Protein AF-A0A6G9YCR8-F1 (afdb_monomer)

Foldseek 3Di:
DDDDDDDDDDDDDDDDDDDDDDDDDDDDDDPPPDPDDDDDDDDDDDDDDDDDDDDDDDDDDDDDDDDDDDDDDDDDDDDDDDDDDDDDDDDDDDDDDDPPPPPPPPPPDDPDPPPPPPCPVLNCQLVVLLVQLLVLLVCLLVDAALVNLVSLLSNLVSLLSSLLSLQCSFFRNVRSVLLLCLQLVLQLVQVLCCCVPVPQFGHKAFDPQSNHDDDNRHHSSRSSSRSSQLRLQLVLLVVLDPDLLSSLQSSLLLQLLLCLLVVLQCVLNRRMFHPGPAFDDPLSGRGHPSRSVRSSVSSSSSSVVSSVSVVVIDHTDDDSVSSLSSLCCSQPVSLCCCVPRSVNNSSSVSSNVSSCVSVVSSVVVVVVVVVVPPDCPDDDDPPDDDDPDDDD

InterPro domains:
  IPR007354 Bisanhydrobacterioruberin hydratase CruF-like [PF04240] (155-352)
  IPR007354 Bisanhydrobacterioruberin hydratase CruF-like [PTHR39419] (135-319)

pLDDT: mean 74.93, std 28.35, range [27.36, 98.88]

Structure (mmCIF, N/CA/C/O backbone):
data_AF-A0A6G9YCR8-F1
#
_entry.id   AF-A0A6G9YCR8-F1
#
loop_
_atom_site.group_PDB
_atom_site.id
_atom_site.type_symbol
_atom_site.label_atom_id
_atom_site.label_alt_id
_atom_site.label_comp_id
_atom_site.label_asym_id
_atom_site.label_entity_id
_atom_site.label_seq_id
_atom_site.pdbx_PDB_ins_code
_atom_site.Cartn_x
_atom_site.Cartn_y
_atom_site.Cartn_z
_atom_site.occupancy
_atom_site.B_iso_or_equiv
_atom_site.auth_seq_id
_atom_site.auth_comp_id
_atom_site.auth_asym_id
_atom_site.auth_atom_id
_atom_site.pdbx_PDB_model_num
ATOM 1 N N . MET A 1 1 ? 88.908 -0.653 -34.581 1.00 39.66 1 MET A N 1
ATOM 2 C CA . MET A 1 1 ? 88.211 -0.825 -33.288 1.00 39.66 1 MET A CA 1
ATOM 3 C C . MET A 1 1 ? 86.957 -1.642 -33.563 1.00 39.66 1 MET A C 1
ATOM 5 O O . MET A 1 1 ? 86.333 -1.332 -34.567 1.00 39.66 1 MET A O 1
ATOM 9 N N . SER A 1 2 ? 86.687 -2.678 -32.753 1.00 36.72 2 SER A N 1
ATOM 10 C CA . SER A 1 2 ? 85.400 -3.394 -32.548 1.00 36.72 2 SER A CA 1
ATOM 11 C C . SER A 1 2 ? 84.358 -3.353 -33.695 1.00 36.72 2 SER A C 1
ATOM 13 O O . SER A 1 2 ? 83.767 -2.302 -33.920 1.00 36.72 2 SER A O 1
ATOM 15 N N . GLU A 1 3 ? 84.141 -4.382 -34.527 1.00 37.06 3 GLU A N 1
ATOM 16 C CA . GLU A 1 3 ? 83.703 -5.789 -34.292 1.00 37.06 3 GLU A CA 1
ATOM 17 C C . GLU A 1 3 ? 82.177 -6.024 -34.346 1.00 37.06 3 GLU A C 1
ATOM 19 O O . GLU A 1 3 ? 81.419 -5.315 -33.699 1.00 37.06 3 GLU A O 1
ATOM 24 N N . THR A 1 4 ? 81.788 -7.103 -35.054 1.00 39.91 4 THR A N 1
ATOM 25 C CA . THR A 1 4 ? 80.491 -7.842 -35.063 1.00 39.91 4 THR A CA 1
ATOM 26 C C . THR A 1 4 ? 79.189 -7.063 -35.374 1.00 39.91 4 THR A C 1
ATOM 28 O O . THR A 1 4 ? 78.920 -6.061 -34.734 1.00 39.91 4 THR A O 1
ATOM 31 N N . SER A 1 5 ? 78.294 -7.392 -36.326 1.00 41.03 5 SER A N 1
ATOM 32 C CA . SER A 1 5 ? 77.943 -8.569 -37.174 1.00 41.03 5 SER A CA 1
ATOM 33 C C . SER A 1 5 ? 76.668 -9.325 -36.736 1.00 41.03 5 SER A C 1
ATOM 35 O O . SER A 1 5 ? 76.505 -9.623 -35.559 1.00 41.03 5 SER A O 1
ATOM 37 N N . GLY A 1 6 ? 75.811 -9.668 -37.713 1.00 34.81 6 GLY A N 1
ATOM 38 C CA . GLY A 1 6 ? 74.503 -10.342 -37.567 1.00 34.81 6 GLY A CA 1
ATOM 39 C C . GLY A 1 6 ? 73.334 -9.352 -37.376 1.00 34.81 6 GLY A C 1
ATOM 40 O O . GLY A 1 6 ? 73.371 -8.584 -36.427 1.00 34.81 6 GLY A O 1
ATOM 41 N N . SER A 1 7 ? 72.314 -9.167 -38.231 1.00 39.94 7 SER A N 1
ATOM 42 C CA . SER A 1 7 ? 71.568 -9.972 -39.229 1.00 39.94 7 SER A CA 1
ATOM 43 C C . SER A 1 7 ? 70.358 -10.755 -38.687 1.00 39.94 7 SER A C 1
ATOM 45 O O . SER A 1 7 ? 70.538 -11.829 -38.122 1.00 39.94 7 SER A O 1
ATOM 47 N N . ASP A 1 8 ? 69.140 -10.298 -39.004 1.00 37.66 8 ASP A N 1
ATOM 48 C CA . ASP A 1 8 ? 68.015 -11.189 -39.337 1.00 37.66 8 ASP A CA 1
ATOM 49 C C . ASP A 1 8 ? 67.017 -10.493 -40.297 1.00 37.66 8 ASP A C 1
ATOM 51 O O . ASP A 1 8 ? 67.196 -9.324 -40.652 1.00 37.66 8 ASP A O 1
ATOM 55 N N . ARG A 1 9 ? 66.033 -11.248 -40.791 1.00 38.75 9 ARG A N 1
ATOM 56 C CA . ARG A 1 9 ? 65.184 -10.968 -41.963 1.00 38.75 9 ARG A CA 1
ATOM 57 C C . ARG A 1 9 ? 63.941 -10.120 -41.664 1.00 38.75 9 ARG A C 1
ATOM 59 O O . ARG A 1 9 ? 63.494 -10.006 -40.526 1.00 38.75 9 ARG A O 1
ATOM 66 N N . SER A 1 10 ? 63.317 -9.592 -42.720 1.00 37.09 10 SER A N 1
ATOM 67 C CA . SER A 1 10 ? 61.953 -9.038 -42.691 1.00 37.09 10 SER A CA 1
ATOM 68 C C . SER A 1 10 ? 61.333 -9.028 -44.095 1.00 37.09 10 SER A C 1
ATOM 70 O O . SER A 1 10 ? 61.668 -8.162 -44.896 1.00 37.09 10 SER A O 1
ATOM 72 N N . ASP A 1 11 ? 60.405 -9.953 -44.364 1.00 35.97 11 ASP A N 1
ATOM 73 C CA . ASP A 1 11 ? 59.607 -10.020 -45.601 1.00 35.97 11 ASP A CA 1
ATOM 74 C C . ASP A 1 11 ? 58.098 -9.914 -45.279 1.00 35.97 11 ASP A C 1
ATOM 76 O O . ASP A 1 11 ? 57.582 -10.719 -44.499 1.00 35.97 11 ASP A O 1
ATOM 80 N N . PRO A 1 12 ? 57.367 -8.952 -45.873 1.00 48.97 12 PRO A N 1
ATOM 81 C CA . PRO A 1 12 ? 55.901 -8.889 -45.857 1.00 48.97 12 PRO A CA 1
ATOM 82 C C . PRO A 1 12 ? 55.305 -8.932 -47.288 1.00 48.97 12 PRO A C 1
ATOM 84 O O . PRO A 1 12 ? 56.033 -8.807 -48.270 1.00 48.97 12 PRO A O 1
ATOM 87 N N . PRO A 1 13 ? 53.971 -8.898 -47.455 1.00 50.75 13 PRO A N 1
ATOM 88 C CA . PRO A 1 13 ? 52.938 -9.678 -46.774 1.00 50.75 13 PRO A CA 1
ATOM 89 C C . PRO A 1 13 ? 52.063 -10.449 -47.796 1.00 50.75 13 PRO A C 1
ATOM 91 O O . PRO A 1 13 ? 52.113 -10.195 -48.998 1.00 50.75 13 PRO A O 1
ATOM 94 N N . SER A 1 14 ? 51.166 -11.329 -47.339 1.00 34.09 14 SER A N 1
ATOM 95 C CA . SER A 1 14 ? 50.024 -11.766 -48.166 1.00 34.09 14 SER A CA 1
ATOM 96 C C . SER A 1 14 ? 48.807 -12.135 -47.314 1.00 34.09 14 SER A C 1
ATOM 98 O O . SER A 1 14 ? 48.947 -12.653 -46.208 1.00 34.09 14 SER A O 1
ATOM 100 N N . SER A 1 15 ? 47.608 -11.836 -47.820 1.00 33.59 15 SER A N 1
ATOM 101 C CA . SER A 1 15 ? 46.329 -12.185 -47.193 1.00 33.59 15 SER A CA 1
ATOM 102 C C . SER A 1 15 ? 45.267 -12.466 -48.263 1.00 33.59 15 SER A C 1
ATOM 104 O O . SER A 1 15 ? 44.920 -11.600 -49.066 1.00 33.59 15 SER A O 1
ATOM 106 N N . THR A 1 16 ? 44.762 -13.700 -48.294 1.00 37.47 16 THR A N 1
ATOM 107 C CA . THR A 1 16 ? 43.816 -14.206 -49.303 1.00 37.47 16 THR A CA 1
ATOM 108 C C . THR A 1 16 ? 42.923 -15.298 -48.704 1.00 37.47 16 THR A C 1
ATOM 110 O O . THR A 1 16 ? 43.425 -16.214 -48.064 1.00 37.47 16 THR A O 1
ATOM 113 N N . GLY A 1 17 ? 41.607 -15.226 -48.952 1.00 30.83 17 GLY A N 1
ATOM 114 C CA . GLY A 1 17 ? 40.614 -16.215 -48.492 1.00 30.83 17 GLY A CA 1
ATOM 115 C C . GLY A 1 17 ? 40.309 -16.156 -46.979 1.00 30.83 17 GLY A C 1
ATOM 116 O O . GLY A 1 17 ? 41.200 -15.973 -46.162 1.00 30.83 17 GLY A O 1
ATOM 117 N N . GLY A 1 18 ? 39.069 -16.265 -46.496 1.00 32.06 18 GLY A N 1
ATOM 118 C CA . GLY A 1 18 ? 37.784 -16.335 -47.195 1.00 32.06 18 GLY A CA 1
ATOM 119 C C . GLY A 1 18 ? 37.282 -17.756 -47.442 1.00 32.06 18 GLY A C 1
ATOM 120 O O . GLY A 1 18 ? 37.580 -18.322 -48.486 1.00 32.06 18 GLY A O 1
ATOM 121 N N . ASP A 1 19 ? 36.447 -18.267 -46.532 1.00 32.19 19 ASP A N 1
ATOM 122 C CA . ASP A 1 19 ? 35.538 -19.390 -46.796 1.00 32.19 19 ASP A CA 1
ATOM 123 C C . ASP A 1 19 ? 34.255 -19.290 -45.936 1.00 32.19 19 ASP A C 1
ATOM 125 O O . ASP A 1 19 ? 34.173 -18.445 -45.037 1.00 32.19 19 ASP A O 1
ATOM 129 N N . ARG A 1 20 ? 33.224 -20.095 -46.235 1.00 36.69 20 ARG A N 1
ATOM 130 C CA . ARG A 1 20 ? 31.871 -20.006 -45.650 1.00 36.69 20 ARG A CA 1
ATOM 131 C C . ARG A 1 20 ? 31.383 -21.330 -45.050 1.00 36.69 20 ARG A C 1
ATOM 133 O O . ARG A 1 20 ? 31.360 -22.347 -45.731 1.00 36.69 20 ARG A O 1
ATOM 140 N N . SER A 1 21 ? 30.804 -21.274 -43.850 1.00 33.19 21 SER A N 1
ATOM 141 C CA . SER A 1 21 ? 29.698 -22.143 -43.393 1.00 33.19 21 SER A CA 1
ATOM 142 C C . SER A 1 21 ? 29.031 -21.471 -42.181 1.00 33.19 21 SER A C 1
ATOM 144 O O . SER A 1 21 ? 29.739 -21.048 -41.277 1.00 33.19 21 SER A O 1
ATOM 146 N N . ALA A 1 22 ? 27.734 -21.145 -42.152 1.00 33.44 22 ALA A N 1
ATOM 147 C CA . ALA A 1 22 ? 26.524 -21.943 -42.411 1.00 33.44 22 ALA A CA 1
ATOM 148 C C . ALA A 1 22 ? 26.081 -22.783 -41.192 1.00 33.44 22 ALA A C 1
ATOM 150 O O . ALA A 1 22 ? 26.302 -23.987 -41.126 1.00 33.44 22 ALA A O 1
ATOM 151 N N . ALA A 1 23 ? 25.397 -22.119 -40.257 1.00 32.94 23 ALA A N 1
ATOM 152 C CA . ALA A 1 23 ? 24.518 -22.711 -39.248 1.00 32.94 23 ALA A CA 1
ATOM 153 C C . ALA A 1 23 ? 23.265 -21.817 -39.139 1.00 32.94 23 ALA A C 1
ATOM 155 O O . ALA A 1 23 ? 23.371 -20.607 -39.340 1.00 32.94 23 ALA A O 1
ATOM 156 N N . ALA A 1 24 ? 22.087 -22.397 -38.900 1.00 34.44 24 ALA A N 1
ATOM 157 C CA . ALA A 1 24 ? 20.810 -21.682 -38.987 1.00 34.44 24 ALA A CA 1
ATOM 158 C C . ALA A 1 24 ? 20.322 -21.159 -37.625 1.00 34.44 24 ALA A C 1
ATOM 160 O O . ALA A 1 24 ? 20.377 -21.880 -36.630 1.00 34.44 24 ALA A O 1
ATOM 161 N N . GLU A 1 25 ? 19.773 -19.942 -37.606 1.00 35.84 25 GLU A N 1
ATOM 162 C CA . GLU A 1 25 ? 18.970 -19.433 -36.487 1.00 35.84 25 GLU A CA 1
ATOM 163 C C . GLU A 1 25 ? 17.481 -19.786 -36.675 1.00 35.84 25 GLU A C 1
ATOM 165 O O . GLU A 1 25 ? 16.993 -19.781 -37.809 1.00 35.84 25 GLU A O 1
ATOM 170 N N . PRO A 1 26 ? 16.734 -20.083 -35.594 1.00 36.53 26 PRO A N 1
ATOM 171 C CA . PRO A 1 26 ? 15.296 -20.315 -35.663 1.00 36.53 26 PRO A CA 1
ATOM 172 C C . PRO A 1 26 ? 14.506 -18.999 -35.739 1.00 36.53 26 PRO A C 1
ATOM 174 O O . PRO A 1 26 ? 14.725 -18.065 -34.968 1.00 36.53 26 PRO A O 1
ATOM 177 N N . GLU A 1 27 ? 13.532 -18.958 -36.644 1.00 35.66 27 GLU A N 1
ATOM 178 C CA . GLU A 1 27 ? 12.618 -17.832 -36.849 1.00 35.66 27 GLU A CA 1
ATOM 179 C C . GLU A 1 27 ? 11.752 -17.573 -35.598 1.00 35.66 27 GLU A C 1
ATOM 181 O O . GLU A 1 27 ? 10.979 -18.430 -35.165 1.00 35.66 27 GLU A O 1
ATOM 186 N N . SER A 1 28 ? 11.884 -16.389 -34.990 1.00 33.09 28 SER A N 1
ATOM 187 C CA . SER A 1 28 ? 11.160 -16.039 -33.764 1.00 33.09 28 SER A CA 1
ATOM 188 C C . SER A 1 28 ? 9.752 -15.510 -34.059 1.00 33.09 28 SER A C 1
ATOM 190 O O . SER A 1 28 ? 9.558 -14.456 -34.668 1.00 33.09 28 SER A O 1
ATOM 192 N N . LEU A 1 29 ? 8.743 -16.253 -33.591 1.00 35.56 29 LEU A N 1
ATOM 193 C CA . LEU A 1 29 ? 7.327 -15.914 -33.742 1.00 35.56 29 LEU A CA 1
ATOM 194 C C . LEU A 1 29 ? 7.001 -14.548 -33.118 1.00 35.56 29 LEU A C 1
ATOM 196 O O . LEU A 1 29 ? 7.063 -14.375 -31.902 1.00 35.56 29 LEU A O 1
ATOM 200 N N . ARG A 1 30 ? 6.573 -13.595 -33.954 1.00 39.94 30 ARG A N 1
ATOM 201 C CA . ARG A 1 30 ? 5.996 -12.316 -33.517 1.00 39.94 30 ARG A CA 1
ATOM 202 C C . ARG A 1 30 ? 4.477 -12.437 -33.331 1.00 39.94 30 ARG A C 1
ATOM 204 O O . ARG A 1 30 ? 3.776 -12.586 -34.332 1.00 39.94 30 ARG A O 1
ATOM 211 N N . PRO A 1 31 ? 3.927 -12.247 -32.122 1.00 35.56 31 PRO A N 1
ATOM 212 C CA . PRO A 1 31 ? 2.517 -11.922 -31.953 1.00 35.56 31 PRO A CA 1
ATOM 213 C C . PRO A 1 31 ? 2.315 -10.407 -32.129 1.00 35.56 31 PRO A C 1
ATOM 215 O O . PRO A 1 31 ? 2.295 -9.648 -31.162 1.00 35.56 31 PRO A O 1
ATOM 218 N N . THR A 1 32 ? 2.165 -9.929 -33.368 1.00 37.34 32 THR A N 1
ATOM 219 C CA . THR A 1 32 ? 1.762 -8.531 -33.619 1.00 37.34 32 THR A CA 1
ATOM 220 C C . THR A 1 32 ? 0.278 -8.338 -33.299 1.00 37.34 32 THR A C 1
ATOM 222 O O . THR A 1 32 ? -0.571 -8.413 -34.189 1.00 37.34 32 THR A O 1
ATOM 225 N N . ALA A 1 33 ? -0.035 -8.079 -32.029 1.00 35.22 33 ALA A N 1
ATOM 226 C CA . ALA A 1 33 ? -1.368 -7.696 -31.567 1.00 35.22 33 ALA A CA 1
ATOM 227 C C . ALA A 1 33 ? -1.711 -6.261 -32.020 1.00 35.22 33 ALA A C 1
ATOM 229 O O . ALA A 1 33 ? -1.596 -5.293 -31.271 1.00 35.22 33 ALA A O 1
ATOM 230 N N . ALA A 1 34 ? -2.093 -6.111 -33.290 1.00 32.84 34 ALA A N 1
ATOM 231 C CA . ALA A 1 34 ? -2.473 -4.828 -33.868 1.00 32.84 34 ALA A CA 1
ATOM 232 C C . ALA A 1 34 ? -3.889 -4.415 -33.424 1.00 32.84 34 ALA A C 1
ATOM 234 O O . ALA A 1 34 ? -4.887 -4.823 -34.023 1.00 32.84 34 ALA A O 1
ATOM 235 N N . CYS A 1 35 ? -3.979 -3.575 -32.391 1.00 37.03 35 CYS A N 1
ATOM 236 C CA . CYS A 1 35 ? -5.231 -2.955 -31.953 1.00 37.03 35 CYS A CA 1
ATOM 237 C C . CYS A 1 35 ? -5.713 -1.887 -32.952 1.00 37.03 35 CYS A C 1
ATOM 239 O O . CYS A 1 35 ? -5.559 -0.686 -32.730 1.00 37.03 35 CYS A O 1
ATOM 241 N N . ASN A 1 36 ? -6.323 -2.329 -34.054 1.00 34.44 36 ASN A N 1
ATOM 242 C CA . ASN A 1 36 ? -7.039 -1.457 -34.985 1.00 34.44 36 ASN A CA 1
ATOM 243 C C . ASN A 1 36 ? -8.279 -0.855 -34.305 1.00 34.44 36 ASN A C 1
ATOM 245 O O . ASN A 1 36 ? -9.332 -1.492 -34.237 1.00 34.44 36 ASN A O 1
ATOM 249 N N . ALA A 1 37 ? -8.174 0.394 -33.850 1.00 37.88 37 ALA A N 1
ATOM 250 C CA . ALA A 1 37 ? -9.346 1.206 -33.546 1.00 37.88 37 ALA A CA 1
ATOM 251 C C . ALA A 1 37 ? -10.137 1.473 -34.841 1.00 37.88 37 ALA A C 1
ATOM 253 O O . ALA A 1 37 ? -9.562 1.791 -35.883 1.00 37.88 37 ALA A O 1
ATOM 254 N N . THR A 1 38 ? -11.458 1.316 -34.791 1.00 35.28 38 THR A N 1
ATOM 255 C CA . THR A 1 38 ? -12.341 1.477 -35.953 1.00 35.28 38 THR A CA 1
ATOM 256 C C . THR A 1 38 ? -12.467 2.938 -36.373 1.00 35.28 38 THR A C 1
ATOM 258 O O . THR A 1 38 ? -13.034 3.734 -35.627 1.00 35.28 38 THR A O 1
ATOM 261 N N . ASP A 1 39 ? -12.037 3.260 -37.592 1.00 34.97 39 ASP A N 1
ATOM 262 C CA . ASP A 1 39 ? -12.208 4.584 -38.199 1.00 34.97 39 ASP A CA 1
ATOM 263 C C . ASP A 1 39 ? -13.104 4.503 -39.450 1.00 34.97 39 ASP A C 1
ATOM 265 O O . ASP A 1 39 ? -12.640 4.229 -40.561 1.00 34.97 39 ASP A O 1
ATOM 269 N N . ARG A 1 40 ? -14.426 4.645 -39.249 1.00 32.41 40 ARG A N 1
ATOM 270 C CA . ARG A 1 40 ? -15.426 4.921 -40.301 1.00 32.41 40 ARG A CA 1
ATOM 271 C C . ARG A 1 40 ? -16.816 5.220 -39.728 1.00 32.41 40 ARG A C 1
ATOM 273 O O . ARG A 1 40 ? -17.210 4.645 -38.722 1.00 32.41 40 ARG A O 1
ATOM 280 N N . ALA A 1 41 ? -17.570 6.022 -40.488 1.00 30.72 41 ALA A N 1
ATOM 281 C CA . ALA A 1 41 ? -18.916 6.547 -40.216 1.00 30.72 41 ALA A CA 1
ATOM 282 C C . ALA A 1 41 ? -18.989 7.599 -39.075 1.00 30.72 41 ALA A C 1
ATOM 284 O O . ALA A 1 41 ? -18.702 7.306 -37.925 1.00 30.72 41 ALA A O 1
ATOM 285 N N . GLY A 1 42 ? -19.407 8.842 -39.343 1.00 28.44 42 GLY A N 1
ATOM 286 C CA . GLY A 1 42 ? -19.768 9.402 -40.650 1.00 28.44 42 GLY A CA 1
ATOM 287 C C . GLY A 1 42 ? -19.958 10.919 -40.637 1.00 28.44 42 GLY A C 1
ATOM 288 O O . GLY A 1 42 ? -20.184 11.522 -39.591 1.00 28.44 42 GLY A O 1
ATOM 289 N N . GLN A 1 43 ? -19.855 11.529 -41.818 1.00 28.20 43 GLN A N 1
ATOM 290 C CA . GLN A 1 43 ? -20.101 12.956 -42.024 1.00 28.20 43 GLN A CA 1
ATOM 291 C C . GLN A 1 43 ? -21.592 13.285 -41.892 1.00 28.20 43 GLN A C 1
ATOM 293 O O . GLN A 1 43 ? -22.432 12.558 -42.416 1.00 28.20 43 GLN A O 1
ATOM 298 N N . TYR A 1 44 ? -21.888 14.439 -41.296 1.00 31.62 44 TYR A N 1
ATOM 299 C CA . TYR A 1 44 ? -23.067 15.233 -41.629 1.00 31.62 44 TYR A CA 1
ATOM 300 C C . TYR A 1 44 ? -22.674 16.709 -41.644 1.00 31.62 44 TYR A C 1
ATOM 302 O O . TYR A 1 44 ? -22.184 17.238 -40.647 1.00 31.62 44 TYR A O 1
ATOM 310 N N . ASP A 1 45 ? -22.876 17.362 -42.785 1.00 32.38 45 ASP A N 1
ATOM 311 C CA . ASP A 1 45 ? -22.670 18.798 -42.928 1.00 32.38 45 ASP A CA 1
ATOM 312 C C . ASP A 1 45 ? -23.771 19.589 -42.217 1.00 32.38 45 ASP A C 1
ATOM 314 O O . ASP A 1 45 ? -24.953 19.245 -42.282 1.00 32.38 45 ASP A O 1
ATOM 318 N N . SER A 1 46 ? -23.406 20.725 -41.626 1.00 31.81 46 SER A N 1
ATOM 319 C CA . SER A 1 46 ? -24.031 22.012 -41.975 1.00 31.81 46 SER A CA 1
ATOM 320 C C . SER A 1 46 ? -23.377 23.172 -41.223 1.00 31.81 46 SER A C 1
ATOM 322 O O . SER A 1 46 ? -23.190 23.142 -40.010 1.00 31.81 46 SER A O 1
ATOM 324 N N . ALA A 1 47 ? -23.068 24.237 -41.960 1.00 30.00 47 ALA A N 1
ATOM 325 C CA . ALA A 1 47 ? -22.706 25.540 -41.416 1.00 30.00 47 ALA A CA 1
ATOM 326 C C . ALA A 1 47 ? -23.743 26.569 -41.888 1.00 30.00 47 ALA A C 1
ATOM 328 O O . ALA A 1 47 ? -24.138 26.539 -43.053 1.00 30.00 47 ALA A O 1
ATOM 329 N N . GLY A 1 48 ? -24.171 27.496 -41.023 1.00 27.36 48 GLY A N 1
ATOM 330 C CA . GLY A 1 48 ? -25.086 28.561 -41.448 1.00 27.36 48 GLY A CA 1
ATOM 331 C C . GLY A 1 48 ? -25.625 29.466 -40.338 1.00 27.36 48 GLY A C 1
ATOM 332 O O . GLY A 1 48 ? -26.493 29.044 -39.589 1.00 27.36 48 GLY A O 1
ATOM 333 N N . SER A 1 49 ? -25.171 30.731 -40.339 1.00 30.33 49 SER A N 1
ATOM 334 C CA . SER A 1 49 ? -25.788 31.958 -39.759 1.00 30.33 49 SER A CA 1
ATOM 335 C C . SER A 1 49 ? -26.217 31.970 -38.268 1.00 30.33 49 SER A C 1
ATOM 337 O O . SER A 1 49 ? -26.967 31.109 -37.840 1.00 30.33 49 SER A O 1
ATOM 339 N N . ALA A 1 50 ? -25.831 32.889 -37.365 1.00 28.48 50 ALA A N 1
ATOM 340 C CA . ALA A 1 50 ? -25.392 34.307 -37.372 1.00 28.48 50 ALA A CA 1
ATOM 341 C C . ALA A 1 50 ? -26.496 35.361 -37.079 1.00 28.48 50 ALA A C 1
ATOM 343 O O . ALA A 1 50 ? -27.595 35.272 -37.612 1.00 28.48 50 ALA A O 1
ATOM 344 N N . ALA A 1 51 ? -26.116 36.399 -36.300 1.00 31.31 51 ALA A N 1
ATOM 345 C CA . ALA A 1 51 ? -26.907 37.555 -35.807 1.00 31.31 51 ALA A CA 1
ATOM 346 C C . ALA A 1 51 ? -28.041 37.230 -34.793 1.00 31.31 51 ALA A C 1
ATOM 348 O O . ALA A 1 51 ? -28.640 36.169 -34.873 1.00 31.31 51 ALA A O 1
ATOM 349 N N . ALA A 1 52 ? -28.453 38.081 -33.831 1.00 30.95 52 ALA A N 1
ATOM 350 C CA . ALA A 1 52 ? -27.888 39.249 -33.099 1.00 30.95 52 ALA A CA 1
ATOM 351 C C . ALA A 1 52 ? -28.812 39.501 -31.845 1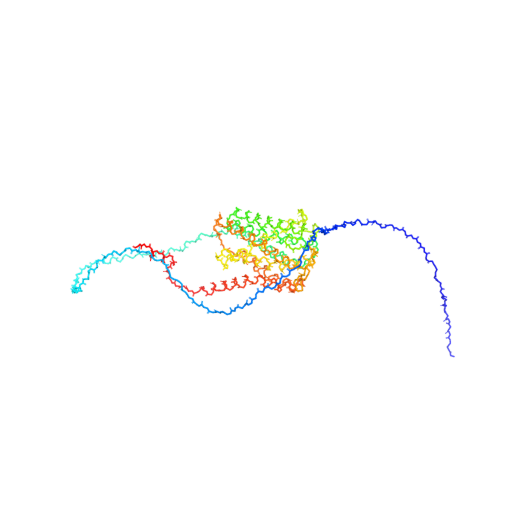.00 30.95 52 ALA A C 1
ATOM 353 O O . ALA A 1 52 ? -29.642 38.640 -31.577 1.00 30.95 52 ALA A O 1
ATOM 354 N N . ARG A 1 53 ? -28.817 40.571 -31.016 1.00 29.98 53 ARG A N 1
ATOM 355 C CA . ARG A 1 53 ? -28.155 41.901 -30.927 1.00 29.98 53 ARG A CA 1
ATOM 356 C C . ARG A 1 53 ? -28.336 42.462 -29.482 1.00 29.98 53 ARG A C 1
ATOM 358 O O . ARG A 1 53 ? -29.368 42.165 -28.896 1.00 29.98 53 ARG A O 1
ATOM 365 N N . ALA A 1 54 ? -27.445 43.353 -29.005 1.00 30.84 54 ALA A N 1
ATOM 366 C CA . ALA A 1 54 ? -27.501 44.087 -27.705 1.00 30.84 54 ALA A CA 1
ATOM 367 C C . ALA A 1 54 ? -27.397 43.192 -26.434 1.00 30.84 54 ALA A C 1
ATOM 369 O O . ALA A 1 54 ? -27.722 42.013 -26.493 1.00 30.84 54 ALA A O 1
ATOM 370 N N . SER A 1 55 ? -26.774 43.561 -25.301 1.00 29.52 55 SER A N 1
ATOM 371 C CA . SER A 1 55 ? -26.760 44.790 -24.463 1.00 29.52 55 SER A CA 1
ATOM 372 C C . SER A 1 55 ? -28.058 44.975 -23.633 1.00 29.52 55 SER A C 1
ATOM 374 O O . SER A 1 55 ? -29.136 44.668 -24.125 1.00 29.52 55 SER A O 1
ATOM 376 N N . GLU A 1 56 ? -28.045 45.365 -22.344 1.00 30.50 56 GLU A N 1
ATOM 377 C CA . GLU A 1 56 ? -26.952 45.912 -21.514 1.00 30.50 56 GLU A CA 1
ATOM 378 C C . GLU A 1 56 ? -27.154 45.706 -19.980 1.00 30.50 56 GLU A C 1
ATOM 380 O O . GLU A 1 56 ? -27.953 44.885 -19.545 1.00 30.50 56 GLU A O 1
ATOM 385 N N . SER A 1 57 ? -26.375 46.446 -19.174 1.00 29.62 57 SER A N 1
ATOM 386 C CA . SER A 1 57 ? -26.488 46.787 -17.730 1.00 29.62 57 SER A CA 1
ATOM 387 C C . SER A 1 57 ? -27.873 46.636 -17.027 1.00 29.62 57 SER A C 1
ATOM 389 O O . SER A 1 57 ? -28.897 46.887 -17.646 1.00 29.62 57 SER A O 1
ATOM 391 N N . SER A 1 58 ? -28.004 46.449 -15.696 1.00 30.69 58 SER A N 1
ATOM 392 C CA . SER A 1 58 ? -27.037 46.223 -14.592 1.00 30.69 58 SER A CA 1
ATOM 393 C C . SER A 1 58 ? -27.742 45.967 -13.226 1.00 30.69 58 SER A C 1
ATOM 395 O O . SER A 1 58 ? -28.961 46.014 -13.117 1.00 30.69 58 SER A O 1
ATOM 397 N N . ARG A 1 59 ? -26.942 45.692 -12.175 1.00 32.41 59 ARG A N 1
ATOM 398 C CA . ARG A 1 59 ? -27.183 45.862 -10.711 1.00 32.41 59 ARG A CA 1
ATOM 399 C C . ARG A 1 59 ? -28.626 46.181 -10.235 1.00 32.41 59 ARG A C 1
ATOM 401 O O . ARG A 1 59 ? -29.048 47.330 -10.297 1.00 32.41 59 ARG A O 1
ATOM 408 N N . GLY A 1 60 ? -29.285 45.252 -9.526 1.00 27.66 60 GLY A N 1
ATOM 409 C CA . GLY A 1 60 ? -30.589 45.535 -8.895 1.00 27.66 60 GLY A CA 1
ATOM 410 C C . GLY A 1 60 ? -31.006 44.574 -7.777 1.00 27.66 60 GLY A C 1
ATOM 411 O O . GLY A 1 60 ? -31.501 43.486 -8.019 1.00 27.66 60 GLY A O 1
ATOM 412 N N . ARG A 1 61 ? -30.806 45.008 -6.533 1.00 31.92 61 ARG A N 1
ATOM 413 C CA . ARG A 1 61 ? -31.156 44.354 -5.263 1.00 31.92 61 ARG A CA 1
ATOM 414 C C . ARG A 1 61 ? -32.671 44.191 -5.003 1.00 31.92 61 ARG A C 1
ATOM 416 O O . ARG A 1 61 ? -33.422 45.143 -5.152 1.00 31.92 61 ARG A O 1
ATOM 423 N N . SER A 1 62 ? -32.982 43.106 -4.283 1.00 28.89 62 SER A N 1
ATOM 424 C CA . SER A 1 62 ? -33.939 42.999 -3.153 1.00 28.89 62 SER A CA 1
ATOM 425 C C . SER A 1 62 ? -35.422 42.631 -3.363 1.00 28.89 62 SER A C 1
ATOM 427 O O . SER A 1 62 ? -36.113 43.158 -4.218 1.00 28.89 62 SER A O 1
ATOM 429 N N . ARG A 1 63 ? -35.873 41.771 -2.427 1.00 31.69 63 ARG A N 1
ATOM 430 C CA . ARG A 1 63 ? -37.212 41.633 -1.814 1.00 31.69 63 ARG A CA 1
ATOM 431 C C . ARG A 1 63 ? -38.454 41.575 -2.717 1.00 31.69 63 ARG A C 1
ATOM 433 O O . ARG A 1 63 ? -38.985 42.598 -3.124 1.00 31.69 63 ARG A O 1
ATOM 440 N N . TRP A 1 64 ? -39.056 40.386 -2.738 1.00 30.86 64 TRP A N 1
ATOM 441 C CA . TRP A 1 64 ? -40.514 40.227 -2.741 1.00 30.86 64 TRP A CA 1
ATOM 442 C C . TRP A 1 64 ? -40.992 39.620 -1.413 1.00 30.86 64 TRP A C 1
ATOM 444 O O . TRP A 1 64 ? -40.240 38.912 -0.741 1.00 30.86 64 TRP A O 1
ATOM 454 N N . LEU A 1 65 ? -42.227 39.946 -1.026 1.00 29.67 65 LEU A N 1
ATOM 455 C CA . LEU A 1 65 ? -42.921 39.499 0.187 1.00 29.67 65 LEU A CA 1
ATOM 456 C C . LEU A 1 65 ? -44.258 38.862 -0.210 1.00 29.67 65 LEU A C 1
ATOM 458 O O . LEU A 1 65 ? -44.970 39.467 -1.005 1.00 29.67 65 LEU A O 1
ATOM 462 N N . ALA A 1 66 ? -44.624 37.728 0.396 1.00 30.88 66 ALA A N 1
ATOM 463 C CA . ALA A 1 66 ? -46.006 37.302 0.675 1.00 30.88 66 ALA A CA 1
ATOM 464 C C . ALA A 1 66 ? -46.004 35.956 1.431 1.00 30.88 66 ALA A C 1
ATOM 466 O O . ALA A 1 66 ? -45.067 35.177 1.284 1.00 30.88 66 ALA A O 1
ATOM 467 N N . GLY A 1 67 ? -47.072 35.661 2.186 1.00 29.27 67 GLY A N 1
ATOM 468 C CA . GLY A 1 67 ? -47.350 34.309 2.701 1.00 29.27 67 GLY A CA 1
ATOM 469 C C . GLY A 1 67 ? -47.047 34.068 4.185 1.00 29.27 67 GLY A C 1
ATOM 470 O O . GLY A 1 67 ? -46.187 33.259 4.516 1.00 29.27 67 GLY A O 1
ATOM 471 N N . VAL A 1 68 ? -47.798 34.714 5.084 1.00 30.58 68 VAL A N 1
ATOM 472 C CA . VAL A 1 68 ? -47.885 34.331 6.507 1.00 30.58 68 VAL A CA 1
ATOM 473 C C . VAL A 1 68 ? -49.325 33.921 6.816 1.00 30.58 68 VAL A C 1
ATOM 475 O O . VAL A 1 68 ? -50.253 34.647 6.470 1.00 30.58 68 VAL A O 1
ATOM 478 N N . ALA A 1 69 ? -49.498 32.781 7.487 1.00 30.05 69 ALA A N 1
ATOM 479 C CA . ALA A 1 69 ? -50.761 32.349 8.086 1.00 30.05 69 ALA A CA 1
ATOM 480 C C . ALA A 1 69 ? -50.662 32.439 9.627 1.00 30.05 69 ALA A C 1
ATOM 482 O O . ALA A 1 69 ? -49.565 32.269 10.166 1.00 30.05 69 ALA A O 1
ATOM 483 N N . PRO A 1 70 ? -51.758 32.743 10.347 1.00 34.66 70 PRO A N 1
ATOM 484 C CA . PRO A 1 70 ? -51.708 33.048 11.776 1.00 34.66 70 PRO A CA 1
ATOM 485 C C . PRO A 1 70 ? -51.647 31.801 12.674 1.00 34.66 70 PRO A C 1
ATOM 487 O O . PRO A 1 70 ? -52.190 30.749 12.349 1.00 34.66 70 PRO A O 1
ATOM 490 N N . ILE A 1 71 ? -51.051 31.971 13.857 1.00 33.84 71 ILE A N 1
ATOM 491 C CA . ILE A 1 71 ? -51.066 31.020 14.980 1.00 33.84 71 ILE A CA 1
ATOM 492 C C . ILE A 1 71 ? -51.749 31.733 16.168 1.00 33.84 71 ILE A C 1
ATOM 494 O O . ILE A 1 71 ? -51.473 32.917 16.380 1.00 33.84 71 ILE A O 1
ATOM 498 N N . PRO A 1 72 ? -52.664 31.082 16.914 1.00 34.44 72 PRO A N 1
ATOM 499 C CA . PRO A 1 72 ? -53.463 31.749 17.944 1.00 34.44 72 PRO A CA 1
ATOM 500 C C . PRO A 1 72 ? -52.654 32.135 19.191 1.00 34.44 72 PRO A C 1
ATOM 502 O O . PRO A 1 72 ? -51.756 31.415 19.623 1.00 34.44 72 PRO A O 1
ATOM 505 N N . VAL A 1 73 ? -53.037 33.254 19.812 1.00 30.72 73 VAL A N 1
ATOM 506 C CA . VAL A 1 73 ? -52.502 33.714 21.103 1.00 30.72 73 VAL A CA 1
ATOM 507 C C . VAL A 1 73 ? -53.373 33.175 22.238 1.00 30.72 73 VAL A C 1
ATOM 509 O O . VAL A 1 73 ? -54.566 33.467 22.292 1.00 30.72 73 VAL A O 1
ATOM 512 N N . ALA A 1 74 ? -52.770 32.432 23.167 1.00 33.28 74 ALA A N 1
ATOM 513 C CA . ALA A 1 74 ? -53.390 32.048 24.433 1.00 33.28 74 ALA A CA 1
ATOM 514 C C . ALA A 1 74 ? -52.893 32.971 25.559 1.00 33.28 74 ALA A C 1
ATOM 516 O O . ALA A 1 74 ? -51.694 33.051 25.828 1.00 33.28 74 ALA A O 1
ATOM 517 N N . THR A 1 75 ? -53.811 33.686 26.210 1.00 31.64 75 THR A N 1
ATOM 518 C CA . THR A 1 75 ? -53.483 34.678 27.245 1.00 31.64 75 THR A CA 1
ATOM 519 C C . THR A 1 75 ? -53.326 34.021 28.616 1.00 31.64 75 THR A C 1
ATOM 521 O O . THR A 1 75 ? -54.318 33.744 29.287 1.00 31.64 75 THR A O 1
ATOM 524 N N . THR A 1 76 ? -52.088 33.830 29.076 1.00 35.06 76 THR A N 1
ATOM 525 C CA . THR A 1 76 ? -51.805 33.341 30.437 1.00 35.06 76 THR A CA 1
ATOM 526 C C . THR A 1 76 ? -51.475 34.507 31.368 1.00 35.06 76 THR A C 1
ATOM 528 O O . THR A 1 76 ? -50.420 35.129 31.249 1.00 35.06 76 THR A O 1
ATOM 531 N N . GLN A 1 77 ? -52.360 34.806 32.322 1.00 31.36 77 GLN A N 1
ATOM 532 C CA . GLN A 1 77 ? -52.074 35.776 33.384 1.00 31.36 77 GLN A CA 1
ATOM 533 C C . GLN A 1 77 ? -51.085 35.182 34.397 1.00 31.36 77 GLN A C 1
ATOM 535 O O . GLN A 1 77 ? -51.327 34.108 34.943 1.00 31.36 77 GLN A O 1
ATOM 540 N N . ILE A 1 78 ? -50.011 35.912 34.711 1.00 34.66 78 ILE A N 1
ATOM 541 C CA . ILE A 1 78 ? -49.126 35.614 35.845 1.00 34.66 78 ILE A CA 1
ATOM 542 C C . ILE A 1 78 ? -49.223 36.780 36.829 1.00 34.66 78 ILE A C 1
ATOM 544 O O . ILE A 1 78 ? -48.814 37.900 36.527 1.00 34.66 78 ILE A O 1
ATOM 548 N N . ALA A 1 79 ? -49.796 36.523 38.005 1.00 33.72 79 ALA A N 1
ATOM 549 C CA . ALA A 1 79 ? -49.938 37.519 39.061 1.00 33.72 79 ALA A CA 1
ATOM 550 C C . ALA A 1 79 ? -48.627 37.677 39.850 1.00 33.72 79 ALA A C 1
ATOM 552 O O . ALA A 1 79 ? -48.052 36.694 40.319 1.00 33.72 79 ALA A O 1
ATOM 553 N N . ALA A 1 80 ? -48.171 38.916 40.034 1.00 31.89 80 ALA A N 1
ATOM 554 C CA . ALA A 1 80 ? -46.997 39.218 40.849 1.00 31.89 80 ALA A CA 1
ATOM 555 C C . ALA A 1 80 ? -47.326 39.161 42.353 1.00 31.89 80 ALA A C 1
ATOM 557 O O . ALA A 1 80 ? -48.349 39.689 42.790 1.00 31.89 80 ALA A O 1
ATOM 558 N N . GLN A 1 81 ? -46.433 38.573 43.157 1.00 42.00 81 GLN A N 1
ATOM 559 C CA . GLN A 1 81 ? -46.498 38.626 44.624 1.00 42.00 81 GLN A CA 1
ATOM 560 C C . GLN A 1 81 ? -45.461 39.619 45.188 1.00 42.00 81 GLN A C 1
ATOM 562 O O . GLN A 1 81 ? -44.327 39.643 44.706 1.00 42.00 81 GLN A O 1
ATOM 567 N N . PRO A 1 82 ? -45.808 40.424 46.212 1.00 44.97 82 PRO A N 1
ATOM 568 C CA . PRO A 1 82 ? -44.884 41.365 46.845 1.00 44.97 82 PRO A CA 1
ATOM 569 C C . PRO A 1 82 ? -43.918 40.678 47.838 1.00 44.97 82 PRO A C 1
ATOM 571 O O . PRO A 1 82 ? -44.230 39.612 48.377 1.00 44.97 82 PRO A O 1
ATOM 574 N N . PRO A 1 83 ? -42.751 41.284 48.136 1.00 40.50 83 PRO A N 1
ATOM 575 C CA . PRO A 1 83 ? -41.722 40.674 48.979 1.00 40.50 83 PRO A CA 1
ATOM 576 C C . PRO A 1 83 ? -42.099 40.664 50.472 1.00 40.50 83 PRO A C 1
ATOM 578 O O . PRO A 1 83 ? -42.085 41.691 51.150 1.00 40.50 83 PRO A O 1
ATOM 581 N N . GLY A 1 84 ? -42.388 39.478 51.013 1.00 35.34 84 GLY A N 1
ATOM 582 C CA . GLY A 1 84 ? -42.674 39.279 52.437 1.00 35.34 84 GLY A CA 1
ATOM 583 C C . GLY A 1 84 ? -41.410 39.086 53.283 1.00 35.34 84 GLY A C 1
ATOM 584 O O . GLY A 1 84 ? -40.730 38.066 53.168 1.00 35.34 84 GLY A O 1
ATOM 585 N N . SER A 1 85 ? -41.120 40.019 54.191 1.00 38.22 85 SER A N 1
ATOM 586 C CA . SER A 1 85 ? -40.008 39.889 55.140 1.00 38.22 85 SER A CA 1
ATOM 587 C C . SER A 1 85 ? -40.270 38.785 56.179 1.00 38.22 85 SER A C 1
ATOM 589 O O . SER A 1 85 ? -41.347 38.701 56.775 1.00 38.22 85 SER A O 1
ATOM 591 N N . ARG A 1 86 ? -39.277 37.922 56.439 1.00 40.47 86 ARG A N 1
ATOM 592 C CA . ARG A 1 86 ? -39.335 36.929 57.528 1.00 40.47 86 ARG A CA 1
ATOM 593 C C . ARG A 1 86 ? -38.067 36.954 58.373 1.00 40.47 86 ARG A C 1
ATOM 595 O O . ARG A 1 86 ? -36.952 36.986 57.868 1.00 40.47 86 ARG A O 1
ATOM 602 N N . ARG A 1 87 ? -38.275 36.992 59.692 1.00 36.94 87 ARG A N 1
ATOM 603 C CA . ARG A 1 87 ? -37.235 37.224 60.700 1.00 36.94 87 ARG A CA 1
ATOM 604 C C . ARG A 1 87 ? -36.302 36.024 60.831 1.00 36.94 87 ARG A C 1
ATOM 606 O O . ARG A 1 87 ? -36.771 34.899 60.996 1.00 36.94 87 ARG A O 1
ATOM 613 N N . ILE A 1 88 ? -35.003 36.294 60.930 1.00 44.22 88 ILE A N 1
ATOM 614 C CA . ILE A 1 88 ? -34.052 35.359 61.536 1.00 44.22 88 ILE A CA 1
ATOM 615 C C . IL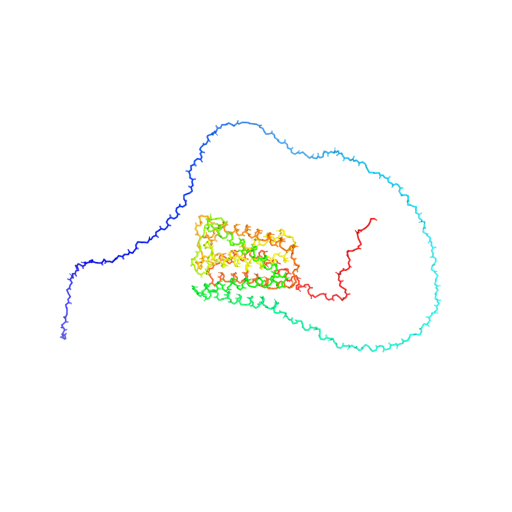E A 1 88 ? -34.497 35.132 62.989 1.00 44.22 88 ILE A C 1
ATOM 617 O O . ILE A 1 88 ? -34.583 36.078 63.772 1.00 44.22 88 ILE A O 1
ATOM 621 N N . ARG A 1 89 ? -34.788 33.881 63.363 1.00 36.62 89 ARG A N 1
ATOM 622 C CA . ARG A 1 89 ? -34.899 33.463 64.768 1.00 36.62 89 ARG A CA 1
ATOM 623 C C . ARG A 1 89 ? -33.855 32.390 65.025 1.00 36.62 89 ARG A C 1
ATOM 625 O O . ARG A 1 89 ? -34.019 31.249 64.603 1.00 36.62 89 ARG A O 1
ATOM 632 N N . SER A 1 90 ? -32.790 32.766 65.720 1.00 42.16 90 SER A N 1
ATOM 633 C CA . SER A 1 90 ? -31.825 31.819 66.261 1.00 42.16 90 SER A CA 1
ATOM 634 C C . SER A 1 90 ? -32.526 30.863 67.232 1.00 42.16 90 SER A C 1
ATOM 636 O O . SER A 1 90 ? -33.275 31.278 68.117 1.00 42.16 90 SER A O 1
ATOM 638 N N . ARG A 1 91 ? -32.280 29.561 67.068 1.00 38.12 91 ARG A N 1
ATOM 639 C CA . ARG A 1 91 ? -32.664 28.536 68.043 1.00 38.12 91 ARG A CA 1
ATOM 640 C C . ARG A 1 91 ? -31.509 27.564 68.253 1.00 38.12 91 ARG A C 1
ATOM 642 O O . ARG A 1 91 ? -31.530 26.421 67.814 1.00 38.12 91 ARG A O 1
ATOM 649 N N . TRP A 1 92 ? -30.493 28.062 68.954 1.00 36.88 92 TRP A N 1
ATOM 650 C CA . TRP A 1 92 ? -29.545 27.208 69.658 1.00 36.88 92 TRP A CA 1
ATOM 651 C C . TRP A 1 92 ? -30.313 26.390 70.701 1.00 36.88 92 TRP A C 1
ATOM 653 O O . TRP A 1 92 ? -30.818 26.948 71.672 1.00 36.88 92 TRP A O 1
ATOM 663 N N . LEU A 1 93 ? -30.398 25.077 70.504 1.00 42.12 93 LEU A N 1
ATOM 664 C CA . LEU A 1 93 ? -30.687 24.113 71.563 1.00 42.12 93 LEU A CA 1
ATOM 665 C C . LEU A 1 93 ? -29.746 22.927 71.377 1.00 42.12 93 LEU A C 1
ATOM 667 O O . LEU A 1 93 ? -29.677 22.339 70.299 1.00 42.12 93 LEU A O 1
ATOM 671 N N . ALA A 1 94 ? -28.982 22.618 72.421 1.00 42.94 94 ALA A N 1
ATOM 672 C CA . ALA A 1 94 ? -27.937 21.614 72.352 1.00 42.94 94 ALA A CA 1
ATOM 673 C C . ALA A 1 94 ? -28.519 20.194 72.295 1.00 42.94 94 ALA A C 1
ATOM 675 O O . ALA A 1 94 ? -29.374 19.818 73.097 1.00 42.94 94 ALA A O 1
ATOM 676 N N . ARG A 1 95 ? -27.973 19.375 71.395 1.00 37.69 95 ARG A N 1
ATOM 677 C CA . ARG A 1 95 ? -27.992 17.913 71.496 1.00 37.69 95 ARG A CA 1
ATOM 678 C C . ARG A 1 95 ? -26.556 17.417 71.396 1.00 37.69 95 ARG A C 1
ATOM 680 O O . ARG A 1 95 ? -26.057 17.150 70.309 1.00 37.69 95 ARG A O 1
ATOM 687 N N . ALA A 1 96 ? -25.892 17.335 72.546 1.00 37.31 96 ALA A N 1
ATOM 688 C CA . ALA A 1 96 ? -24.604 16.668 72.656 1.00 37.31 96 ALA A CA 1
ATOM 689 C C . ALA A 1 96 ? -24.824 15.153 72.519 1.00 37.31 96 ALA A C 1
ATOM 691 O O . ALA A 1 96 ? -25.264 14.495 73.459 1.00 37.31 96 ALA A O 1
ATOM 692 N N . ALA A 1 97 ? -24.561 14.611 71.331 1.00 38.28 97 ALA A N 1
ATOM 693 C CA . ALA A 1 97 ? -24.403 13.174 71.150 1.00 38.28 97 ALA A CA 1
ATOM 694 C C . ALA A 1 97 ? -22.971 12.778 71.562 1.00 38.28 97 ALA A C 1
ATOM 696 O O . ALA A 1 97 ? -22.034 13.510 71.226 1.00 38.28 97 ALA A O 1
ATOM 697 N N . PRO A 1 98 ? -22.763 11.652 72.267 1.00 39.31 98 PRO A N 1
ATOM 698 C CA . PRO A 1 98 ? -21.421 11.193 72.597 1.00 39.31 98 PRO A CA 1
ATOM 699 C C . PRO A 1 98 ? -20.682 10.796 71.314 1.00 39.31 98 PRO A C 1
ATOM 701 O O . PRO A 1 98 ? -21.115 9.902 70.587 1.00 39.31 98 PRO A O 1
ATOM 704 N N . ILE A 1 99 ? -19.552 11.451 71.039 1.00 41.34 99 ILE A N 1
ATOM 705 C CA . ILE A 1 99 ? -18.664 11.066 69.939 1.00 41.34 99 ILE A CA 1
ATOM 706 C C . ILE A 1 99 ? -17.932 9.792 70.363 1.00 41.34 99 ILE A C 1
ATOM 708 O O . ILE A 1 99 ? -16.888 9.839 71.014 1.00 41.34 99 ILE A O 1
ATOM 712 N N . ALA A 1 100 ? -18.493 8.642 69.997 1.00 40.09 100 ALA A N 1
ATOM 713 C CA . ALA A 1 100 ? -17.792 7.373 70.088 1.00 40.09 100 ALA A CA 1
ATOM 714 C C . ALA A 1 100 ? -16.607 7.397 69.110 1.00 40.09 100 ALA A C 1
ATOM 716 O O . ALA A 1 100 ? -16.781 7.258 67.899 1.00 40.09 100 ALA A O 1
ATOM 717 N N . LEU A 1 101 ? -15.397 7.582 69.644 1.00 42.19 101 LEU A N 1
ATOM 718 C CA . LEU A 1 101 ? -14.133 7.451 68.917 1.00 42.19 101 LEU A CA 1
ATOM 719 C C . LEU A 1 101 ? -13.883 5.975 68.576 1.00 42.19 101 LEU A C 1
ATOM 721 O O . LEU A 1 101 ? -13.044 5.300 69.170 1.00 42.19 101 LEU A O 1
ATOM 725 N N . ALA A 1 102 ? -14.638 5.475 67.599 1.00 41.06 102 ALA A N 1
ATOM 726 C CA . ALA A 1 102 ? -14.372 4.208 66.947 1.00 41.06 102 ALA A CA 1
ATOM 727 C C . ALA A 1 102 ? -13.039 4.326 66.198 1.00 41.06 102 ALA A C 1
ATOM 729 O O . ALA A 1 102 ? -12.975 4.843 65.083 1.00 41.06 102 ALA A O 1
ATOM 730 N N . THR A 1 103 ? -11.962 3.856 66.825 1.00 43.22 103 THR A N 1
ATOM 731 C CA . THR A 1 103 ? -10.633 3.738 66.223 1.00 43.22 103 THR A CA 1
ATOM 732 C C . THR A 1 103 ? -10.616 2.589 65.218 1.00 43.22 103 THR A C 1
ATOM 734 O O . THR A 1 103 ? -9.989 1.547 65.421 1.00 43.22 103 THR A O 1
ATOM 737 N N . THR A 1 104 ? -11.309 2.782 64.094 1.00 44.38 104 THR A N 1
ATOM 738 C CA . THR A 1 104 ? -11.185 1.935 62.910 1.00 44.38 104 THR A CA 1
ATOM 739 C C . THR A 1 104 ? -9.730 1.939 62.459 1.00 44.38 104 THR A C 1
ATOM 741 O O . THR A 1 104 ? -9.265 2.845 61.769 1.00 44.38 104 THR A O 1
ATOM 744 N N . ARG A 1 105 ? -8.993 0.886 62.838 1.00 44.44 105 ARG A N 1
ATOM 745 C CA . ARG A 1 105 ? -7.735 0.530 62.185 1.00 44.44 105 ARG A CA 1
ATOM 746 C C . ARG A 1 105 ? -8.043 0.316 60.708 1.00 44.44 105 ARG A C 1
ATOM 748 O O . ARG A 1 105 ? -8.510 -0.752 60.320 1.00 44.44 105 ARG A O 1
ATOM 755 N N . ILE A 1 106 ? -7.755 1.327 59.893 1.00 51.56 106 ILE A N 1
ATOM 756 C CA . ILE A 1 106 ? -7.617 1.162 58.451 1.00 51.56 106 ILE A CA 1
ATOM 757 C C . ILE A 1 106 ? -6.361 0.314 58.257 1.00 51.56 106 ILE A C 1
ATOM 759 O O . ILE A 1 106 ? -5.250 0.824 58.118 1.00 51.56 106 ILE A O 1
ATOM 763 N N . VAL A 1 107 ? -6.539 -1.005 58.316 1.00 53.25 107 VAL A N 1
ATOM 764 C CA . VAL A 1 107 ? -5.555 -1.955 57.811 1.00 53.25 107 VAL A CA 1
ATOM 765 C C . VAL A 1 107 ? -5.533 -1.730 56.309 1.00 53.25 107 VAL A C 1
ATOM 767 O O . VAL A 1 107 ? -6.405 -2.213 55.589 1.00 53.25 107 VAL A O 1
ATOM 770 N N . ALA A 1 108 ? -4.577 -0.925 55.852 1.00 49.62 108 ALA A N 1
ATOM 771 C CA . ALA A 1 108 ? -4.311 -0.760 54.437 1.00 49.62 108 ALA A CA 1
ATOM 772 C C . ALA A 1 108 ? -3.915 -2.135 53.891 1.00 49.62 108 ALA A C 1
ATOM 774 O O . ALA A 1 108 ? -2.793 -2.595 54.108 1.00 49.62 108 ALA A O 1
ATOM 775 N N . GLN A 1 109 ? -4.858 -2.816 53.236 1.00 45.84 109 GLN A N 1
ATOM 776 C CA . GLN A 1 109 ? -4.535 -4.032 52.507 1.00 45.84 109 GLN A CA 1
ATOM 777 C C . GLN A 1 109 ? -3.462 -3.670 51.471 1.00 45.84 109 GLN A C 1
ATOM 779 O O . GLN A 1 109 ? -3.598 -2.633 50.807 1.00 45.84 109 GLN A O 1
ATOM 784 N N . PRO A 1 110 ? -2.388 -4.471 51.332 1.00 53.03 110 PRO A N 1
ATOM 785 C CA . PRO A 1 110 ? -1.468 -4.286 50.221 1.00 53.03 110 PRO A CA 1
ATOM 786 C C . PRO A 1 110 ? -2.281 -4.359 48.921 1.00 53.03 110 PRO A C 1
ATOM 788 O O . PRO A 1 110 ? -3.239 -5.134 48.860 1.00 53.03 110 PRO A O 1
ATOM 791 N N . PRO A 1 111 ? -1.958 -3.549 47.898 1.00 56.06 111 PRO A N 1
ATOM 792 C CA . PRO A 1 111 ? -2.726 -3.551 46.664 1.00 56.06 111 PRO A CA 1
ATOM 793 C C . PRO A 1 111 ? -2.704 -4.956 46.061 1.00 56.06 111 PRO A C 1
ATOM 795 O O . PRO A 1 111 ? -1.639 -5.446 45.680 1.00 56.06 111 PRO A O 1
ATOM 798 N N . GLU A 1 112 ? -3.883 -5.583 45.993 1.00 50.56 112 GLU A N 1
ATOM 799 C CA . GLU A 1 112 ? -4.103 -6.856 45.303 1.00 50.56 112 GLU A CA 1
ATOM 800 C C . GLU A 1 112 ? -3.367 -6.826 43.956 1.00 50.56 112 GLU A C 1
ATOM 802 O O . GLU A 1 112 ? -3.558 -5.862 43.199 1.00 50.56 112 GLU A O 1
ATOM 807 N N . PRO A 1 113 ? -2.504 -7.814 43.645 1.00 52.22 113 PRO A N 1
ATOM 808 C CA . PRO A 1 113 ? -1.712 -7.812 42.422 1.00 52.22 113 PRO A CA 1
ATOM 809 C C . PRO A 1 113 ? -2.645 -7.946 41.215 1.00 52.22 113 PRO A C 1
ATOM 811 O O . PRO A 1 113 ? -2.997 -9.046 40.785 1.00 52.22 113 PRO A O 1
ATOM 814 N N . GLY A 1 114 ? -3.064 -6.787 40.695 1.00 50.28 114 GLY A N 1
ATOM 815 C CA . GLY A 1 114 ? -4.109 -6.660 39.686 1.00 50.28 114 GLY A CA 1
ATOM 816 C C . GLY A 1 114 ? -3.858 -7.601 38.509 1.00 50.28 114 GLY A C 1
ATOM 817 O O . GLY A 1 114 ? -2.712 -7.715 38.062 1.00 50.28 114 GLY A O 1
ATOM 818 N N . PRO A 1 115 ? -4.903 -8.294 38.016 1.00 46.94 115 PRO A N 1
ATOM 819 C CA . PRO A 1 115 ? -4.763 -9.518 37.237 1.00 46.94 115 PRO A CA 1
ATOM 820 C C . PRO A 1 115 ? -3.789 -9.322 36.081 1.00 46.94 115 PRO A C 1
ATOM 822 O O . PRO A 1 115 ? -4.068 -8.560 35.149 1.00 46.94 115 PRO A O 1
ATOM 825 N N . VAL A 1 116 ? -2.638 -10.005 36.165 1.00 49.62 116 VAL A N 1
ATOM 826 C CA . VAL A 1 116 ? -1.526 -9.868 35.217 1.00 49.62 116 VAL A CA 1
ATOM 827 C C . VAL A 1 116 ? -2.070 -10.098 33.817 1.00 49.62 116 VAL A C 1
ATOM 829 O O . VAL A 1 116 ? -2.388 -11.226 33.432 1.00 49.62 116 VAL A O 1
ATOM 832 N N . ARG A 1 117 ? -2.219 -9.000 33.066 1.00 51.50 117 ARG A N 1
ATOM 833 C CA . ARG A 1 117 ? -2.958 -8.962 31.802 1.00 51.50 117 ARG A CA 1
ATOM 834 C C . ARG A 1 117 ? -2.143 -9.638 30.706 1.00 51.50 117 ARG A C 1
ATOM 836 O O . ARG A 1 117 ? -1.550 -8.963 29.860 1.00 51.50 117 ARG A O 1
ATOM 843 N N . ARG A 1 118 ? -2.105 -10.977 30.748 1.00 48.53 118 ARG A N 1
ATOM 844 C CA . ARG A 1 118 ? -1.485 -11.855 29.751 1.00 48.53 118 ARG A CA 1
ATOM 845 C C . ARG A 1 118 ? -1.895 -11.349 28.374 1.00 48.53 118 ARG A C 1
ATOM 847 O O . ARG A 1 118 ? -3.071 -11.394 28.017 1.00 48.53 118 ARG A O 1
ATOM 854 N N . ARG A 1 119 ? -0.926 -10.817 27.623 1.00 56.97 119 ARG A N 1
ATOM 855 C CA . ARG A 1 119 ? -1.149 -10.386 26.242 1.00 56.97 119 ARG A CA 1
ATOM 856 C C . ARG A 1 119 ? -1.573 -11.633 25.474 1.00 56.97 119 ARG A C 1
ATOM 858 O O . ARG A 1 119 ? -0.790 -12.573 25.367 1.00 56.97 119 ARG A O 1
ATOM 865 N N . SER A 1 120 ? -2.821 -11.673 25.013 1.00 65.75 120 SER A N 1
ATOM 866 C CA . SER A 1 120 ? -3.306 -12.792 24.210 1.00 65.75 120 SER A CA 1
ATOM 867 C C . SER A 1 120 ? -2.461 -12.902 22.941 1.00 65.75 120 SER A C 1
ATOM 869 O O . SER A 1 120 ? -2.003 -11.889 22.408 1.00 65.75 120 SER A O 1
ATOM 871 N N . LEU A 1 121 ? -2.264 -14.122 22.437 1.00 63.19 121 LEU A N 1
ATOM 872 C CA . LEU A 1 121 ? -1.449 -14.359 21.238 1.00 63.19 121 LEU A CA 1
ATOM 873 C C . LEU A 1 121 ? -1.952 -13.532 20.038 1.00 63.19 121 LEU A C 1
ATOM 875 O O . LEU A 1 121 ? -1.151 -12.967 19.300 1.00 63.19 121 LEU A O 1
ATOM 879 N N . ALA A 1 122 ? -3.272 -13.338 19.932 1.00 68.88 122 ALA A N 1
ATOM 880 C CA . ALA A 1 122 ? -3.918 -12.460 18.951 1.00 68.88 122 ALA A CA 1
ATOM 881 C C . ALA A 1 122 ? -3.475 -10.980 19.019 1.00 68.88 122 ALA A C 1
ATOM 883 O O . ALA A 1 122 ? -3.502 -10.290 18.005 1.00 68.88 122 ALA A O 1
ATOM 884 N N . GLY A 1 123 ? -3.049 -10.485 20.186 1.00 77.69 123 GLY A N 1
ATOM 885 C CA . GLY A 1 123 ? -2.485 -9.139 20.350 1.00 77.69 123 GLY A CA 1
ATOM 886 C C . GLY A 1 123 ? -0.976 -9.047 20.091 1.00 77.69 123 GLY A C 1
ATOM 887 O O . GLY A 1 123 ? -0.453 -7.941 19.983 1.00 77.69 123 GLY A O 1
ATOM 888 N N . VAL A 1 124 ? -0.272 -10.182 20.003 1.00 88.19 124 VAL A N 1
ATOM 889 C CA . VAL A 1 124 ? 1.184 -10.253 19.770 1.00 88.19 124 VAL A CA 1
ATOM 890 C C . VAL A 1 124 ? 1.501 -10.590 18.310 1.00 88.19 124 VAL A C 1
ATOM 892 O O . VAL A 1 124 ? 2.410 -9.995 17.737 1.00 88.19 124 VAL A O 1
ATOM 895 N N . ALA A 1 125 ? 0.719 -11.470 17.679 1.00 93.06 125 ALA A N 1
ATOM 896 C CA . ALA A 1 125 ? 0.880 -11.876 16.281 1.00 93.06 125 ALA A CA 1
ATOM 897 C C . ALA A 1 125 ? 1.058 -10.705 15.284 1.00 93.06 125 ALA A C 1
ATOM 899 O O . ALA A 1 125 ? 2.067 -10.707 14.580 1.00 93.06 125 ALA A O 1
ATOM 900 N N . PRO A 1 126 ? 0.192 -9.665 15.239 1.00 94.94 126 PRO A N 1
ATOM 901 C CA . PRO A 1 126 ? 0.380 -8.549 14.307 1.00 94.94 126 PRO A CA 1
ATOM 902 C C . PRO A 1 126 ? 1.656 -7.733 14.580 1.00 94.94 126 PRO A C 1
ATOM 904 O O . PRO A 1 126 ? 2.197 -7.134 13.657 1.00 94.94 126 PRO A O 1
ATOM 907 N N . ILE A 1 127 ? 2.179 -7.724 15.814 1.00 95.94 127 ILE A N 1
ATOM 908 C CA . ILE A 1 127 ? 3.444 -7.046 16.152 1.00 95.94 127 ILE A CA 1
ATOM 909 C C . ILE A 1 127 ? 4.633 -7.833 15.585 1.00 95.94 127 ILE A C 1
ATOM 911 O O . ILE A 1 127 ? 5.515 -7.244 14.965 1.00 95.94 127 ILE A O 1
ATOM 915 N N . LEU A 1 128 ? 4.637 -9.161 15.745 1.00 97.25 128 LEU A N 1
ATOM 916 C CA . LEU A 1 128 ? 5.689 -10.029 15.200 1.00 97.25 128 LEU A CA 1
ATOM 917 C C . LEU A 1 128 ? 5.693 -10.025 13.665 1.00 97.25 128 LEU A C 1
ATOM 919 O O . LEU A 1 128 ? 6.758 -9.933 13.059 1.00 97.25 128 LEU A O 1
ATOM 923 N N . LEU A 1 129 ? 4.510 -10.045 13.042 1.00 98.25 129 LEU A N 1
ATOM 924 C CA . LEU A 1 129 ? 4.368 -9.921 11.588 1.00 98.25 129 LEU A CA 1
ATOM 925 C C . LEU A 1 129 ? 4.854 -8.551 11.085 1.00 98.25 129 LEU A C 1
ATOM 927 O O . LEU A 1 129 ? 5.558 -8.502 10.080 1.00 98.25 129 LEU A O 1
ATOM 931 N N . THR A 1 130 ? 4.586 -7.463 11.822 1.00 98.44 130 THR A N 1
ATOM 932 C CA . THR A 1 130 ? 5.140 -6.129 11.512 1.00 98.44 130 THR A CA 1
ATOM 933 C C . THR A 1 130 ? 6.666 -6.122 11.596 1.00 98.44 130 THR A C 1
ATOM 935 O O . THR A 1 130 ? 7.319 -5.575 10.714 1.00 98.44 130 THR A O 1
ATOM 938 N N . ALA A 1 131 ? 7.255 -6.736 12.627 1.00 98.38 131 ALA A N 1
ATOM 939 C CA . ALA A 1 131 ? 8.709 -6.787 12.790 1.00 98.38 131 ALA A CA 1
ATOM 940 C C . ALA A 1 131 ? 9.392 -7.597 11.671 1.00 98.38 131 ALA A C 1
ATOM 942 O O . ALA A 1 131 ? 10.394 -7.152 11.113 1.00 98.38 131 ALA A O 1
ATOM 943 N N . ALA A 1 132 ? 8.817 -8.743 11.291 1.00 98.56 132 ALA A N 1
ATOM 944 C CA . ALA A 1 132 ? 9.285 -9.533 10.152 1.00 98.56 132 ALA A CA 1
ATOM 945 C C . ALA A 1 132 ? 9.123 -8.779 8.818 1.00 98.56 132 ALA A C 1
ATOM 947 O O . ALA A 1 132 ? 10.015 -8.821 7.973 1.00 98.56 132 ALA A O 1
ATOM 948 N N . TRP A 1 133 ? 8.015 -8.051 8.640 1.00 98.69 133 TRP A N 1
ATOM 949 C CA . TRP A 1 133 ? 7.775 -7.209 7.466 1.00 98.69 133 TRP A CA 1
ATOM 950 C C . TRP A 1 133 ? 8.794 -6.067 7.347 1.00 98.69 133 TRP A C 1
ATOM 952 O O . TRP A 1 133 ? 9.358 -5.857 6.275 1.00 98.69 133 TRP A O 1
ATOM 962 N N . VAL A 1 134 ? 9.087 -5.375 8.453 1.00 98.69 134 VAL A N 1
ATOM 963 C CA . VAL A 1 134 ? 10.135 -4.343 8.529 1.00 98.69 134 VAL A CA 1
ATOM 964 C C . VAL A 1 134 ? 11.503 -4.926 8.169 1.00 98.69 134 VAL A C 1
ATOM 966 O O . VAL A 1 134 ? 12.221 -4.333 7.367 1.00 98.69 134 VAL A O 1
ATOM 969 N N . ALA A 1 135 ? 11.850 -6.111 8.683 1.00 98.44 135 ALA A N 1
ATOM 970 C CA . ALA A 1 135 ? 13.097 -6.783 8.318 1.00 98.44 135 ALA A CA 1
ATOM 971 C C . ALA A 1 135 ? 13.156 -7.119 6.814 1.00 98.44 135 ALA A C 1
ATOM 973 O O . ALA A 1 135 ? 14.173 -6.866 6.172 1.00 98.44 135 ALA A O 1
ATOM 974 N N . ALA A 1 136 ? 12.063 -7.612 6.223 1.00 98.38 136 ALA A N 1
ATOM 975 C CA . ALA A 1 136 ? 11.986 -7.876 4.785 1.00 98.38 136 ALA A CA 1
ATOM 976 C C . ALA A 1 136 ? 12.143 -6.591 3.942 1.00 98.38 136 ALA A C 1
ATOM 978 O O . ALA A 1 136 ? 12.898 -6.589 2.971 1.00 98.38 136 ALA A O 1
ATOM 979 N N . GLN A 1 137 ? 11.521 -5.480 4.357 1.00 98.12 137 GLN A N 1
ATOM 980 C CA . GLN A 1 137 ? 11.691 -4.162 3.723 1.00 98.12 137 GLN A CA 1
ATOM 981 C C . GLN A 1 137 ? 13.144 -3.653 3.791 1.00 98.12 137 GLN A C 1
ATOM 983 O O . GLN A 1 137 ? 13.614 -3.038 2.839 1.00 98.12 137 GLN A O 1
ATOM 988 N N . ILE A 1 138 ? 13.875 -3.931 4.879 1.00 98.00 138 ILE A N 1
ATOM 989 C CA . ILE A 1 138 ? 15.307 -3.592 5.009 1.00 98.00 138 ILE A CA 1
ATOM 990 C C . ILE A 1 138 ? 16.176 -4.467 4.089 1.00 98.00 138 ILE A C 1
ATOM 992 O O . ILE A 1 138 ? 17.156 -3.981 3.528 1.00 98.00 138 ILE A O 1
ATOM 996 N N . MET A 1 139 ? 15.811 -5.737 3.888 1.00 97.75 139 MET A N 1
ATOM 997 C CA . MET A 1 139 ? 16.544 -6.648 2.999 1.00 97.75 139 MET A CA 1
ATOM 998 C C . MET A 1 139 ? 16.299 -6.387 1.503 1.00 97.75 139 MET A C 1
ATOM 1000 O O . MET A 1 139 ? 17.166 -6.710 0.695 1.00 97.75 139 MET A O 1
ATOM 1004 N N . TYR A 1 140 ? 15.159 -5.799 1.115 1.00 97.44 140 TYR A N 1
ATOM 1005 C CA . TYR A 1 140 ? 14.809 -5.522 -0.289 1.00 97.44 140 TYR A CA 1
ATOM 1006 C C . TYR A 1 140 ? 15.883 -4.737 -1.080 1.00 97.44 140 TYR A C 1
ATOM 1008 O O . TYR A 1 140 ? 16.307 -5.231 -2.132 1.00 97.44 140 TYR A O 1
ATOM 1016 N N . PRO A 1 141 ? 16.368 -3.558 -0.624 1.00 95.75 141 PRO A N 1
ATOM 1017 C CA . PRO A 1 141 ? 17.399 -2.814 -1.352 1.00 95.75 141 PRO A CA 1
ATOM 1018 C C . PRO A 1 141 ? 18.740 -3.558 -1.418 1.00 95.75 141 PRO A C 1
ATOM 1020 O O . PRO A 1 141 ? 19.480 -3.378 -2.380 1.00 95.75 141 PRO A O 1
ATOM 1023 N N . LEU A 1 142 ? 19.028 -4.419 -0.434 1.00 95.44 142 LEU A N 1
ATOM 1024 C CA . LEU A 1 142 ? 20.270 -5.196 -0.317 1.00 95.44 142 LEU A CA 1
ATOM 1025 C C . LEU A 1 142 ? 20.283 -6.474 -1.178 1.00 95.44 142 LEU A C 1
ATOM 1027 O O . LEU A 1 142 ? 21.277 -7.197 -1.191 1.00 95.44 142 LEU A O 1
ATOM 1031 N N . ALA A 1 143 ? 19.179 -6.785 -1.861 1.00 96.62 143 ALA A N 1
ATOM 1032 C CA . ALA A 1 143 ? 19.015 -7.973 -2.689 1.00 96.62 143 ALA A CA 1
ATOM 1033 C C . ALA A 1 143 ? 18.781 -7.611 -4.162 1.00 96.62 143 ALA A C 1
ATOM 1035 O O . ALA A 1 143 ? 18.335 -6.508 -4.474 1.00 96.62 143 ALA A O 1
ATOM 1036 N N . HIS A 1 144 ? 19.016 -8.571 -5.061 1.00 94.94 144 HIS A N 1
ATOM 1037 C CA . HIS A 1 144 ? 18.821 -8.432 -6.510 1.00 94.94 144 HIS A CA 1
ATOM 1038 C C . HIS A 1 144 ? 18.184 -9.697 -7.117 1.00 94.94 144 HIS A C 1
ATOM 1040 O O . HIS A 1 144 ? 18.277 -10.785 -6.536 1.00 94.94 144 HIS A O 1
ATOM 1046 N N . GLY A 1 145 ? 17.536 -9.559 -8.282 1.00 94.25 145 GLY A N 1
ATOM 1047 C CA . GLY A 1 145 ? 16.931 -10.662 -9.047 1.00 94.25 145 GLY A CA 1
ATOM 1048 C C . GLY A 1 145 ? 16.028 -11.576 -8.209 1.00 94.25 145 GLY A C 1
ATOM 1049 O O . GLY A 1 145 ? 15.329 -11.119 -7.306 1.00 94.25 145 GLY A O 1
ATOM 1050 N N . ALA A 1 146 ? 16.127 -12.891 -8.421 1.00 94.62 146 ALA A N 1
ATOM 1051 C CA . ALA A 1 146 ? 15.315 -13.896 -7.725 1.00 94.62 146 ALA A CA 1
ATOM 1052 C C . ALA A 1 146 ? 15.475 -13.925 -6.184 1.00 94.62 146 ALA A C 1
ATOM 1054 O O . ALA A 1 146 ? 14.710 -14.605 -5.495 1.00 94.62 146 ALA A O 1
ATOM 1055 N N . ALA A 1 147 ? 16.460 -13.234 -5.594 1.00 97.00 147 ALA A N 1
ATOM 1056 C CA . ALA A 1 147 ? 16.492 -12.996 -4.146 1.00 97.00 147 ALA A CA 1
ATOM 1057 C C . ALA A 1 147 ? 15.543 -11.853 -3.742 1.00 97.00 147 ALA A C 1
ATOM 1059 O O . ALA A 1 147 ? 14.778 -12.003 -2.788 1.00 97.00 147 ALA A O 1
ATOM 1060 N N . ARG A 1 148 ? 15.537 -10.754 -4.506 1.00 96.94 148 ARG A N 1
ATOM 1061 C CA . ARG A 1 148 ? 14.617 -9.624 -4.325 1.00 96.94 148 ARG A CA 1
ATOM 1062 C C . ARG A 1 148 ? 13.169 -10.000 -4.647 1.00 96.94 148 ARG A C 1
ATOM 1064 O O . ARG A 1 148 ? 12.286 -9.628 -3.881 1.00 96.94 148 ARG A O 1
ATOM 1071 N N . ASP A 1 149 ? 12.918 -10.806 -5.680 1.00 97.06 149 ASP A N 1
ATOM 1072 C CA . ASP A 1 149 ? 11.568 -11.301 -6.013 1.00 97.06 149 ASP A CA 1
ATOM 1073 C C . ASP A 1 149 ? 10.929 -12.035 -4.818 1.00 97.06 149 ASP A C 1
ATOM 1075 O O . ASP A 1 149 ? 9.820 -11.718 -4.383 1.00 97.06 149 ASP A O 1
ATOM 1079 N N . ARG A 1 150 ? 11.681 -12.953 -4.189 1.00 97.38 150 ARG A N 1
ATOM 1080 C CA . ARG A 1 150 ? 11.245 -13.671 -2.976 1.00 97.38 150 ARG A CA 1
ATOM 1081 C C . ARG A 1 150 ? 11.048 -12.750 -1.769 1.00 97.38 150 ARG A C 1
ATOM 1083 O O . ARG A 1 150 ? 10.148 -12.996 -0.966 1.00 97.38 150 ARG A O 1
ATOM 1090 N N . ILE A 1 151 ? 11.845 -11.688 -1.639 1.00 98.19 151 ILE A N 1
ATOM 1091 C CA . ILE A 1 151 ? 11.637 -10.666 -0.604 1.00 98.19 151 ILE A CA 1
ATOM 1092 C C . ILE A 1 151 ? 10.363 -9.862 -0.888 1.00 98.19 151 ILE A C 1
ATOM 1094 O O . ILE A 1 151 ? 9.596 -9.644 0.041 1.00 98.19 151 ILE A O 1
ATOM 1098 N N . THR A 1 152 ? 10.071 -9.506 -2.141 1.00 97.88 152 THR A N 1
ATOM 1099 C CA . THR A 1 152 ? 8.827 -8.821 -2.552 1.00 97.88 152 THR A CA 1
ATOM 1100 C C . THR A 1 152 ? 7.593 -9.652 -2.194 1.00 97.88 152 THR A C 1
ATOM 1102 O O . THR A 1 152 ? 6.669 -9.148 -1.549 1.00 97.88 152 THR A O 1
ATOM 1105 N N . VAL A 1 153 ? 7.619 -10.956 -2.497 1.00 98.25 153 VAL A N 1
ATOM 1106 C CA . VAL A 1 153 ? 6.591 -11.917 -2.055 1.00 98.25 153 VAL A CA 1
ATOM 1107 C C . VAL A 1 153 ? 6.453 -11.906 -0.525 1.00 98.25 153 VAL A C 1
ATOM 1109 O O . VAL A 1 153 ? 5.344 -11.765 -0.006 1.00 98.25 153 VAL A O 1
ATOM 1112 N N . GLY A 1 154 ? 7.564 -11.975 0.215 1.00 98.50 154 GLY A N 1
ATOM 1113 C CA . GLY A 1 154 ? 7.566 -11.888 1.680 1.00 98.50 154 GLY A CA 1
ATOM 1114 C C . GLY A 1 154 ? 6.982 -10.577 2.226 1.00 98.50 154 GLY A C 1
ATOM 1115 O O . GLY A 1 154 ? 6.153 -10.605 3.134 1.00 98.50 154 GLY A O 1
ATOM 1116 N N . VAL A 1 155 ? 7.356 -9.432 1.652 1.00 98.62 155 VAL A N 1
ATOM 1117 C CA . VAL A 1 155 ? 6.872 -8.088 2.011 1.00 98.62 155 VAL A CA 1
ATOM 1118 C C . VAL A 1 155 ? 5.354 -7.984 1.833 1.00 98.62 155 VAL A C 1
ATOM 1120 O O . VAL A 1 155 ? 4.655 -7.483 2.722 1.00 98.62 155 VAL A O 1
ATOM 1123 N N . VAL A 1 156 ? 4.807 -8.496 0.731 1.00 98.56 156 VAL A N 1
ATOM 1124 C CA . VAL A 1 156 ? 3.357 -8.449 0.494 1.00 98.56 156 VAL A CA 1
ATOM 1125 C C . VAL A 1 156 ? 2.604 -9.430 1.397 1.00 98.56 156 VAL A C 1
ATOM 1127 O O . VAL A 1 156 ? 1.604 -9.052 2.013 1.00 98.56 156 VAL A O 1
ATOM 1130 N N . LEU A 1 157 ? 3.089 -10.664 1.554 1.00 98.69 157 LEU A N 1
ATOM 1131 C CA . LEU A 1 157 ? 2.431 -11.650 2.418 1.00 98.69 157 LEU A CA 1
ATOM 1132 C C . LEU A 1 157 ? 2.458 -11.231 3.898 1.00 98.69 157 LEU A C 1
ATOM 1134 O O . LEU A 1 157 ? 1.442 -11.358 4.583 1.00 98.69 157 LEU A O 1
ATOM 1138 N N . LEU A 1 158 ? 3.568 -10.671 4.392 1.00 98.81 158 LEU A N 1
ATOM 1139 C CA . LEU A 1 158 ? 3.691 -10.221 5.784 1.00 98.81 158 LEU A CA 1
ATOM 1140 C C . LEU A 1 158 ? 2.891 -8.940 6.073 1.00 98.81 158 LEU A C 1
ATOM 1142 O O . LEU A 1 158 ? 2.285 -8.847 7.144 1.00 98.81 158 LEU A O 1
ATOM 1146 N N . SER A 1 159 ? 2.812 -7.980 5.141 1.00 98.69 159 SER A N 1
ATOM 1147 C CA . SER A 1 159 ? 1.931 -6.806 5.305 1.00 98.69 159 SER A CA 1
ATOM 1148 C C . SER A 1 159 ? 0.454 -7.202 5.267 1.00 98.69 159 SER A C 1
ATOM 1150 O O . SER A 1 159 ? -0.316 -6.779 6.132 1.00 98.69 159 SER A O 1
ATOM 1152 N N . THR A 1 160 ? 0.066 -8.096 4.354 1.00 98.75 160 THR A N 1
ATOM 1153 C CA . THR A 1 160 ? -1.301 -8.634 4.275 1.00 98.75 160 THR A CA 1
ATOM 1154 C C . THR A 1 160 ? -1.669 -9.415 5.537 1.00 98.75 160 THR A C 1
ATOM 1156 O O . THR A 1 160 ? -2.712 -9.16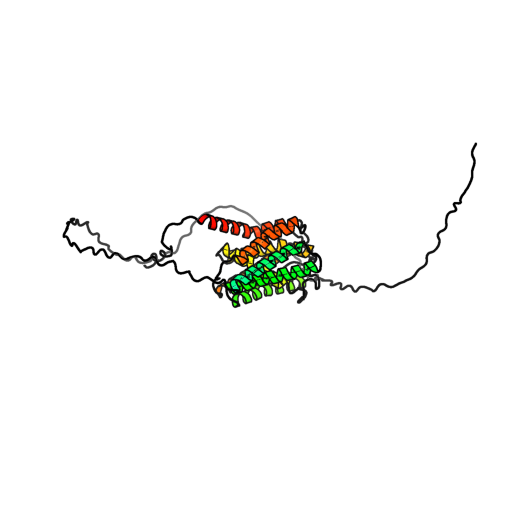1 6.140 1.00 98.75 160 THR A O 1
ATOM 1159 N N . ALA A 1 161 ? -0.791 -10.299 6.019 1.00 98.62 161 ALA A N 1
ATOM 1160 C CA . ALA A 1 161 ? -0.997 -11.019 7.276 1.00 98.62 161 ALA A CA 1
ATOM 1161 C C . ALA A 1 161 ? -1.087 -10.064 8.482 1.00 98.62 161 ALA A C 1
ATOM 1163 O O . ALA A 1 161 ? -1.938 -10.252 9.353 1.00 98.62 161 ALA A O 1
ATOM 1164 N N . THR A 1 162 ? -0.271 -9.005 8.523 1.00 98.50 162 THR A N 1
ATOM 1165 C CA . THR A 1 162 ? -0.342 -7.954 9.556 1.00 98.50 162 THR A CA 1
ATOM 1166 C C . THR A 1 162 ? -1.694 -7.236 9.527 1.00 98.50 162 THR A C 1
ATOM 1168 O O . THR A 1 162 ? -2.346 -7.100 10.567 1.00 98.50 162 THR A O 1
ATOM 1171 N N . ALA A 1 163 ? -2.152 -6.827 8.341 1.00 98.38 163 ALA A N 1
ATOM 1172 C CA . ALA A 1 163 ? -3.437 -6.164 8.146 1.00 98.38 163 ALA A CA 1
ATOM 1173 C C . ALA A 1 163 ? -4.612 -7.054 8.581 1.00 98.38 163 ALA A C 1
ATOM 1175 O O . ALA A 1 163 ? -5.439 -6.632 9.393 1.00 98.38 163 ALA A O 1
ATOM 1176 N N . LEU A 1 164 ? -4.657 -8.305 8.111 1.00 98.31 164 LEU A N 1
ATOM 1177 C CA . LEU A 1 164 ? -5.743 -9.244 8.404 1.00 98.31 164 LEU A CA 1
ATOM 1178 C C . LEU A 1 164 ? -5.758 -9.702 9.868 1.00 98.31 164 LEU A C 1
ATOM 1180 O O . LEU A 1 164 ? -6.832 -9.745 10.470 1.00 98.31 164 LEU A O 1
ATOM 1184 N N . THR A 1 165 ? -4.604 -9.988 10.481 1.00 97.25 165 THR A N 1
ATOM 1185 C CA . THR A 1 165 ? -4.550 -10.368 11.909 1.00 97.25 165 THR A CA 1
ATOM 1186 C C . THR A 1 165 ? -4.937 -9.206 12.821 1.00 97.25 165 THR A C 1
ATOM 1188 O O . THR A 1 165 ? -5.705 -9.409 13.763 1.00 97.25 165 THR A O 1
ATOM 1191 N N . HIS A 1 166 ? -4.513 -7.974 12.518 1.00 96.94 166 HIS A N 1
ATOM 1192 C CA . HIS A 1 166 ? -4.966 -6.792 13.253 1.00 96.94 166 HIS A CA 1
ATOM 1193 C C . HIS A 1 166 ? -6.463 -6.499 13.019 1.00 96.94 166 HIS A C 1
ATOM 1195 O O . HIS A 1 166 ? -7.190 -6.166 13.961 1.00 96.94 166 HIS A O 1
ATOM 1201 N N . ALA A 1 167 ? -6.966 -6.659 11.792 1.00 96.62 167 ALA A N 1
ATOM 1202 C CA . ALA A 1 167 ? -8.386 -6.504 11.474 1.00 96.62 167 ALA A CA 1
ATOM 1203 C C . ALA A 1 167 ? -9.255 -7.530 12.224 1.00 96.62 167 ALA A C 1
ATOM 1205 O O . ALA A 1 167 ? -10.243 -7.149 12.856 1.00 96.62 167 ALA A O 1
ATOM 1206 N N . ALA A 1 168 ? -8.851 -8.803 12.228 1.00 95.94 168 ALA A N 1
ATOM 1207 C CA . ALA A 1 168 ? -9.545 -9.877 12.933 1.00 95.94 168 ALA A CA 1
ATOM 1208 C C . ALA A 1 168 ? -9.465 -9.704 14.458 1.00 95.94 168 ALA A C 1
ATOM 1210 O O . ALA A 1 168 ? -10.478 -9.852 15.140 1.00 95.94 168 ALA A O 1
ATOM 1211 N N . GLY A 1 169 ? -8.300 -9.322 14.988 1.00 93.88 169 GLY A N 1
ATOM 1212 C CA . GLY A 1 169 ? -8.101 -9.076 16.418 1.00 93.88 169 GLY A CA 1
ATOM 1213 C C . GLY A 1 169 ? -8.865 -7.861 16.959 1.00 93.88 169 GLY A C 1
ATOM 1214 O O . GLY A 1 169 ? -9.228 -7.861 18.131 1.00 93.88 169 GLY A O 1
ATOM 1215 N N . THR A 1 170 ? -9.143 -6.848 16.124 1.00 93.25 170 THR A N 1
ATOM 1216 C CA . THR A 1 170 ? -9.838 -5.616 16.557 1.00 93.25 170 THR A CA 1
ATOM 1217 C C . THR A 1 170 ? -11.326 -5.551 16.213 1.00 93.25 170 THR A C 1
ATOM 1219 O O . THR A 1 170 ? -12.064 -4.885 16.937 1.00 93.25 170 THR A O 1
ATOM 1222 N N . ARG A 1 171 ? -11.796 -6.198 15.134 1.00 93.88 171 ARG A N 1
ATOM 1223 C CA . ARG A 1 171 ? -13.212 -6.170 14.690 1.00 93.88 171 ARG A CA 1
ATOM 1224 C C . ARG A 1 171 ? -13.816 -7.558 14.401 1.00 93.88 171 ARG A C 1
ATOM 1226 O O . ARG A 1 171 ? -14.974 -7.646 13.999 1.00 93.88 171 ARG A O 1
ATOM 1233 N N . GLY A 1 172 ? -13.070 -8.639 14.627 1.00 94.44 172 GLY A N 1
ATOM 1234 C CA . GLY A 1 172 ? -13.508 -10.016 14.383 1.00 94.44 172 GLY A CA 1
ATOM 1235 C C . GLY A 1 172 ? -13.274 -10.499 12.946 1.00 94.44 172 GLY A C 1
ATOM 1236 O O . GLY A 1 172 ? -13.158 -9.714 12.004 1.00 94.44 172 GLY A O 1
ATOM 1237 N N . ILE A 1 173 ? -13.226 -11.825 12.769 1.00 96.00 173 ILE A N 1
ATOM 1238 C CA . ILE A 1 173 ? -12.868 -12.474 11.494 1.00 96.00 173 ILE A CA 1
ATOM 1239 C C . ILE A 1 173 ? -13.771 -12.066 10.317 1.00 96.00 173 ILE A C 1
ATOM 1241 O O . ILE A 1 173 ? -13.282 -11.917 9.203 1.00 96.00 173 ILE A O 1
ATOM 1245 N N . ARG A 1 174 ? -15.062 -11.791 10.561 1.00 97.31 174 ARG A N 1
ATOM 1246 C CA . ARG A 1 174 ? -16.007 -11.327 9.526 1.00 97.31 174 ARG A CA 1
ATOM 1247 C C . ARG A 1 174 ? -15.596 -9.983 8.914 1.00 97.31 174 ARG A C 1
ATOM 1249 O O . ARG A 1 174 ? -15.707 -9.818 7.705 1.00 97.31 174 ARG A O 1
ATOM 1256 N N . TYR A 1 175 ? -15.071 -9.054 9.720 1.00 97.31 175 TYR A N 1
ATOM 1257 C CA . TYR A 1 175 ? -14.550 -7.785 9.207 1.00 97.31 175 TYR A CA 1
ATOM 1258 C C . TYR A 1 175 ? -13.250 -7.989 8.417 1.00 97.31 175 TYR A C 1
ATOM 1260 O O . TYR A 1 175 ? -13.069 -7.359 7.382 1.00 97.31 175 TYR A O 1
ATOM 1268 N N . ALA A 1 176 ? -12.356 -8.878 8.866 1.00 97.88 176 ALA A N 1
ATOM 1269 C CA . ALA A 1 176 ? -11.117 -9.179 8.142 1.00 97.88 176 ALA A CA 1
ATOM 1270 C C . ALA A 1 176 ? -11.379 -9.858 6.785 1.00 97.88 176 ALA A C 1
ATOM 1272 O O . ALA A 1 176 ? -10.756 -9.490 5.794 1.00 97.88 176 ALA A O 1
ATOM 1273 N N . ALA A 1 177 ? -12.341 -10.784 6.724 1.00 98.44 177 ALA A N 1
ATOM 1274 C CA . ALA A 1 177 ? -12.796 -11.383 5.473 1.00 98.44 177 ALA A CA 1
ATOM 1275 C C . ALA A 1 177 ? -13.430 -10.331 4.547 1.00 98.44 177 ALA A C 1
ATOM 1277 O O . ALA A 1 177 ? -13.026 -10.219 3.396 1.00 98.44 177 ALA A O 1
ATOM 1278 N N . GLY A 1 178 ? -14.343 -9.494 5.057 1.00 98.62 178 GLY A N 1
ATOM 1279 C CA . GLY A 1 178 ? -14.950 -8.411 4.273 1.00 98.62 178 GLY A CA 1
ATOM 1280 C C . GLY A 1 178 ? -13.933 -7.385 3.755 1.00 98.62 178 GLY A C 1
ATOM 1281 O O . GLY A 1 178 ? -14.035 -6.954 2.612 1.00 98.62 178 GLY A O 1
ATOM 1282 N N . LEU A 1 179 ? -12.921 -7.038 4.559 1.00 98.62 179 LEU A N 1
ATOM 1283 C CA . LEU A 1 179 ? -11.784 -6.206 4.152 1.00 98.62 179 LEU A CA 1
ATOM 1284 C C . LEU A 1 179 ? -11.031 -6.836 2.973 1.00 98.62 179 LEU A C 1
ATOM 1286 O O . LEU A 1 179 ? -10.824 -6.159 1.970 1.00 98.62 179 LEU A O 1
ATOM 1290 N N . LEU A 1 180 ? -10.665 -8.118 3.083 1.00 98.75 180 LEU A N 1
ATOM 1291 C CA . LEU A 1 180 ? -9.962 -8.852 2.030 1.00 98.75 180 LEU A CA 1
ATOM 1292 C C . LEU A 1 180 ? -10.794 -8.927 0.741 1.00 98.75 180 LEU A C 1
ATOM 1294 O O . LEU A 1 180 ? -10.294 -8.611 -0.333 1.00 98.75 180 LEU A O 1
ATOM 1298 N N . THR A 1 181 ? -12.074 -9.293 0.843 1.00 98.69 181 THR A N 1
ATOM 1299 C CA . THR A 1 181 ? -12.978 -9.396 -0.311 1.00 98.69 181 THR A CA 1
ATOM 1300 C C . THR A 1 181 ? -13.194 -8.045 -0.994 1.00 98.69 181 THR A C 1
ATOM 1302 O O . THR A 1 181 ? -13.190 -7.992 -2.219 1.00 98.69 181 THR A O 1
ATOM 1305 N N . ILE A 1 182 ? -13.343 -6.950 -0.241 1.00 98.75 182 ILE A N 1
ATOM 1306 C CA . ILE A 1 182 ? -13.496 -5.608 -0.823 1.00 98.75 182 ILE A CA 1
ATOM 1307 C C . ILE A 1 182 ? -12.195 -5.155 -1.491 1.00 98.75 182 ILE A C 1
ATOM 1309 O O . ILE A 1 182 ? -12.227 -4.724 -2.638 1.00 98.75 182 ILE A O 1
ATOM 1313 N N . VAL A 1 183 ? -11.061 -5.228 -0.791 1.00 98.75 183 VAL A N 1
ATOM 1314 C CA . VAL A 1 183 ? -9.822 -4.579 -1.244 1.00 98.75 183 VAL A CA 1
ATOM 1315 C C . VAL A 1 183 ? -9.043 -5.456 -2.223 1.00 98.75 183 VAL A C 1
ATOM 1317 O O . VAL A 1 183 ? -8.704 -4.992 -3.305 1.00 98.75 183 VAL A O 1
ATOM 1320 N N . SER A 1 184 ? -8.826 -6.738 -1.929 1.00 98.62 184 SER A N 1
ATOM 1321 C CA . SER A 1 184 ? -8.182 -7.638 -2.895 1.00 98.62 184 SER A CA 1
ATOM 1322 C C . SER A 1 184 ? -9.118 -8.024 -4.041 1.00 98.62 184 SER A C 1
ATOM 1324 O O . SER A 1 184 ? -8.651 -8.177 -5.164 1.00 98.62 184 SER A O 1
ATOM 1326 N N . GLY A 1 185 ? -10.431 -8.131 -3.804 1.00 98.50 185 GLY A N 1
ATOM 1327 C CA . GLY A 1 185 ? -11.400 -8.431 -4.866 1.00 98.50 185 GLY A CA 1
ATOM 1328 C C . GLY A 1 185 ? -11.562 -7.293 -5.876 1.00 98.50 185 GLY A C 1
ATOM 1329 O O . GLY A 1 185 ? -11.474 -7.538 -7.077 1.00 98.50 185 GLY A O 1
ATOM 1330 N N . LEU A 1 186 ? -11.737 -6.045 -5.415 1.00 98.50 186 LEU A N 1
ATOM 1331 C CA . LEU A 1 186 ? -11.763 -4.892 -6.327 1.00 98.50 186 LEU A CA 1
ATOM 1332 C C . LEU A 1 186 ? -10.389 -4.581 -6.921 1.00 98.50 186 LEU A C 1
ATOM 1334 O O . LEU A 1 186 ? -10.344 -4.126 -8.057 1.00 98.50 186 LEU A O 1
ATOM 1338 N N . GLY A 1 187 ? -9.297 -4.837 -6.191 1.00 98.19 187 GLY A N 1
ATOM 1339 C CA . GLY A 1 187 ? -7.938 -4.696 -6.714 1.00 98.19 187 GLY A CA 1
ATOM 1340 C C . GLY A 1 187 ? -7.747 -5.610 -7.917 1.00 98.19 187 GLY A C 1
ATOM 1341 O O . GLY A 1 187 ? -7.566 -5.124 -9.023 1.00 98.19 187 GLY A O 1
ATOM 1342 N N . LEU A 1 188 ? -7.937 -6.921 -7.735 1.00 98.50 188 LEU A N 1
ATOM 1343 C CA . LEU A 1 188 ? -7.868 -7.917 -8.810 1.00 98.50 188 LEU A CA 1
ATOM 1344 C C . LEU A 1 188 ? -8.752 -7.567 -10.019 1.00 98.50 188 LEU A C 1
ATOM 1346 O O . LEU A 1 188 ? -8.307 -7.706 -11.153 1.00 98.50 188 LEU A O 1
ATOM 1350 N N . LEU A 1 189 ? -9.981 -7.092 -9.793 1.00 98.31 189 LEU A N 1
ATOM 1351 C CA . LEU A 1 189 ? -10.861 -6.664 -10.884 1.00 98.31 189 LEU A CA 1
ATOM 1352 C C . LEU A 1 189 ? -10.326 -5.418 -11.612 1.00 98.31 189 LEU A C 1
ATOM 1354 O O . LEU A 1 189 ? -10.396 -5.363 -12.837 1.00 98.31 189 LEU A O 1
ATOM 1358 N N . ALA A 1 190 ? -9.793 -4.435 -10.883 1.00 98.38 190 ALA A N 1
ATOM 1359 C CA . ALA A 1 190 ? -9.204 -3.234 -11.468 1.00 98.38 190 ALA A CA 1
ATOM 1360 C C . ALA A 1 190 ? -7.917 -3.540 -12.248 1.00 98.38 190 ALA A C 1
ATOM 1362 O O . ALA A 1 190 ? -7.755 -2.998 -13.336 1.00 98.38 190 ALA A O 1
ATOM 1363 N N . GLU A 1 191 ? -7.052 -4.430 -11.748 1.00 98.00 191 GLU A N 1
ATOM 1364 C CA . GLU A 1 191 ? -5.849 -4.870 -12.469 1.00 98.00 191 GLU A CA 1
ATOM 1365 C C . GLU A 1 191 ? -6.208 -5.626 -13.758 1.00 98.00 191 GLU A C 1
ATOM 1367 O O . GLU A 1 191 ? -5.650 -5.337 -14.809 1.00 98.00 191 GLU A O 1
ATOM 1372 N N . ILE A 1 192 ? -7.172 -6.561 -13.708 1.00 98.00 192 ILE A N 1
ATOM 1373 C CA . ILE A 1 192 ? -7.590 -7.344 -14.890 1.00 98.00 192 ILE A CA 1
ATOM 1374 C C . ILE A 1 192 ? -8.211 -6.434 -15.958 1.00 98.00 192 ILE A C 1
ATOM 1376 O O . ILE A 1 192 ? -7.991 -6.641 -17.148 1.00 98.00 192 ILE A O 1
ATOM 1380 N N . LEU A 1 193 ? -8.982 -5.417 -15.557 1.00 97.62 193 LEU A N 1
ATOM 1381 C CA . LEU A 1 193 ? -9.479 -4.402 -16.490 1.00 97.62 193 LEU A CA 1
ATOM 1382 C C . LEU A 1 193 ? -8.338 -3.510 -17.005 1.00 97.62 193 LEU A C 1
ATOM 1384 O O . LEU A 1 193 ? -8.308 -3.198 -18.197 1.00 97.62 193 LEU A O 1
ATOM 1388 N N . GLY A 1 194 ? -7.387 -3.155 -16.136 1.00 96.88 194 GLY A N 1
ATOM 1389 C CA . GLY A 1 194 ? -6.210 -2.348 -16.447 1.00 96.88 194 GLY A CA 1
ATOM 1390 C C . GLY A 1 194 ? -5.363 -2.961 -17.554 1.00 96.88 194 GLY A C 1
ATOM 1391 O O . GLY A 1 194 ? -5.210 -2.341 -18.605 1.00 96.88 194 GLY A O 1
ATOM 1392 N N . THR A 1 195 ? -4.893 -4.194 -17.367 1.00 96.06 195 THR A N 1
ATOM 1393 C CA . THR A 1 195 ? -4.080 -4.905 -18.367 1.00 96.06 195 THR A CA 1
ATOM 1394 C C . THR A 1 195 ? -4.873 -5.239 -19.636 1.00 96.06 195 THR A C 1
ATOM 1396 O O . THR A 1 195 ? -4.345 -5.119 -20.738 1.00 96.06 195 THR A O 1
ATOM 1399 N N . ALA A 1 196 ? -6.161 -5.594 -19.529 1.00 95.94 196 ALA A N 1
ATOM 1400 C CA . ALA A 1 196 ? -6.966 -5.976 -20.695 1.00 95.94 196 ALA A CA 1
ATOM 1401 C C . ALA A 1 196 ? -7.482 -4.799 -21.548 1.00 95.94 196 ALA A C 1
ATOM 1403 O O . ALA A 1 196 ? -7.876 -5.016 -22.695 1.00 95.94 196 ALA A O 1
ATOM 1404 N N . THR A 1 197 ? -7.551 -3.574 -21.008 1.00 95.88 197 THR A N 1
ATOM 1405 C CA . THR A 1 197 ? -8.199 -2.428 -21.693 1.00 95.88 197 THR A CA 1
ATOM 1406 C C . THR A 1 197 ? -7.425 -1.111 -21.641 1.00 95.88 197 THR A C 1
ATOM 1408 O O . THR A 1 197 ? -7.797 -0.155 -22.321 1.00 95.88 197 THR A O 1
ATOM 1411 N N . GLY A 1 198 ? -6.384 -1.017 -20.814 1.00 94.75 198 GLY A N 1
ATOM 1412 C CA . GLY A 1 198 ? -5.721 0.244 -20.492 1.00 94.75 198 GLY A CA 1
ATOM 1413 C C . GLY A 1 198 ? -6.500 1.146 -19.520 1.00 94.75 198 GLY A C 1
ATOM 1414 O O . GLY A 1 198 ? -6.052 2.256 -19.239 1.00 94.75 198 GLY A O 1
ATOM 1415 N N . PHE A 1 199 ? -7.652 0.714 -18.993 1.00 95.38 199 PHE A N 1
ATOM 1416 C CA . PHE A 1 199 ? -8.458 1.461 -18.021 1.00 95.38 199 PHE A CA 1
ATOM 1417 C C . PHE A 1 199 ? -8.623 0.652 -16.719 1.00 95.38 199 PHE A C 1
ATOM 1419 O O . PHE A 1 199 ? -9.040 -0.502 -16.781 1.00 95.38 199 PHE A O 1
ATOM 1426 N N . PRO A 1 200 ? -8.356 1.227 -15.528 1.00 96.19 200 PRO A N 1
ATOM 1427 C CA . PRO A 1 200 ? -8.284 2.667 -15.257 1.00 96.19 200 PRO A CA 1
ATOM 1428 C C . PRO A 1 200 ? -6.881 3.291 -15.319 1.00 96.19 200 PRO A C 1
ATOM 1430 O O . PRO A 1 200 ? -6.781 4.515 -15.339 1.00 96.19 200 PRO A O 1
ATOM 1433 N N . PHE A 1 201 ? -5.812 2.492 -15.322 1.00 96.69 201 PHE A N 1
ATOM 1434 C CA . PHE A 1 201 ? -4.462 2.983 -15.013 1.00 96.69 201 PHE A CA 1
ATOM 1435 C C . PHE A 1 201 ? -3.656 3.500 -16.220 1.00 96.69 201 PHE A C 1
ATOM 1437 O O . PHE A 1 201 ? -2.735 4.299 -16.061 1.00 96.69 201 PHE A O 1
ATOM 1444 N N . GLY A 1 202 ? -4.000 3.100 -17.441 1.00 95.69 202 GLY A N 1
ATOM 1445 C CA . GLY A 1 202 ? -3.146 3.198 -18.631 1.00 95.69 202 GLY A CA 1
ATOM 1446 C C . GLY A 1 202 ? -2.745 1.804 -19.127 1.00 95.69 202 GLY A C 1
ATOM 1447 O O . GLY A 1 202 ? -3.102 0.805 -18.516 1.00 95.69 202 GLY A O 1
ATOM 1448 N N . CYS A 1 203 ? -2.015 1.732 -20.241 1.00 95.31 203 CYS A N 1
ATOM 1449 C CA . CYS A 1 203 ? -1.465 0.481 -20.781 1.00 95.31 203 CYS A CA 1
ATOM 1450 C C . CYS A 1 203 ? -0.208 0.064 -19.995 1.00 95.31 203 CYS A C 1
ATOM 1452 O O . CYS A 1 203 ? 0.739 0.853 -19.916 1.00 95.31 203 CYS A O 1
ATOM 1454 N N . TYR A 1 204 ? -0.189 -1.157 -19.452 1.00 96.06 204 TYR A N 1
ATOM 1455 C CA . TYR A 1 204 ? 0.956 -1.784 -18.781 1.00 96.06 204 TYR A CA 1
ATOM 1456 C C . TYR A 1 204 ? 0.856 -3.312 -18.828 1.00 96.06 204 TYR A C 1
ATOM 1458 O O . TYR A 1 204 ? -0.245 -3.862 -18.841 1.00 96.06 204 TYR A O 1
ATOM 1466 N N . ASP A 1 205 ? 2.013 -3.969 -18.777 1.00 95.25 205 ASP A N 1
ATOM 1467 C CA . ASP A 1 205 ? 2.162 -5.425 -18.718 1.00 95.25 205 ASP A CA 1
ATOM 1468 C C . ASP A 1 205 ? 2.998 -5.834 -17.497 1.00 95.25 205 ASP A C 1
ATOM 1470 O O . ASP A 1 205 ? 3.972 -5.160 -17.144 1.00 95.25 205 ASP A O 1
ATOM 1474 N N . TYR A 1 206 ? 2.645 -6.956 -16.863 1.00 96.50 206 TYR A N 1
ATOM 1475 C CA . TYR A 1 206 ? 3.421 -7.559 -15.773 1.00 96.50 206 TYR A CA 1
ATOM 1476 C C . TYR A 1 206 ? 4.551 -8.452 -16.293 1.00 96.50 206 TYR A C 1
ATOM 1478 O O . TYR A 1 206 ? 4.429 -9.098 -17.330 1.00 96.50 206 TYR A O 1
ATOM 1486 N N . ALA A 1 207 ? 5.635 -8.559 -15.523 1.00 93.69 207 ALA A N 1
ATOM 1487 C CA . ALA A 1 207 ? 6.706 -9.508 -15.801 1.00 93.69 207 ALA A CA 1
ATOM 1488 C C . ALA A 1 207 ? 6.291 -10.946 -15.435 1.00 93.69 207 ALA A C 1
ATOM 1490 O O . ALA A 1 207 ? 6.025 -11.254 -14.267 1.00 93.69 207 ALA A O 1
ATOM 1491 N N . ASP A 1 208 ? 6.285 -11.836 -16.429 1.00 88.62 208 ASP A N 1
ATOM 1492 C CA . ASP A 1 208 ? 5.847 -13.226 -16.282 1.00 88.62 208 ASP A CA 1
ATOM 1493 C C . ASP A 1 208 ? 6.573 -13.986 -15.159 1.00 88.62 208 ASP A C 1
ATOM 1495 O O . ASP A 1 208 ? 7.801 -14.010 -15.057 1.00 88.62 208 ASP A O 1
ATOM 1499 N N . GLY A 1 209 ? 5.789 -14.651 -14.307 1.00 85.94 209 GLY A N 1
ATOM 1500 C CA . GLY A 1 209 ? 6.247 -15.636 -13.320 1.00 85.94 209 GLY A CA 1
ATOM 1501 C C . GLY A 1 209 ? 7.080 -15.125 -12.132 1.00 85.94 209 GLY A C 1
ATOM 1502 O O . GLY A 1 209 ? 7.213 -15.863 -11.153 1.00 85.94 209 GLY A O 1
ATOM 1503 N N . ARG A 1 210 ? 7.612 -13.893 -12.156 1.00 90.00 210 ARG A N 1
ATOM 1504 C CA . ARG A 1 210 ? 8.577 -13.396 -11.145 1.00 90.00 210 ARG A CA 1
ATOM 1505 C C . ARG A 1 210 ? 8.046 -13.399 -9.711 1.00 90.00 210 ARG A C 1
ATOM 1507 O O . ARG A 1 210 ? 8.736 -13.843 -8.796 1.00 90.00 210 ARG A O 1
ATOM 1514 N N . ILE A 1 211 ? 6.817 -12.922 -9.515 1.00 90.62 211 ILE A N 1
ATOM 1515 C CA . ILE A 1 211 ? 6.201 -12.724 -8.189 1.00 90.62 211 ILE A CA 1
ATOM 1516 C C . ILE A 1 211 ? 5.067 -13.718 -7.879 1.00 90.62 211 ILE A C 1
ATOM 1518 O O . ILE A 1 211 ? 4.207 -13.456 -7.036 1.00 90.62 211 ILE A O 1
ATOM 1522 N N . GLY A 1 212 ? 5.097 -14.895 -8.515 1.00 90.81 212 GLY A N 1
ATOM 1523 C CA . GLY A 1 212 ? 4.182 -16.011 -8.250 1.00 90.81 212 GLY A CA 1
ATOM 1524 C C . GLY A 1 212 ? 3.102 -16.216 -9.323 1.00 90.81 212 GLY A C 1
ATOM 1525 O O . GLY A 1 212 ? 3.210 -15.673 -10.421 1.00 90.81 212 GLY A O 1
ATOM 1526 N N . PRO A 1 213 ? 2.072 -17.039 -9.042 1.00 94.19 213 PRO A N 1
ATOM 1527 C CA . PRO A 1 213 ? 1.043 -17.387 -10.020 1.00 94.19 213 PRO A CA 1
ATOM 1528 C C . PRO A 1 213 ? 0.158 -16.188 -10.379 1.00 94.19 213 PRO A C 1
ATOM 1530 O O . PRO A 1 213 ? -0.224 -15.400 -9.510 1.00 94.19 213 PRO A O 1
ATOM 1533 N N . ALA A 1 214 ? -0.216 -16.099 -11.655 1.00 95.25 214 ALA A N 1
ATOM 1534 C CA . ALA A 1 214 ? -1.106 -15.075 -12.188 1.00 95.25 214 ALA A CA 1
ATOM 1535 C C . ALA A 1 214 ? -2.505 -15.621 -12.517 1.00 95.25 214 ALA A C 1
ATOM 1537 O O . ALA A 1 214 ? -2.683 -16.811 -12.780 1.00 95.25 214 ALA A O 1
ATOM 1538 N N . LEU A 1 215 ? -3.492 -14.727 -12.533 1.00 95.38 215 LEU A N 1
ATOM 1539 C CA . LEU A 1 215 ? -4.851 -14.965 -13.010 1.00 95.38 215 LEU A CA 1
ATOM 1540 C C . LEU A 1 215 ? -5.190 -13.881 -14.038 1.00 95.38 215 LEU A C 1
ATOM 1542 O O . LEU A 1 215 ? -5.115 -12.700 -13.717 1.00 95.38 215 LEU A O 1
ATOM 1546 N N . ALA A 1 216 ? -5.544 -14.281 -15.264 1.00 94.12 216 ALA A N 1
ATOM 1547 C CA . ALA A 1 216 ? -5.808 -13.361 -16.380 1.00 94.12 216 ALA A CA 1
ATOM 1548 C C . ALA A 1 216 ? -4.699 -12.293 -16.566 1.00 94.12 216 ALA A C 1
ATOM 1550 O O . ALA A 1 216 ? -4.973 -11.103 -16.664 1.00 94.12 216 ALA A O 1
ATOM 1551 N N . GLY A 1 217 ? -3.432 -12.728 -16.548 1.00 91.88 217 GLY A N 1
ATOM 1552 C CA . GLY A 1 217 ? -2.248 -11.863 -16.674 1.00 91.88 217 GLY A CA 1
ATOM 1553 C C . GLY A 1 217 ? -1.816 -11.144 -15.388 1.00 91.88 217 GLY A C 1
ATOM 1554 O O . GLY A 1 217 ? -0.674 -10.709 -15.298 1.00 91.88 217 GLY A O 1
ATOM 1555 N N . VAL A 1 218 ? -2.668 -11.064 -14.361 1.00 96.75 218 VAL A N 1
ATOM 1556 C CA . VAL A 1 218 ? -2.372 -10.341 -13.112 1.00 96.75 218 VAL A CA 1
ATOM 1557 C C . VAL A 1 218 ? -1.776 -11.280 -12.055 1.00 96.75 218 VAL A C 1
ATOM 1559 O O . VAL A 1 218 ? -2.456 -12.228 -11.647 1.00 96.75 218 VAL A O 1
ATOM 1562 N N . PRO A 1 219 ? -0.557 -11.036 -11.535 1.00 97.19 219 PRO A N 1
ATOM 1563 C CA . PRO A 1 219 ? 0.001 -11.809 -10.428 1.00 97.19 219 PRO A CA 1
ATOM 1564 C C . PRO A 1 219 ? -0.879 -11.720 -9.176 1.00 97.19 219 PRO A C 1
ATOM 1566 O O . PRO A 1 219 ? -1.156 -10.629 -8.675 1.00 97.19 219 PRO A O 1
ATOM 1569 N N . LEU A 1 220 ? -1.264 -12.866 -8.603 1.00 96.88 220 LEU A N 1
ATOM 1570 C CA . LEU A 1 220 ? -2.156 -12.940 -7.431 1.00 96.88 220 LEU A CA 1
ATOM 1571 C C . LEU A 1 220 ? -1.575 -12.283 -6.164 1.00 96.88 220 LEU A C 1
ATOM 1573 O O . LEU A 1 220 ? -2.297 -12.064 -5.190 1.00 96.88 220 LEU A O 1
ATOM 1577 N N . LEU A 1 221 ? -0.289 -11.924 -6.183 1.00 97.62 221 LEU A N 1
ATOM 1578 C CA . LEU A 1 221 ? 0.358 -11.116 -5.158 1.00 97.62 221 LEU A CA 1
ATOM 1579 C C . LEU A 1 221 ? -0.143 -9.657 -5.147 1.00 97.62 221 LEU A C 1
ATOM 1581 O O . LEU A 1 221 ? -0.322 -9.094 -4.068 1.00 97.62 221 LEU A O 1
ATOM 1585 N N . VAL A 1 222 ? -0.415 -9.044 -6.306 1.00 97.75 222 VAL A N 1
ATOM 1586 C CA . VAL A 1 222 ? -0.813 -7.623 -6.395 1.00 97.75 222 VAL A CA 1
ATOM 1587 C C . VAL A 1 222 ? -2.145 -7.346 -5.675 1.00 97.75 222 VAL A C 1
ATOM 1589 O O . VAL A 1 222 ? -2.176 -6.455 -4.822 1.00 97.75 222 VAL A O 1
ATOM 1592 N N . PRO A 1 223 ? -3.216 -8.149 -5.855 1.00 98.12 223 PRO A N 1
ATOM 1593 C CA . PRO A 1 223 ? -4.425 -8.055 -5.035 1.00 98.12 223 PRO A CA 1
ATOM 1594 C C . PRO A 1 223 ? -4.163 -8.091 -3.525 1.00 98.12 223 PRO A C 1
ATOM 1596 O O . PRO A 1 223 ? -4.846 -7.407 -2.762 1.00 98.12 223 PRO A O 1
ATOM 1599 N N . LEU A 1 224 ? -3.190 -8.876 -3.057 1.00 98.56 224 LEU A N 1
ATOM 1600 C CA . LEU A 1 224 ? -2.837 -8.929 -1.636 1.00 98.56 224 LEU A CA 1
ATOM 1601 C C . LEU A 1 224 ? -2.108 -7.646 -1.206 1.00 98.56 224 LEU A C 1
ATOM 1603 O O . LEU A 1 224 ? -2.440 -7.089 -0.158 1.00 98.56 224 LEU A O 1
ATOM 1607 N N . ALA A 1 225 ? -1.214 -7.113 -2.046 1.00 98.38 225 ALA A N 1
ATOM 1608 C CA . ALA A 1 225 ? -0.531 -5.841 -1.807 1.00 98.38 225 ALA A CA 1
ATOM 1609 C C . ALA A 1 225 ? -1.525 -4.695 -1.563 1.00 98.38 225 ALA A C 1
ATOM 1611 O O . ALA A 1 225 ? -1.364 -3.968 -0.579 1.00 98.38 225 ALA A O 1
ATOM 1612 N N . TRP A 1 226 ? -2.603 -4.598 -2.355 1.00 98.62 226 TRP A N 1
ATOM 1613 C CA . TRP A 1 226 ? -3.698 -3.643 -2.118 1.00 98.62 226 TRP A CA 1
ATOM 1614 C C . TRP A 1 226 ? -4.239 -3.717 -0.679 1.00 98.62 226 TRP A C 1
ATOM 1616 O O . TRP A 1 226 ? -4.412 -2.689 -0.025 1.00 98.62 226 TRP A O 1
ATOM 1626 N N . THR A 1 227 ? -4.448 -4.921 -0.135 1.00 98.75 227 THR A N 1
ATOM 1627 C CA . THR A 1 227 ? -4.917 -5.115 1.251 1.00 98.75 227 THR A CA 1
ATOM 1628 C C . THR A 1 227 ? -3.840 -4.742 2.277 1.00 98.75 227 THR A C 1
ATOM 1630 O O . THR A 1 227 ? -4.150 -4.085 3.277 1.00 98.75 227 THR A O 1
ATOM 1633 N N . GLY A 1 228 ? -2.581 -5.123 2.039 1.00 98.00 228 GLY A N 1
ATOM 1634 C CA . GLY A 1 228 ? -1.441 -4.788 2.900 1.00 98.00 228 GLY A CA 1
ATOM 1635 C C . GLY A 1 228 ? -1.183 -3.280 3.020 1.00 98.00 228 GLY A C 1
ATOM 1636 O O . GLY A 1 228 ? -0.969 -2.786 4.130 1.00 98.00 228 GLY A O 1
ATOM 1637 N N . GLY A 1 229 ? -1.243 -2.546 1.904 1.00 97.69 229 GLY A N 1
ATOM 1638 C CA . GLY A 1 229 ? -0.972 -1.106 1.837 1.00 97.69 229 GLY A CA 1
ATOM 1639 C C . GLY A 1 229 ? -2.173 -0.209 2.155 1.00 97.69 229 GLY A C 1
ATOM 1640 O O . GLY A 1 229 ? -2.033 0.759 2.906 1.00 97.69 229 GLY A O 1
ATOM 1641 N N . LEU A 1 230 ? -3.381 -0.533 1.675 1.00 98.69 230 LEU A N 1
ATOM 1642 C CA . LEU A 1 230 ? -4.556 0.325 1.888 1.00 98.69 230 LEU A CA 1
ATOM 1643 C C . LEU A 1 230 ? -5.092 0.256 3.328 1.00 98.69 230 LEU A C 1
ATOM 1645 O O . LEU A 1 230 ? -5.633 1.238 3.840 1.00 98.69 230 LEU A O 1
ATOM 1649 N N . TYR A 1 231 ? -4.933 -0.877 4.021 1.00 98.62 231 TYR A N 1
ATOM 1650 C CA . TYR A 1 231 ? -5.414 -1.033 5.397 1.00 98.62 231 TYR A CA 1
ATOM 1651 C C . TYR A 1 231 ? -4.808 -0.038 6.413 1.00 98.62 231 TYR A C 1
ATOM 1653 O O . TYR A 1 231 ? -5.587 0.608 7.126 1.00 98.62 231 TYR A O 1
ATOM 1661 N N . PRO A 1 232 ? -3.472 0.143 6.519 1.00 98.69 232 PRO A N 1
ATOM 1662 C CA . PRO A 1 232 ? 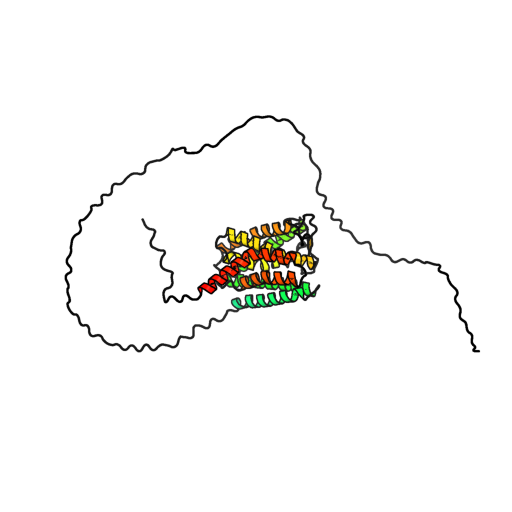-2.894 1.136 7.425 1.00 98.69 232 PRO A CA 1
ATOM 1663 C C . PRO A 1 232 ? -3.334 2.566 7.080 1.00 98.69 232 PRO A C 1
ATOM 1665 O O . PRO A 1 232 ? -3.657 3.331 7.992 1.00 98.69 232 PRO A O 1
ATOM 1668 N N . VAL A 1 233 ? -3.467 2.898 5.790 1.00 98.81 233 VAL A N 1
ATOM 1669 C CA . VAL A 1 233 ? -4.011 4.186 5.320 1.00 98.81 233 VAL A CA 1
ATOM 1670 C C . VAL A 1 233 ? -5.463 4.382 5.789 1.00 98.81 233 VAL A C 1
ATOM 1672 O O . VAL A 1 233 ? -5.776 5.397 6.417 1.00 98.81 233 VAL A O 1
ATOM 1675 N N . TRP A 1 234 ? -6.342 3.394 5.579 1.00 98.69 234 TRP A N 1
ATOM 1676 C CA . TRP A 1 234 ? -7.752 3.417 6.006 1.00 98.69 234 TRP A CA 1
ATOM 1677 C C . TRP A 1 234 ? -7.921 3.562 7.527 1.00 98.69 234 TRP A C 1
ATOM 1679 O O . TRP A 1 234 ? -8.882 4.190 7.998 1.00 98.69 234 TRP A O 1
ATOM 1689 N N . VAL A 1 235 ? -6.999 2.995 8.316 1.00 98.25 235 VAL A N 1
ATOM 1690 C CA . VAL A 1 235 ? -6.966 3.177 9.776 1.00 98.25 235 VAL A CA 1
ATOM 1691 C C . VAL A 1 235 ? -6.498 4.587 10.135 1.00 98.25 235 VAL A C 1
ATOM 1693 O O . VAL A 1 235 ? -7.197 5.261 10.893 1.00 98.25 235 VAL A O 1
ATOM 1696 N N . VAL A 1 236 ? -5.378 5.064 9.580 1.00 98.56 236 VAL A N 1
ATOM 1697 C CA . VAL A 1 236 ? -4.834 6.405 9.867 1.00 98.56 236 VAL A CA 1
ATOM 1698 C C . VAL A 1 236 ? -5.823 7.507 9.492 1.00 98.56 236 VAL A C 1
ATOM 1700 O O . VAL A 1 236 ? -6.103 8.366 10.328 1.00 98.56 236 VAL A O 1
ATOM 1703 N N . ALA A 1 237 ? -6.450 7.444 8.316 1.00 98.50 237 ALA A N 1
ATOM 1704 C CA . ALA A 1 237 ? -7.494 8.391 7.921 1.00 98.50 237 ALA A CA 1
ATOM 1705 C C . ALA A 1 237 ? -8.652 8.444 8.947 1.00 98.50 237 ALA A C 1
ATOM 1707 O O . ALA A 1 237 ? -9.183 9.518 9.236 1.00 98.50 237 ALA A O 1
ATOM 1708 N N . GLY A 1 238 ? -9.002 7.308 9.565 1.00 96.81 238 GLY A N 1
ATOM 1709 C CA . GLY A 1 238 ? -10.001 7.227 10.641 1.00 96.81 238 GLY A CA 1
ATOM 1710 C C . GLY A 1 238 ? -9.549 7.783 11.998 1.00 96.81 238 GLY A C 1
ATOM 1711 O O . GLY A 1 238 ? -10.395 8.119 12.827 1.00 96.81 238 GLY A O 1
ATOM 1712 N N . LEU A 1 239 ? -8.240 7.926 12.233 1.00 96.00 239 LEU A N 1
ATOM 1713 C CA . LEU A 1 239 ? -7.691 8.630 13.401 1.00 96.00 239 LEU A CA 1
ATOM 1714 C C . LEU A 1 239 ? -7.667 10.152 13.207 1.00 96.00 239 LEU A C 1
ATOM 1716 O O . LEU A 1 239 ? -7.692 10.888 14.198 1.00 96.00 239 LEU A O 1
ATOM 1720 N N . LEU A 1 240 ? -7.615 10.610 11.952 1.00 96.81 240 LEU A N 1
ATOM 1721 C CA . LEU A 1 240 ? -7.604 12.026 11.577 1.00 96.81 240 LEU A CA 1
ATOM 1722 C C . LEU A 1 240 ? -9.012 12.633 11.511 1.00 96.81 240 LEU A C 1
ATOM 1724 O O . LEU A 1 240 ? -9.186 13.801 11.855 1.00 96.81 240 LEU A O 1
ATOM 1728 N N . THR A 1 241 ? -10.031 11.869 11.096 1.00 96.38 241 THR A N 1
ATOM 1729 C CA . THR A 1 241 ? -11.401 12.392 10.972 1.00 96.38 241 THR A CA 1
ATOM 1730 C C . THR A 1 241 ? -12.497 11.375 11.286 1.00 96.38 241 THR A C 1
ATOM 1732 O O . THR A 1 241 ? -12.432 10.204 10.921 1.00 96.38 241 THR A O 1
ATOM 1735 N N . ARG A 1 242 ? -13.573 11.865 11.918 1.00 93.31 242 ARG A N 1
ATOM 1736 C CA . ARG A 1 242 ? -14.834 11.128 12.120 1.00 93.31 242 ARG A CA 1
ATOM 1737 C C . ARG A 1 242 ? -15.826 11.305 10.959 1.00 93.31 242 ARG A C 1
ATOM 1739 O O . ARG A 1 242 ? -16.840 10.614 10.917 1.00 93.31 242 ARG A O 1
ATOM 1746 N N . ARG A 1 243 ? -15.577 12.235 10.025 1.00 97.12 243 ARG A N 1
ATOM 1747 C CA . ARG A 1 243 ? -16.465 12.492 8.876 1.00 97.12 243 ARG A CA 1
ATOM 1748 C C . ARG A 1 243 ? -16.200 11.449 7.786 1.00 97.12 243 ARG A C 1
ATOM 1750 O O . ARG A 1 243 ? -15.156 11.508 7.143 1.00 97.12 243 ARG A O 1
ATOM 1757 N N . ARG A 1 244 ? -17.150 10.531 7.558 1.00 96.62 244 ARG A N 1
ATOM 1758 C CA . ARG A 1 244 ? -17.016 9.389 6.622 1.00 96.62 244 ARG A CA 1
ATOM 1759 C C . ARG A 1 244 ? -16.468 9.793 5.246 1.00 96.62 244 ARG A C 1
ATOM 1761 O O . ARG A 1 244 ? -15.423 9.293 4.858 1.00 96.62 244 ARG A O 1
ATOM 1768 N N . ALA A 1 245 ? -17.099 10.757 4.570 1.00 97.81 245 ALA A N 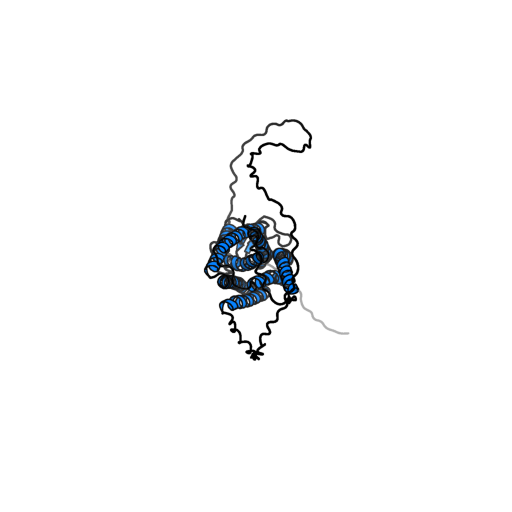1
ATOM 1769 C CA . ALA A 1 245 ? -16.661 11.232 3.252 1.00 97.81 245 ALA A CA 1
ATOM 1770 C C . ALA A 1 245 ? -15.215 11.772 3.245 1.00 97.81 245 ALA A C 1
ATOM 1772 O O . ALA A 1 245 ? -14.456 11.501 2.321 1.00 97.81 245 ALA A O 1
ATOM 1773 N N . VAL A 1 246 ? -14.796 12.471 4.309 1.00 98.31 246 VAL A N 1
ATOM 1774 C CA . VAL A 1 246 ? -13.420 12.987 4.434 1.00 98.31 246 VAL A CA 1
ATOM 1775 C C . VAL A 1 246 ? -12.429 11.843 4.664 1.00 98.31 246 VAL A C 1
ATOM 1777 O O . VAL A 1 246 ? -11.336 11.873 4.114 1.00 98.31 246 VAL A O 1
ATOM 1780 N N . ARG A 1 247 ? -12.805 10.801 5.421 1.00 98.44 247 ARG A N 1
ATOM 1781 C CA . ARG A 1 247 ? -11.978 9.592 5.581 1.00 98.44 247 ARG A CA 1
ATOM 1782 C C . ARG A 1 247 ? -11.822 8.834 4.263 1.00 98.44 247 ARG A C 1
ATOM 1784 O O . ARG A 1 247 ? -10.718 8.393 3.968 1.00 98.44 247 ARG A O 1
ATOM 1791 N N . VAL A 1 248 ? -12.896 8.705 3.482 1.00 98.81 248 VAL A N 1
ATOM 1792 C CA . VAL A 1 248 ? -12.873 8.085 2.145 1.00 98.81 248 VAL A CA 1
ATOM 1793 C C . VAL A 1 248 ? -11.914 8.849 1.226 1.00 98.81 248 VAL A C 1
ATOM 1795 O O . VAL A 1 248 ? -10.970 8.250 0.718 1.00 98.81 248 VAL A O 1
ATOM 1798 N N . GLY A 1 249 ? -12.056 10.176 1.125 1.00 98.75 249 GLY A N 1
ATOM 1799 C CA . GLY A 1 249 ? -11.144 11.022 0.345 1.00 98.75 249 GLY A CA 1
ATOM 1800 C C . GLY A 1 249 ? -9.684 10.948 0.811 1.00 98.75 249 GLY A C 1
ATOM 1801 O O . GLY A 1 249 ? -8.797 10.725 -0.006 1.00 98.75 249 GLY A O 1
ATOM 1802 N N . LEU A 1 250 ? -9.421 11.043 2.121 1.00 98.81 250 LEU A N 1
ATOM 1803 C CA . LEU A 1 250 ? -8.069 10.877 2.678 1.00 98.81 250 LEU A CA 1
ATOM 1804 C C . LEU A 1 250 ? -7.487 9.483 2.410 1.00 98.81 250 LEU A C 1
ATOM 1806 O O . LEU A 1 250 ? -6.278 9.355 2.252 1.00 98.81 250 LEU A O 1
ATOM 1810 N N . THR A 1 251 ? -8.319 8.442 2.348 1.00 98.88 251 THR A N 1
ATOM 1811 C CA . THR A 1 251 ? -7.846 7.083 2.052 1.00 98.88 251 THR A CA 1
ATOM 1812 C C . THR A 1 251 ? -7.443 6.948 0.587 1.00 98.88 251 THR A C 1
ATOM 1814 O O . THR A 1 251 ? -6.407 6.357 0.311 1.00 98.88 251 THR A O 1
ATOM 1817 N N . ALA A 1 252 ? -8.185 7.566 -0.336 1.00 98.81 252 ALA A N 1
ATOM 1818 C CA . ALA A 1 252 ? -7.804 7.620 -1.745 1.00 98.81 252 ALA A CA 1
ATOM 1819 C C . ALA A 1 252 ? -6.540 8.466 -1.989 1.00 98.81 252 ALA A C 1
ATOM 1821 O O . ALA A 1 252 ? -5.642 8.028 -2.701 1.00 98.81 252 ALA A O 1
ATOM 1822 N N . VAL A 1 253 ? -6.409 9.627 -1.331 1.00 98.81 253 VAL A N 1
ATOM 1823 C CA . VAL A 1 253 ? -5.166 10.429 -1.361 1.00 98.81 253 VAL A CA 1
ATOM 1824 C C . VAL A 1 253 ? -3.979 9.636 -0.804 1.00 98.81 253 VAL A C 1
ATOM 1826 O O . VAL A 1 253 ? -2.902 9.648 -1.392 1.00 98.81 253 VAL A O 1
ATOM 1829 N N . GLY A 1 254 ? -4.165 8.917 0.306 1.00 98.81 254 GLY A N 1
ATOM 1830 C CA . GLY A 1 254 ? -3.115 8.080 0.887 1.00 98.81 254 GLY A CA 1
ATOM 1831 C C . GLY A 1 254 ? -2.771 6.840 0.053 1.00 98.81 254 GLY A C 1
ATOM 1832 O O . GLY A 1 254 ? -1.633 6.390 0.108 1.00 98.81 254 GLY A O 1
ATOM 1833 N N . ALA A 1 255 ? -3.707 6.315 -0.745 1.00 98.81 255 ALA A N 1
ATOM 1834 C CA . ALA A 1 255 ? -3.432 5.245 -1.702 1.00 98.81 255 ALA A CA 1
ATOM 1835 C C . ALA A 1 255 ? -2.497 5.737 -2.817 1.00 98.81 255 ALA A C 1
ATOM 1837 O O . ALA A 1 255 ? -1.435 5.155 -3.008 1.00 98.81 255 ALA A O 1
ATOM 1838 N N . VAL A 1 256 ? -2.817 6.874 -3.449 1.00 98.81 256 VAL A N 1
ATOM 1839 C CA . VAL A 1 256 ? -1.935 7.525 -4.440 1.00 98.81 256 VAL A CA 1
ATOM 1840 C C . VAL A 1 256 ? -0.588 7.917 -3.820 1.00 98.81 256 VAL A C 1
ATOM 1842 O O . VAL A 1 256 ? 0.459 7.752 -4.435 1.00 98.81 256 VAL A O 1
ATOM 1845 N N . GLY A 1 257 ? -0.581 8.388 -2.569 1.00 98.62 257 GLY A N 1
ATOM 1846 C CA . GLY A 1 257 ? 0.657 8.687 -1.846 1.00 98.62 257 GLY A CA 1
ATOM 1847 C C . GLY A 1 257 ? 1.571 7.473 -1.638 1.00 98.62 257 GLY A C 1
ATOM 1848 O O . GLY A 1 257 ? 2.786 7.643 -1.570 1.00 98.62 257 GLY A O 1
ATOM 1849 N N . TRP A 1 258 ? 1.007 6.265 -1.537 1.00 98.75 258 TRP A N 1
ATOM 1850 C CA . TRP A 1 258 ? 1.761 5.011 -1.461 1.00 98.75 258 TRP A CA 1
ATOM 1851 C C . TRP A 1 258 ? 2.182 4.504 -2.849 1.00 98.75 258 TRP A C 1
ATOM 1853 O O . TRP A 1 258 ? 3.331 4.096 -3.017 1.00 98.75 258 TRP A O 1
ATOM 1863 N N . ASP A 1 259 ? 1.300 4.599 -3.843 1.00 98.56 259 ASP A N 1
ATOM 1864 C CA . ASP A 1 259 ? 1.575 4.281 -5.250 1.00 98.56 259 ASP A CA 1
ATOM 1865 C C . ASP A 1 259 ? 2.771 5.079 -5.810 1.00 98.56 259 ASP A C 1
ATOM 1867 O O . ASP A 1 259 ? 3.688 4.502 -6.389 1.00 98.56 259 ASP A O 1
ATOM 1871 N N . LEU A 1 260 ? 2.875 6.371 -5.473 1.00 98.62 260 LEU A N 1
ATOM 1872 C CA . LEU A 1 260 ? 4.026 7.229 -5.805 1.00 98.62 260 LEU A CA 1
ATOM 1873 C C . LEU A 1 260 ? 5.385 6.742 -5.245 1.00 98.62 260 LEU A C 1
ATOM 1875 O O . LEU A 1 260 ? 6.424 7.270 -5.650 1.00 98.62 260 LEU A O 1
ATOM 1879 N N . PHE A 1 261 ? 5.401 5.744 -4.349 1.00 98.50 261 PHE A N 1
ATOM 1880 C CA . PHE A 1 261 ? 6.585 4.945 -3.996 1.00 98.50 261 PHE A CA 1
ATOM 1881 C C . PHE A 1 261 ? 6.615 3.579 -4.695 1.00 98.50 261 PHE A C 1
ATOM 1883 O O . PHE A 1 261 ? 7.664 3.171 -5.198 1.00 98.50 261 PHE A O 1
ATOM 1890 N N . LEU A 1 262 ? 5.497 2.851 -4.663 1.00 98.31 262 LEU A N 1
ATOM 1891 C CA . LEU A 1 262 ? 5.389 1.476 -5.153 1.00 98.31 262 LEU A CA 1
ATOM 1892 C C . LEU A 1 262 ? 5.688 1.386 -6.651 1.00 98.31 262 LEU A C 1
ATOM 1894 O O . LEU A 1 262 ? 6.530 0.586 -7.054 1.00 98.31 262 LEU A O 1
ATOM 1898 N N . ASP A 1 263 ? 5.059 2.232 -7.455 1.00 97.69 263 ASP A N 1
ATOM 1899 C CA . ASP A 1 263 ? 5.093 2.121 -8.908 1.00 97.69 263 ASP A CA 1
ATOM 1900 C C . ASP A 1 263 ? 6.489 2.445 -9.481 1.00 97.69 263 ASP A C 1
ATOM 1902 O O . ASP A 1 263 ? 7.053 1.610 -10.196 1.00 97.69 263 ASP A O 1
ATOM 1906 N N . PRO A 1 264 ? 7.174 3.538 -9.067 1.00 97.94 264 PRO A N 1
ATOM 1907 C CA . PRO A 1 264 ? 8.563 3.773 -9.465 1.00 97.94 264 PRO A CA 1
ATOM 1908 C C . PRO A 1 264 ? 9.534 2.687 -8.982 1.00 97.94 264 PRO A C 1
ATOM 1910 O O . PRO A 1 264 ? 10.507 2.401 -9.675 1.00 97.94 264 PRO A O 1
ATOM 1913 N N . GLN A 1 265 ? 9.284 2.065 -7.821 1.00 97.88 265 GLN A N 1
ATOM 1914 C CA . GLN A 1 265 ? 10.112 0.970 -7.298 1.00 97.88 265 GLN A CA 1
ATOM 1915 C C . GLN A 1 265 ? 9.946 -0.322 -8.105 1.00 97.88 265 GLN A C 1
ATOM 1917 O O . GLN A 1 265 ? 10.931 -1.019 -8.343 1.00 97.88 265 GLN A O 1
ATOM 1922 N N . MET A 1 266 ? 8.719 -0.653 -8.505 1.00 97.75 266 MET A N 1
ATOM 1923 C CA . MET A 1 266 ? 8.392 -1.892 -9.214 1.00 97.75 266 MET A CA 1
ATOM 1924 C C . MET A 1 266 ? 8.738 -1.809 -10.704 1.00 97.75 266 MET A C 1
ATOM 1926 O O . MET A 1 266 ? 9.269 -2.775 -11.254 1.00 97.75 266 MET A O 1
ATOM 1930 N N . VAL A 1 267 ? 8.578 -0.636 -11.327 1.00 96.94 267 VAL A N 1
ATOM 1931 C CA . VAL A 1 267 ? 9.094 -0.360 -12.679 1.00 96.94 267 VAL A CA 1
ATOM 1932 C C . VAL A 1 267 ? 10.628 -0.390 -12.701 1.00 96.94 267 VAL A C 1
ATOM 1934 O O . VAL A 1 267 ? 11.211 -1.033 -13.571 1.00 96.94 267 VAL A O 1
ATOM 1937 N N . ALA A 1 268 ? 11.307 0.227 -11.723 1.00 96.00 268 ALA A N 1
ATOM 1938 C CA . ALA A 1 268 ? 12.774 0.188 -11.634 1.00 96.00 268 ALA A CA 1
ATOM 1939 C C . ALA A 1 268 ? 13.342 -1.213 -11.333 1.00 96.00 268 ALA A C 1
ATOM 1941 O O . ALA A 1 268 ? 14.507 -1.477 -11.628 1.00 96.00 268 ALA A O 1
ATOM 1942 N N . ASP A 1 269 ? 12.533 -2.112 -10.767 1.00 95.50 269 ASP A N 1
ATOM 1943 C CA . ASP A 1 269 ? 12.890 -3.519 -10.563 1.00 95.50 269 ASP A CA 1
ATOM 1944 C C . ASP A 1 269 ? 12.442 -4.440 -11.714 1.00 95.50 269 ASP A C 1
ATOM 1946 O O . ASP A 1 269 ? 12.721 -5.640 -11.685 1.00 95.50 269 ASP A O 1
ATOM 1950 N N . GLY A 1 270 ? 11.760 -3.906 -12.735 1.00 96.00 270 GLY A N 1
ATOM 1951 C CA . GLY A 1 270 ? 11.272 -4.659 -13.894 1.00 96.00 270 GLY A CA 1
ATOM 1952 C C . GLY A 1 270 ? 10.152 -5.654 -13.572 1.00 96.00 270 GLY A C 1
ATOM 1953 O O . GLY A 1 270 ? 10.119 -6.736 -14.158 1.00 96.00 270 GLY A O 1
ATOM 1954 N N . GLN A 1 271 ? 9.287 -5.343 -12.603 1.00 96.19 271 GLN A N 1
ATOM 1955 C CA . GLN A 1 271 ? 8.122 -6.170 -12.240 1.00 96.19 271 GLN A CA 1
ATOM 1956 C C . GLN A 1 271 ? 6.906 -5.890 -13.140 1.00 96.19 271 GLN A C 1
ATOM 1958 O O . GLN A 1 271 ? 6.047 -6.757 -13.304 1.00 96.19 271 GLN A O 1
ATOM 1963 N N . TRP A 1 272 ? 6.844 -4.698 -13.737 1.00 96.06 272 TRP A N 1
ATOM 1964 C CA . TRP A 1 272 ? 5.930 -4.334 -14.819 1.00 96.06 272 TRP A CA 1
ATOM 1965 C C . TRP A 1 272 ? 6.498 -3.191 -15.664 1.00 96.06 272 TRP A C 1
ATOM 1967 O O . TRP A 1 272 ? 7.396 -2.460 -15.230 1.00 96.06 272 TRP A O 1
ATOM 1977 N N . THR A 1 273 ? 5.978 -3.044 -16.880 1.00 95.56 273 THR A N 1
ATOM 1978 C CA . THR A 1 273 ? 6.390 -2.028 -17.860 1.00 95.56 273 THR A CA 1
ATOM 1979 C C . THR A 1 273 ? 5.181 -1.322 -18.457 1.00 95.56 273 THR A C 1
ATOM 1981 O O . THR A 1 273 ? 4.209 -1.970 -18.831 1.00 95.56 273 THR A O 1
ATOM 1984 N N . TRP A 1 274 ? 5.257 0.003 -18.583 1.00 96.31 274 TRP A N 1
ATOM 1985 C CA . TRP A 1 274 ? 4.184 0.836 -19.126 1.00 96.31 274 TRP A CA 1
ATOM 1986 C C . TRP A 1 274 ? 4.297 0.985 -20.649 1.00 96.31 274 TRP A C 1
ATOM 1988 O O . TRP A 1 274 ? 5.351 1.345 -21.171 1.00 96.31 274 TRP A O 1
ATOM 1998 N N . CYS A 1 275 ? 3.183 0.763 -21.346 1.00 92.62 275 CYS A N 1
ATOM 1999 C CA . CYS A 1 275 ? 3.001 0.973 -22.788 1.00 92.62 275 CYS A CA 1
ATOM 2000 C C . CYS A 1 275 ? 2.110 2.191 -23.109 1.00 92.62 275 CYS A C 1
ATOM 2002 O O . CYS A 1 275 ? 1.780 2.450 -24.267 1.00 92.62 275 CYS A O 1
ATOM 2004 N N . ALA A 1 276 ? 1.702 2.956 -22.091 1.00 82.44 276 ALA A N 1
ATOM 2005 C CA . ALA A 1 276 ? 0.867 4.141 -22.250 1.00 82.44 276 ALA A CA 1
ATOM 2006 C C . ALA A 1 276 ? 1.616 5.292 -22.949 1.00 82.44 276 ALA A C 1
ATOM 2008 O O . ALA A 1 276 ? 2.704 5.682 -22.539 1.00 82.44 276 ALA A O 1
ATOM 2009 N N . SER A 1 277 ? 0.985 5.904 -23.954 1.00 81.00 277 SER A N 1
ATOM 2010 C CA . SER A 1 277 ? 1.486 7.112 -24.633 1.00 81.00 277 SER A CA 1
ATOM 2011 C C . SER A 1 277 ? 1.178 8.421 -23.889 1.00 81.00 277 SER A C 1
ATOM 2013 O O . SER A 1 277 ? 1.630 9.491 -24.299 1.00 81.00 277 SER A O 1
ATOM 2015 N N . ALA A 1 278 ? 0.399 8.359 -22.805 1.00 84.19 278 ALA A N 1
ATOM 2016 C CA . ALA A 1 278 ? 0.092 9.509 -21.962 1.00 84.19 278 ALA A CA 1
ATOM 2017 C C . ALA A 1 278 ? 1.314 9.897 -21.101 1.00 84.19 278 ALA A C 1
ATOM 2019 O O . ALA A 1 278 ? 1.968 9.012 -20.551 1.00 84.19 278 ALA A O 1
ATOM 2020 N N . PRO A 1 279 ? 1.618 11.198 -20.932 1.00 88.88 279 PRO A N 1
ATOM 2021 C CA . PRO A 1 279 ? 2.768 11.631 -20.145 1.00 88.88 279 PRO A CA 1
ATOM 2022 C C . PRO A 1 279 ? 2.618 11.285 -18.658 1.00 88.88 279 PRO A C 1
ATOM 2024 O O . PRO A 1 279 ? 1.504 11.192 -18.134 1.00 88.88 279 PRO A O 1
ATOM 2027 N N . GLY A 1 280 ? 3.753 11.153 -17.973 1.00 93.06 280 GLY A N 1
ATOM 2028 C CA . GLY A 1 280 ? 3.842 11.010 -16.521 1.00 93.06 280 GLY A CA 1
ATOM 2029 C C . GLY A 1 280 ? 4.328 12.259 -15.779 1.00 93.06 280 GLY A C 1
ATOM 2030 O O . GLY A 1 280 ? 4.493 13.342 -16.350 1.00 93.06 280 GLY A O 1
ATOM 2031 N N . LEU A 1 281 ? 4.593 12.091 -14.481 1.00 94.19 281 LEU A N 1
ATOM 2032 C CA . LEU A 1 281 ? 5.170 13.129 -13.617 1.00 94.19 281 LEU A CA 1
ATOM 2033 C C . LEU A 1 281 ? 6.662 13.380 -13.935 1.00 94.19 281 LEU A C 1
ATOM 2035 O O . LEU A 1 281 ? 7.390 12.429 -14.226 1.00 94.19 281 LEU A O 1
ATOM 2039 N N . PRO A 1 282 ? 7.168 14.626 -13.831 1.00 94.50 282 PRO A N 1
ATOM 2040 C CA . PRO A 1 282 ? 8.588 14.934 -14.024 1.00 94.50 282 PRO A CA 1
ATOM 2041 C C . PRO A 1 282 ? 9.526 14.036 -13.201 1.00 94.50 282 PRO A C 1
ATOM 2043 O O . PRO A 1 282 ? 9.393 13.923 -11.987 1.00 94.50 282 PRO A O 1
ATOM 2046 N N . GLY A 1 283 ? 10.490 13.392 -13.865 1.00 93.00 283 GLY A N 1
ATOM 2047 C CA . GLY A 1 283 ? 11.455 12.488 -13.224 1.00 93.00 283 GLY A CA 1
ATOM 2048 C C . GLY A 1 283 ? 10.946 11.072 -12.907 1.00 93.00 283 GLY A C 1
ATOM 2049 O O . GLY A 1 283 ? 11.750 10.227 -12.527 1.00 93.00 283 GLY A O 1
ATOM 2050 N N . ILE A 1 284 ? 9.653 10.792 -13.115 1.00 93.81 284 ILE A N 1
ATOM 2051 C CA . ILE A 1 284 ? 9.050 9.442 -13.166 1.00 93.81 284 ILE A CA 1
ATOM 2052 C C . ILE A 1 284 ? 8.081 9.340 -14.364 1.00 93.81 284 ILE A C 1
ATOM 2054 O O . ILE A 1 284 ? 6.991 8.777 -14.283 1.00 93.81 284 ILE A O 1
ATOM 2058 N N . ALA A 1 285 ? 8.478 9.947 -15.488 1.00 93.12 285 ALA A N 1
ATOM 2059 C CA . ALA A 1 285 ? 7.611 10.240 -16.630 1.00 93.12 285 ALA A CA 1
ATOM 2060 C C . ALA A 1 285 ? 7.114 8.998 -17.391 1.00 93.12 285 ALA A C 1
ATOM 2062 O O . ALA A 1 285 ? 6.196 9.119 -18.199 1.00 93.12 285 ALA A O 1
ATOM 2063 N N . GLN A 1 286 ? 7.700 7.829 -17.121 1.00 92.56 286 GLN A N 1
ATOM 2064 C CA . GLN A 1 286 ? 7.283 6.532 -17.650 1.00 92.56 286 GLN A CA 1
ATOM 2065 C C . GLN A 1 286 ? 5.994 5.983 -17.012 1.00 92.56 286 GLN A C 1
ATOM 2067 O O . GLN A 1 286 ? 5.427 5.036 -17.542 1.00 92.56 286 GLN A O 1
ATOM 2072 N N . ILE A 1 287 ? 5.532 6.557 -15.894 1.00 96.88 287 ILE A N 1
ATOM 2073 C CA . ILE A 1 287 ? 4.264 6.194 -15.245 1.00 96.88 287 ILE A CA 1
ATOM 2074 C C . ILE A 1 287 ? 3.225 7.270 -15.589 1.00 96.88 287 ILE A C 1
ATOM 2076 O O . ILE A 1 287 ? 3.390 8.418 -15.156 1.00 96.88 287 ILE A O 1
ATOM 2080 N N . PRO A 1 288 ? 2.165 6.949 -16.351 1.00 96.75 288 PRO A N 1
ATOM 2081 C CA . PRO A 1 288 ? 1.246 7.941 -16.899 1.00 96.75 288 PRO A CA 1
ATOM 2082 C C . PRO A 1 288 ? 0.361 8.577 -15.817 1.00 96.75 288 PRO A C 1
ATOM 2084 O O . PRO A 1 288 ? 0.005 7.937 -14.827 1.00 96.75 288 PRO A O 1
ATOM 2087 N N . TYR A 1 289 ? -0.102 9.816 -16.035 1.00 96.06 289 TYR A N 1
ATOM 2088 C CA . TYR A 1 289 ? -1.056 10.475 -15.120 1.00 96.06 289 TYR A CA 1
ATOM 2089 C C . TYR A 1 289 ? -2.352 9.679 -14.886 1.00 96.06 289 TYR A C 1
ATOM 2091 O O . TYR A 1 289 ? -2.988 9.835 -13.842 1.00 96.06 289 TYR A O 1
ATOM 2099 N N . THR A 1 290 ? -2.740 8.817 -15.829 1.00 96.69 290 THR A N 1
ATOM 2100 C CA . THR A 1 290 ? -3.880 7.902 -15.689 1.00 96.69 290 THR A CA 1
ATOM 2101 C C . THR A 1 290 ? -3.708 6.923 -14.530 1.00 96.69 290 THR A C 1
ATOM 2103 O O . THR A 1 290 ? -4.710 6.611 -13.894 1.00 96.69 290 THR A O 1
ATOM 2106 N N . ASN A 1 291 ? -2.481 6.511 -14.177 1.00 98.00 291 ASN A N 1
ATOM 2107 C CA . ASN A 1 291 ? -2.263 5.556 -13.088 1.00 98.00 291 ASN A CA 1
ATOM 2108 C C . ASN A 1 291 ? -2.714 6.159 -11.751 1.00 98.00 291 ASN A C 1
ATOM 2110 O O . ASN A 1 291 ? -3.620 5.641 -11.101 1.00 98.00 291 ASN A O 1
ATOM 2114 N N . TYR A 1 292 ? -2.190 7.338 -11.410 1.00 97.94 292 TYR A N 1
ATOM 2115 C CA . TYR A 1 292 ? -2.531 8.056 -10.178 1.00 97.94 292 TYR A CA 1
ATOM 2116 C C . TYR A 1 292 ? -4.029 8.403 -10.083 1.00 97.94 292 TYR A C 1
ATOM 2118 O O . TYR A 1 292 ? -4.615 8.371 -8.998 1.00 97.94 292 TYR A O 1
ATOM 2126 N N . LEU A 1 293 ? -4.676 8.707 -11.216 1.00 97.81 293 LEU A N 1
ATOM 2127 C CA . LEU A 1 293 ? -6.125 8.938 -11.283 1.00 97.81 293 LEU A CA 1
ATOM 2128 C C . LEU A 1 293 ? -6.928 7.638 -11.107 1.00 97.81 293 LEU A C 1
ATOM 2130 O O . LEU A 1 293 ? -7.945 7.640 -10.407 1.00 97.81 293 LEU A O 1
ATOM 2134 N N . GLY A 1 294 ? -6.457 6.530 -11.683 1.00 98.25 294 GLY A N 1
ATOM 2135 C CA . GLY A 1 294 ? -7.022 5.195 -11.511 1.00 98.25 294 GLY A CA 1
ATOM 2136 C C . GLY A 1 294 ? -6.927 4.715 -10.065 1.00 98.25 294 GLY A C 1
ATOM 2137 O O . GLY A 1 294 ? -7.948 4.360 -9.477 1.00 98.25 294 GLY A O 1
ATOM 2138 N N . TRP A 1 295 ? -5.748 4.818 -9.444 1.00 98.62 295 TRP A N 1
ATOM 2139 C CA . TRP A 1 295 ? -5.543 4.544 -8.017 1.00 98.62 295 TRP A CA 1
ATOM 2140 C C . TRP A 1 295 ? -6.472 5.370 -7.132 1.00 98.62 295 TRP A C 1
ATOM 2142 O O . TRP A 1 295 ? -7.097 4.823 -6.223 1.00 98.62 295 TRP A O 1
ATOM 2152 N N . PHE A 1 296 ? -6.626 6.667 -7.417 1.00 98.81 296 PHE A N 1
ATOM 2153 C CA . PHE A 1 296 ? -7.560 7.521 -6.686 1.00 98.81 296 PHE A CA 1
ATOM 2154 C C . PHE A 1 296 ? -9.012 7.031 -6.817 1.00 98.81 296 PHE A C 1
ATOM 2156 O O . PHE A 1 296 ? -9.706 6.886 -5.808 1.00 98.81 296 PHE A O 1
ATOM 2163 N N . ALA A 1 297 ? -9.472 6.733 -8.035 1.00 98.75 297 ALA A N 1
ATOM 2164 C CA . ALA A 1 297 ? -10.834 6.267 -8.293 1.00 98.75 297 ALA A CA 1
ATOM 2165 C C . ALA A 1 297 ? -11.120 4.893 -7.654 1.00 98.75 297 ALA A C 1
ATOM 2167 O O . ALA A 1 297 ? -12.118 4.731 -6.947 1.00 98.75 297 ALA A O 1
ATOM 2168 N N . VAL A 1 298 ? -10.220 3.924 -7.835 1.00 98.81 298 VAL A N 1
ATOM 2169 C CA . VAL A 1 298 ? -10.315 2.573 -7.260 1.00 98.81 298 VAL A CA 1
ATOM 2170 C C . VAL A 1 298 ? -10.309 2.639 -5.728 1.00 98.81 298 VAL A C 1
ATOM 2172 O O . VAL A 1 298 ? -11.189 2.067 -5.076 1.00 98.81 298 VAL A O 1
ATOM 2175 N N . ALA A 1 299 ? -9.398 3.415 -5.134 1.00 98.81 299 ALA A N 1
ATOM 2176 C CA . ALA A 1 299 ? -9.324 3.578 -3.685 1.00 98.81 299 ALA A CA 1
ATOM 2177 C C . ALA A 1 299 ? -10.524 4.345 -3.095 1.00 98.81 299 ALA A C 1
ATOM 2179 O O . ALA A 1 299 ? -10.928 4.041 -1.969 1.00 98.81 299 ALA A O 1
ATOM 2180 N N . LEU A 1 300 ? -11.145 5.282 -3.830 1.00 98.81 300 LEU A N 1
ATOM 2181 C CA . LEU A 1 300 ? -12.422 5.893 -3.427 1.00 98.81 300 LEU A CA 1
ATOM 2182 C C . LEU A 1 300 ? -13.538 4.843 -3.329 1.00 98.81 300 LEU A C 1
ATOM 2184 O O . LEU A 1 300 ? -14.272 4.838 -2.337 1.00 98.81 300 LEU A O 1
ATOM 2188 N N . VAL A 1 301 ? -13.656 3.941 -4.312 1.00 98.88 301 VAL A N 1
ATOM 2189 C CA . VAL A 1 301 ? -14.664 2.864 -4.293 1.00 98.88 301 VAL A CA 1
ATOM 2190 C C . VAL A 1 301 ? -14.395 1.898 -3.136 1.00 98.88 301 VAL A C 1
ATOM 2192 O O . VAL A 1 301 ? -15.293 1.649 -2.327 1.00 98.88 301 VAL A O 1
ATOM 2195 N N . MET A 1 302 ? -13.154 1.420 -2.988 1.00 98.81 302 MET A N 1
ATOM 2196 C CA . MET A 1 302 ? -12.752 0.540 -1.882 1.00 98.81 302 MET A CA 1
ATOM 2197 C C . MET A 1 302 ? -13.036 1.172 -0.513 1.00 98.81 302 MET A C 1
ATOM 2199 O O . MET A 1 302 ? -13.708 0.567 0.322 1.00 98.81 302 MET A O 1
ATOM 2203 N N . ALA A 1 303 ? -12.575 2.404 -0.275 1.00 98.81 303 ALA A N 1
ATOM 2204 C CA . ALA A 1 303 ? -12.788 3.101 0.993 1.00 98.81 303 ALA A CA 1
ATOM 2205 C C . ALA A 1 303 ? -14.274 3.424 1.237 1.00 98.81 303 ALA A C 1
ATOM 2207 O O . ALA A 1 303 ? -14.734 3.387 2.382 1.00 98.81 303 ALA A O 1
ATOM 2208 N N . GLY A 1 304 ? -15.044 3.681 0.176 1.00 98.75 304 GLY A N 1
ATOM 2209 C CA . GLY A 1 304 ? -16.500 3.791 0.222 1.00 98.75 304 GLY A CA 1
ATOM 2210 C C . GLY A 1 304 ? -17.154 2.513 0.748 1.00 98.75 304 GLY A C 1
ATOM 2211 O O . GLY A 1 304 ? -17.874 2.567 1.748 1.00 98.75 304 GLY A O 1
ATOM 2212 N N . LEU A 1 305 ? -16.842 1.355 0.155 1.00 98.75 305 LEU A N 1
ATOM 2213 C CA . LEU A 1 305 ? -17.363 0.059 0.607 1.00 98.75 305 LEU A CA 1
ATOM 2214 C C . LEU A 1 305 ? -16.872 -0.320 2.014 1.00 98.75 305 LEU A C 1
ATOM 2216 O O . LEU A 1 305 ? -17.665 -0.816 2.816 1.00 98.75 305 LEU A O 1
ATOM 2220 N N . LEU A 1 306 ? -15.622 -0.016 2.380 1.00 98.56 306 LEU A N 1
ATOM 2221 C CA . LEU A 1 306 ? -15.142 -0.179 3.761 1.00 98.56 306 LEU A CA 1
ATOM 2222 C C . LEU A 1 306 ? -15.916 0.718 4.745 1.00 98.56 306 LEU A C 1
ATOM 2224 O O . LEU A 1 306 ? -16.209 0.293 5.866 1.00 98.56 306 LEU A O 1
ATOM 2228 N N . SER A 1 307 ? -16.333 1.918 4.323 1.00 97.94 307 SER A N 1
ATOM 2229 C CA . SER A 1 307 ? -17.239 2.779 5.097 1.00 97.94 307 SER A CA 1
ATOM 2230 C C . SER A 1 307 ? -18.678 2.248 5.184 1.00 97.94 307 SER A C 1
ATOM 2232 O O . SER A 1 307 ? -19.442 2.758 6.011 1.00 97.94 307 SER A O 1
ATOM 2234 N N . LEU A 1 308 ? -19.078 1.268 4.368 1.00 97.88 308 LEU A N 1
ATOM 2235 C CA . LEU A 1 308 ? -20.337 0.529 4.525 1.00 97.88 308 LEU A CA 1
ATOM 2236 C C . LEU A 1 308 ? -20.139 -0.681 5.449 1.00 97.88 308 LEU A C 1
ATOM 2238 O O . LEU A 1 308 ? -20.881 -0.827 6.420 1.00 97.88 308 LEU A O 1
ATOM 2242 N N . LEU A 1 309 ? -19.084 -1.473 5.230 1.00 97.38 309 LEU A N 1
ATOM 2243 C CA . LEU A 1 309 ? -18.720 -2.625 6.065 1.00 97.38 309 LEU A CA 1
ATOM 2244 C C . LEU A 1 309 ? -18.564 -2.244 7.547 1.00 97.38 309 LEU A C 1
ATOM 2246 O O . LEU A 1 309 ? -19.058 -2.954 8.424 1.00 97.38 309 LEU A O 1
ATOM 2250 N N . GLU A 1 310 ? -17.931 -1.106 7.851 1.00 95.00 310 GLU A N 1
ATOM 2251 C CA . GLU A 1 310 ? -17.787 -0.624 9.232 1.00 95.00 310 GLU A CA 1
ATOM 2252 C C . GLU A 1 310 ? -19.117 -0.275 9.930 1.00 95.00 310 GLU A C 1
ATOM 2254 O O . GLU A 1 310 ? -19.132 -0.182 11.155 1.00 95.00 310 GLU A O 1
ATOM 2259 N N . GLN A 1 311 ? -20.230 -0.097 9.208 1.00 93.50 311 GLN A N 1
ATOM 2260 C CA . GLN A 1 311 ? -21.534 0.216 9.817 1.00 93.50 311 GLN A CA 1
ATOM 2261 C C . GLN A 1 311 ? -22.252 -1.023 10.359 1.00 93.50 311 GLN A C 1
ATOM 2263 O O . GLN A 1 311 ? -22.991 -0.916 11.333 1.00 93.50 311 GLN A O 1
ATOM 2268 N N . VAL A 1 312 ? -22.004 -2.187 9.754 1.00 93.75 312 VAL A N 1
ATOM 2269 C CA . VAL A 1 312 ? -22.540 -3.493 10.182 1.00 93.75 312 VAL A CA 1
ATOM 2270 C C . VAL A 1 312 ? -21.539 -4.300 11.022 1.00 93.75 312 VAL A C 1
ATOM 2272 O O . VAL A 1 312 ? -21.820 -5.429 11.416 1.00 93.75 312 VAL A O 1
ATOM 2275 N N . SER A 1 313 ? -20.362 -3.732 11.302 1.00 92.81 313 SER A N 1
ATOM 2276 C CA . SER A 1 313 ? -19.275 -4.393 12.031 1.00 92.81 313 SER A CA 1
ATOM 2277 C C . SER A 1 313 ? -19.142 -3.896 13.476 1.00 92.81 313 SER A C 1
ATOM 2279 O O . SER A 1 313 ? -19.491 -2.752 13.773 1.00 92.81 313 SER A O 1
ATOM 2281 N N . PRO A 1 314 ? -18.568 -4.705 14.390 1.00 88.94 314 PRO A N 1
ATOM 2282 C CA . PRO A 1 314 ? -18.214 -4.248 15.730 1.00 88.94 314 PRO A CA 1
ATOM 2283 C C . PRO A 1 314 ? -17.297 -3.017 15.705 1.00 88.94 314 PRO A C 1
ATOM 2285 O O . PRO A 1 314 ? -16.411 -2.892 14.854 1.00 88.94 314 PRO A O 1
ATOM 2288 N N . ARG A 1 315 ? -17.462 -2.124 16.691 1.00 88.75 315 ARG A N 1
ATOM 2289 C CA . ARG A 1 315 ? -16.503 -1.032 16.928 1.00 88.75 315 ARG A CA 1
ATOM 2290 C C . ARG A 1 315 ? -15.125 -1.626 17.262 1.00 88.75 315 ARG A C 1
ATOM 2292 O O . ARG A 1 315 ? -15.074 -2.612 17.995 1.00 88.75 315 ARG A O 1
ATOM 2299 N N . PRO A 1 316 ? -14.017 -1.040 16.771 1.00 85.69 316 PRO A N 1
ATOM 2300 C CA . PRO A 1 316 ? -12.685 -1.595 16.983 1.00 85.69 316 PRO A CA 1
ATOM 2301 C C . PRO A 1 316 ? -12.299 -1.638 18.465 1.00 85.69 316 PRO A C 1
ATOM 2303 O O . PRO A 1 316 ? -12.246 -0.603 19.130 1.00 85.69 316 PRO A O 1
ATOM 2306 N N . ALA A 1 317 ? -11.968 -2.831 18.955 1.00 82.25 317 ALA A N 1
ATOM 2307 C CA . ALA A 1 317 ? -11.435 -3.063 20.290 1.00 82.25 317 ALA A CA 1
ATOM 2308 C C . ALA A 1 317 ? -9.910 -3.253 20.221 1.00 82.25 317 ALA A C 1
ATOM 2310 O O . ALA A 1 317 ? -9.421 -4.299 19.804 1.00 82.25 317 ALA A O 1
ATOM 2311 N N . GLY A 1 318 ? -9.144 -2.236 20.617 1.00 78.25 318 GLY A N 1
ATOM 2312 C CA . GLY A 1 318 ? -7.679 -2.276 20.609 1.00 78.25 318 GLY A CA 1
ATOM 2313 C C . GLY A 1 318 ? -7.049 -0.903 20.383 1.00 78.25 318 GLY A C 1
ATOM 2314 O O . GLY A 1 318 ? -7.746 0.083 20.154 1.00 78.25 318 GLY A O 1
ATOM 2315 N N . MET A 1 319 ? -5.718 -0.837 20.447 1.00 82.25 319 MET A N 1
ATOM 2316 C CA . MET A 1 319 ? -4.959 0.371 20.107 1.00 82.25 319 MET A CA 1
ATOM 2317 C C . MET A 1 319 ? -4.484 0.290 18.649 1.00 82.25 319 MET A C 1
ATOM 2319 O O . MET A 1 319 ? -3.964 -0.754 18.262 1.00 82.25 319 MET A O 1
ATOM 2323 N N . PRO A 1 320 ? -4.560 1.372 17.853 1.00 90.62 320 PRO A N 1
ATOM 2324 C CA . PRO A 1 320 ? -4.201 1.372 16.428 1.00 90.62 320 PRO A CA 1
ATOM 2325 C C . PRO A 1 320 ? -2.678 1.362 16.174 1.00 90.62 320 PRO A C 1
ATOM 2327 O O . PRO A 1 320 ? -2.226 1.776 15.110 1.00 90.62 320 PRO A O 1
ATOM 2330 N N . GLY A 1 321 ? -1.874 0.934 17.154 1.00 94.50 321 GLY A N 1
ATOM 2331 C CA . GLY A 1 321 ? -0.418 1.088 17.150 1.00 94.50 321 GLY A CA 1
ATOM 2332 C C . GLY A 1 321 ? 0.277 0.353 16.005 1.00 94.50 321 GLY A C 1
ATOM 2333 O O . GLY A 1 321 ? 1.194 0.911 15.417 1.00 94.50 321 GLY A O 1
ATOM 2334 N N . VAL A 1 322 ? -0.190 -0.847 15.638 1.00 96.56 322 VAL A N 1
ATOM 2335 C CA . VAL A 1 322 ? 0.379 -1.604 14.509 1.00 96.56 322 VAL A CA 1
ATOM 2336 C C . VAL A 1 322 ? 0.099 -0.913 13.164 1.00 96.56 322 VAL A C 1
ATOM 2338 O O . VAL A 1 322 ? 1.068 -0.575 12.492 1.00 96.56 322 VAL A O 1
ATOM 2341 N N . PRO A 1 323 ? -1.154 -0.596 12.771 1.00 97.81 323 PRO A N 1
ATOM 2342 C CA . PRO A 1 323 ? -1.414 0.163 11.544 1.00 97.81 323 PRO A CA 1
ATOM 2343 C C . PRO A 1 323 ? -0.709 1.522 11.480 1.00 97.81 323 PRO A C 1
ATOM 2345 O O . PRO A 1 323 ? -0.275 1.925 10.407 1.00 97.81 323 PRO A O 1
ATOM 2348 N N . VAL A 1 324 ? -0.563 2.218 12.615 1.00 98.25 324 VAL A N 1
ATOM 2349 C CA . VAL A 1 324 ? 0.200 3.476 12.696 1.00 98.25 324 VAL A CA 1
ATOM 2350 C C . VAL A 1 324 ? 1.696 3.240 12.475 1.00 98.25 324 VAL A C 1
ATOM 2352 O O . VAL A 1 324 ? 2.311 3.997 11.731 1.00 98.25 324 VAL A O 1
ATOM 2355 N N . ALA A 1 325 ? 2.283 2.196 13.066 1.00 98.12 325 ALA A N 1
ATOM 2356 C CA . ALA A 1 325 ? 3.686 1.846 12.853 1.00 98.12 325 ALA A CA 1
ATOM 2357 C C . ALA A 1 325 ? 3.956 1.424 11.400 1.00 98.12 325 ALA A C 1
ATOM 2359 O O . ALA A 1 325 ? 4.914 1.909 10.805 1.00 98.12 325 ALA A O 1
ATOM 2360 N N . VAL A 1 326 ? 3.082 0.600 10.807 1.00 98.62 326 VAL A N 1
ATOM 2361 C CA . VAL A 1 326 ? 3.154 0.224 9.385 1.00 98.62 326 VAL A CA 1
A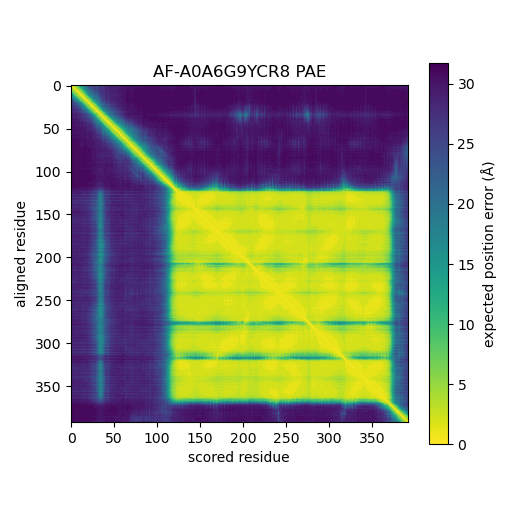TOM 2362 C C . VAL A 1 326 ? 3.042 1.466 8.499 1.00 98.62 326 VAL A C 1
ATOM 2364 O O . VAL A 1 326 ? 3.902 1.667 7.654 1.00 98.62 326 VAL A O 1
ATOM 2367 N N . PHE A 1 327 ? 2.059 2.348 8.728 1.00 98.81 327 PHE A N 1
ATOM 2368 C CA . PHE A 1 327 ? 1.915 3.593 7.962 1.00 98.81 327 PHE A CA 1
ATOM 2369 C C . PHE A 1 327 ? 3.166 4.482 8.042 1.00 98.81 327 PHE A C 1
ATOM 2371 O O . PHE A 1 327 ? 3.657 4.955 7.019 1.00 98.81 327 PHE A O 1
ATOM 2378 N N . LEU A 1 328 ? 3.688 4.717 9.252 1.00 98.56 328 LEU A N 1
ATOM 2379 C CA . LEU A 1 328 ? 4.862 5.570 9.455 1.00 98.56 328 LEU A CA 1
ATOM 2380 C C . LEU A 1 328 ? 6.135 4.944 8.870 1.00 98.56 328 LEU A C 1
ATOM 2382 O O . LEU A 1 328 ? 6.978 5.684 8.367 1.00 98.56 328 LEU A O 1
ATOM 2386 N N . TRP A 1 329 ? 6.258 3.613 8.883 1.00 98.62 329 TRP A N 1
ATOM 2387 C CA . TRP A 1 329 ? 7.350 2.906 8.214 1.00 98.62 329 TRP A CA 1
ATOM 2388 C C . TRP A 1 329 ? 7.226 2.967 6.688 1.00 98.62 329 TRP A C 1
ATOM 2390 O O . TRP A 1 329 ? 8.207 3.292 6.030 1.00 98.62 329 TRP A O 1
ATOM 2400 N N . THR A 1 330 ? 6.039 2.739 6.112 1.00 98.50 330 THR A N 1
ATOM 2401 C CA . THR A 1 330 ? 5.810 2.918 4.666 1.00 98.50 330 THR A CA 1
ATOM 2402 C C . THR A 1 330 ? 6.125 4.347 4.234 1.00 98.50 330 THR A C 1
ATOM 2404 O O . THR A 1 330 ? 6.767 4.543 3.215 1.00 98.50 330 THR A O 1
ATOM 2407 N N . TRP A 1 331 ? 5.731 5.359 5.009 1.00 98.75 331 TRP A N 1
ATOM 2408 C CA . TRP A 1 331 ? 6.020 6.751 4.666 1.00 98.75 331 TRP A CA 1
ATOM 2409 C C . TRP A 1 331 ? 7.505 7.099 4.821 1.00 98.75 331 TRP A C 1
ATOM 2411 O O . TRP A 1 331 ? 8.179 7.388 3.836 1.00 98.75 331 TRP A O 1
ATOM 2421 N N . LEU A 1 332 ? 8.038 7.073 6.045 1.00 98.62 332 LEU A N 1
ATOM 2422 C CA . LEU A 1 332 ? 9.386 7.580 6.329 1.00 98.62 332 LEU A CA 1
ATOM 2423 C C . LEU A 1 332 ? 10.483 6.608 5.868 1.00 98.62 332 LEU A C 1
ATOM 2425 O O . LEU A 1 332 ? 11.554 7.040 5.442 1.00 98.62 332 LEU A O 1
ATOM 2429 N N . GLY A 1 333 ? 10.206 5.303 5.919 1.00 98.25 333 GLY A N 1
ATOM 2430 C CA . GLY A 1 333 ? 11.101 4.258 5.431 1.00 98.25 333 GLY A CA 1
ATOM 2431 C C . GLY A 1 333 ? 11.227 4.260 3.909 1.00 98.25 333 GLY A C 1
ATOM 2432 O O . GLY A 1 333 ? 12.347 4.139 3.421 1.00 98.25 333 GLY A O 1
ATOM 2433 N N . SER A 1 334 ? 10.141 4.477 3.152 1.00 98.38 334 SER A N 1
ATOM 2434 C CA . SER A 1 334 ? 10.249 4.616 1.692 1.00 98.38 334 SER A CA 1
ATOM 2435 C C . SER A 1 334 ? 10.878 5.945 1.269 1.00 98.38 334 SER A C 1
ATOM 2437 O O . SER A 1 334 ? 11.687 5.928 0.351 1.00 98.38 334 SER A O 1
ATOM 2439 N N . VAL A 1 335 ? 10.659 7.074 1.969 1.00 98.69 335 VAL A N 1
ATOM 2440 C CA . VAL A 1 335 ? 11.457 8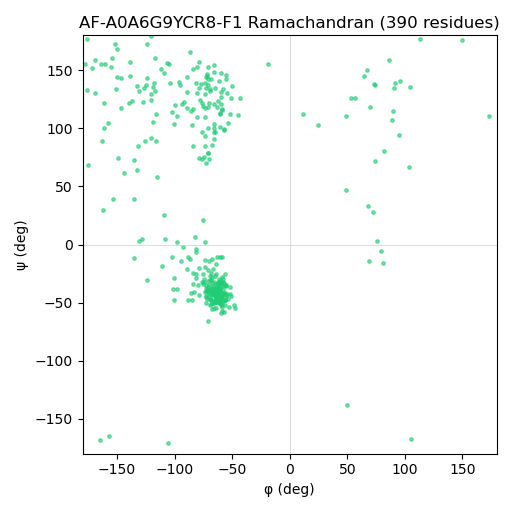.299 1.703 1.00 98.69 335 VAL A CA 1
ATOM 2441 C C . VAL A 1 335 ? 12.959 7.997 1.786 1.00 98.69 335 VAL A C 1
ATOM 2443 O O . VAL A 1 335 ? 13.708 8.366 0.883 1.00 98.69 335 VAL A O 1
ATOM 2446 N N . LEU A 1 336 ? 13.400 7.284 2.829 1.00 98.25 336 LEU A N 1
ATOM 2447 C CA . LEU A 1 336 ? 14.805 6.905 2.995 1.00 98.25 336 LEU A CA 1
ATOM 2448 C C . LEU A 1 336 ? 15.273 5.882 1.943 1.00 98.25 336 LEU A C 1
ATOM 2450 O O . LEU A 1 336 ? 16.327 6.075 1.339 1.00 98.25 336 LEU A O 1
ATOM 2454 N N . ALA A 1 337 ? 14.508 4.812 1.708 1.00 97.81 337 ALA A N 1
ATOM 2455 C CA . ALA A 1 337 ? 14.865 3.759 0.756 1.00 97.81 337 ALA A CA 1
ATOM 2456 C C . ALA A 1 337 ? 14.987 4.309 -0.673 1.00 97.81 337 ALA A C 1
ATOM 2458 O O . ALA A 1 337 ? 16.006 4.104 -1.335 1.00 97.81 337 ALA A O 1
ATOM 2459 N N . HIS A 1 338 ? 13.990 5.066 -1.128 1.00 98.44 338 HIS A N 1
ATOM 2460 C CA . HIS A 1 338 ? 13.959 5.641 -2.469 1.00 98.44 338 HIS A CA 1
ATOM 2461 C C . HIS A 1 338 ? 15.044 6.698 -2.672 1.00 98.44 338 HIS A C 1
ATOM 2463 O O . HIS A 1 338 ? 15.692 6.689 -3.717 1.00 98.44 338 HIS A O 1
ATOM 2469 N N . ALA A 1 339 ? 15.306 7.556 -1.681 1.00 97.75 339 ALA A N 1
ATOM 2470 C CA . ALA A 1 339 ? 16.333 8.592 -1.796 1.00 97.75 339 ALA A CA 1
ATOM 2471 C C . ALA A 1 339 ? 17.772 8.051 -1.708 1.00 97.75 339 ALA A C 1
ATOM 2473 O O . ALA A 1 339 ? 18.631 8.522 -2.450 1.00 97.75 339 ALA A O 1
ATOM 2474 N N . ALA A 1 340 ? 18.049 7.099 -0.806 1.00 97.44 340 ALA A N 1
ATOM 2475 C CA . ALA A 1 340 ? 19.421 6.715 -0.448 1.00 97.44 340 ALA A CA 1
ATOM 2476 C C . ALA A 1 340 ? 19.860 5.315 -0.917 1.00 97.44 340 ALA A C 1
ATOM 2478 O O . ALA A 1 340 ? 21.061 5.060 -0.965 1.00 97.44 340 ALA A O 1
ATOM 2479 N N . PHE A 1 341 ? 18.930 4.414 -1.259 1.00 97.06 341 PHE A N 1
ATOM 2480 C CA . PHE A 1 341 ? 19.250 3.008 -1.567 1.00 97.06 341 PHE A CA 1
ATOM 2481 C C . PHE A 1 341 ? 18.768 2.532 -2.944 1.00 97.06 341 PHE A C 1
ATOM 2483 O O . PHE A 1 341 ? 19.403 1.664 -3.535 1.00 97.06 341 PHE A O 1
ATOM 2490 N N . LEU A 1 342 ? 17.658 3.072 -3.460 1.00 96.12 342 LEU A N 1
ATOM 2491 C CA . LEU A 1 342 ? 17.066 2.645 -4.738 1.00 96.12 342 LEU A CA 1
ATOM 2492 C C . LEU A 1 342 ? 17.351 3.601 -5.909 1.00 96.12 342 LEU A C 1
ATOM 2494 O O . LEU A 1 342 ? 17.072 3.248 -7.049 1.00 96.12 342 LEU A O 1
ATOM 2498 N N . GLY A 1 343 ? 17.891 4.798 -5.653 1.00 96.19 343 GLY A N 1
ATOM 2499 C CA . GLY A 1 343 ? 18.1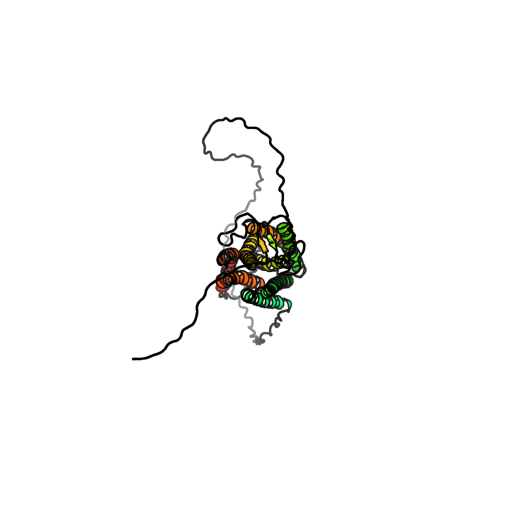90 5.783 -6.703 1.00 96.19 343 GLY A CA 1
ATOM 2500 C C . GLY A 1 343 ? 16.952 6.463 -7.305 1.00 96.19 343 GLY A C 1
ATOM 2501 O O . GLY A 1 343 ? 16.982 6.885 -8.457 1.00 96.19 343 GLY A O 1
ATOM 2502 N N . LEU A 1 344 ? 15.865 6.586 -6.535 1.00 97.50 344 LEU A N 1
ATOM 2503 C CA . LEU A 1 344 ? 14.554 7.088 -6.966 1.00 97.50 344 LEU A CA 1
ATOM 2504 C C . LEU A 1 344 ? 14.172 8.413 -6.261 1.00 97.50 344 LEU A C 1
ATOM 2506 O O . LEU A 1 344 ? 13.126 8.484 -5.607 1.00 97.50 344 LEU A O 1
ATOM 2510 N N . PRO A 1 345 ? 14.973 9.495 -6.368 1.00 97.69 345 PRO A N 1
ATOM 2511 C CA . PRO A 1 345 ? 14.768 10.718 -5.585 1.00 97.69 345 PRO A CA 1
ATOM 2512 C C . PRO A 1 345 ? 13.436 11.421 -5.888 1.00 97.69 345 PRO A C 1
ATOM 2514 O O . PRO A 1 345 ? 12.804 11.941 -4.974 1.00 97.69 345 PRO A O 1
ATOM 2517 N N . TYR A 1 346 ? 12.965 11.404 -7.140 1.00 97.81 346 TYR A N 1
ATOM 2518 C CA . TYR A 1 346 ? 11.667 11.985 -7.507 1.00 97.81 346 TYR A CA 1
ATOM 2519 C C . TYR A 1 346 ? 10.502 11.264 -6.819 1.00 97.81 346 TYR A C 1
ATOM 2521 O O . TYR A 1 346 ? 9.629 11.909 -6.245 1.00 97.81 346 TYR A O 1
ATOM 2529 N N . SER A 1 347 ? 10.530 9.930 -6.793 1.00 98.00 347 SER A N 1
ATOM 2530 C CA . SER A 1 347 ? 9.559 9.111 -6.059 1.00 98.00 347 SER A CA 1
ATOM 2531 C C . SER A 1 347 ? 9.634 9.355 -4.547 1.00 98.00 347 SER A C 1
ATOM 2533 O O . SER A 1 347 ? 8.599 9.539 -3.907 1.00 98.00 347 SER A O 1
ATOM 2535 N N . ALA A 1 348 ? 10.846 9.480 -3.987 1.00 98.31 348 ALA A N 1
ATOM 2536 C CA . ALA A 1 348 ? 11.041 9.835 -2.580 1.00 98.31 348 ALA A CA 1
ATOM 2537 C C . ALA A 1 348 ? 10.364 11.170 -2.211 1.00 98.31 348 ALA A C 1
ATOM 2539 O O . ALA A 1 348 ? 9.718 11.268 -1.166 1.00 98.31 348 ALA A O 1
ATOM 2540 N N . TRP A 1 349 ? 10.457 12.178 -3.086 1.00 98.38 349 TRP A N 1
ATOM 2541 C CA . TRP A 1 349 ? 9.754 13.454 -2.928 1.00 98.38 349 TRP A CA 1
ATOM 2542 C C . TRP A 1 349 ? 8.236 13.322 -3.105 1.00 98.38 349 TRP A C 1
ATOM 2544 O O . TRP A 1 349 ? 7.488 13.758 -2.228 1.00 98.38 349 TRP A O 1
ATOM 2554 N N . TYR A 1 350 ? 7.761 12.721 -4.201 1.00 98.38 350 TYR A N 1
ATOM 2555 C CA . TYR A 1 350 ? 6.326 12.647 -4.496 1.00 98.38 350 TYR A CA 1
ATOM 2556 C C . TYR A 1 350 ? 5.553 11.801 -3.477 1.00 98.38 350 TYR A C 1
ATOM 2558 O O . TYR A 1 350 ? 4.562 12.281 -2.922 1.00 98.38 350 TYR A O 1
ATOM 2566 N N . GLY A 1 351 ? 6.019 10.589 -3.166 1.00 98.19 351 GLY A N 1
ATOM 2567 C CA . GLY A 1 351 ? 5.422 9.754 -2.121 1.00 98.19 351 GLY A CA 1
ATOM 2568 C C . GLY A 1 351 ? 5.596 10.363 -0.724 1.00 98.19 351 GLY A C 1
ATOM 2569 O O . GLY A 1 351 ? 4.680 10.319 0.104 1.00 98.19 351 GLY A O 1
ATOM 2570 N N . GLY A 1 352 ? 6.737 11.019 -0.476 1.00 98.56 352 GLY A N 1
ATOM 2571 C CA . GLY A 1 352 ? 7.020 11.736 0.769 1.00 98.56 352 GLY A CA 1
ATOM 2572 C C . GLY A 1 352 ? 6.022 12.861 1.050 1.00 98.56 352 GLY A C 1
ATOM 2573 O O . GLY A 1 352 ? 5.541 12.986 2.180 1.00 98.56 352 GLY A O 1
ATOM 2574 N N . VAL A 1 353 ? 5.644 13.627 0.024 1.00 98.56 353 VAL A N 1
ATOM 2575 C CA . VAL A 1 353 ? 4.564 14.625 0.101 1.00 98.56 353 VAL A CA 1
ATOM 2576 C C . VAL A 1 353 ? 3.193 13.944 0.178 1.00 98.56 353 VAL A C 1
ATOM 2578 O O . VAL A 1 353 ? 2.396 14.296 1.048 1.00 98.56 353 VAL A O 1
ATOM 2581 N N . GLY A 1 354 ? 2.928 12.945 -0.671 1.00 98.38 354 GLY A N 1
ATOM 2582 C CA . GLY A 1 354 ? 1.635 12.261 -0.783 1.00 98.38 354 GLY A CA 1
ATOM 2583 C C . GLY A 1 354 ? 1.170 11.601 0.518 1.00 98.38 354 GLY A C 1
ATOM 2584 O O . GLY A 1 354 ? 0.115 11.957 1.049 1.00 98.38 354 GLY A O 1
ATOM 2585 N N . LEU A 1 355 ? 1.973 10.701 1.099 1.00 98.56 355 LEU A N 1
ATOM 2586 C CA . LEU A 1 355 ? 1.683 10.151 2.432 1.00 98.56 355 LEU A CA 1
ATOM 2587 C C . LEU A 1 355 ? 1.836 11.204 3.542 1.00 98.56 355 LEU A C 1
ATOM 2589 O O . LEU A 1 355 ? 1.153 11.111 4.566 1.00 98.56 355 LEU A O 1
ATOM 2593 N N . GLY A 1 356 ? 2.642 12.248 3.328 1.00 98.44 356 GLY A N 1
ATOM 2594 C CA . GLY A 1 356 ? 2.791 13.380 4.246 1.00 98.44 356 GLY A CA 1
ATOM 2595 C C . GLY A 1 356 ? 1.484 14.123 4.544 1.00 98.44 356 GLY A C 1
ATOM 2596 O O . GLY A 1 356 ? 1.304 14.588 5.673 1.00 98.44 356 GLY A O 1
ATOM 2597 N N . ILE A 1 357 ? 0.527 14.138 3.607 1.00 98.56 357 ILE A N 1
ATOM 2598 C CA . ILE A 1 357 ? -0.821 14.713 3.797 1.00 98.56 357 ILE A CA 1
ATOM 2599 C C . ILE A 1 357 ? -1.561 14.051 4.975 1.00 98.56 357 ILE A C 1
ATOM 2601 O O . ILE A 1 357 ? -2.323 14.716 5.679 1.00 98.56 357 ILE A O 1
ATOM 2605 N N . LEU A 1 358 ? -1.323 12.760 5.235 1.00 98.56 358 LEU A N 1
ATOM 2606 C CA . LEU A 1 358 ? -1.876 12.040 6.389 1.00 98.56 358 LEU A CA 1
ATOM 2607 C C . LEU A 1 358 ? -0.860 11.962 7.544 1.00 98.56 358 LEU A C 1
ATOM 2609 O O . LEU A 1 358 ? -1.232 12.098 8.712 1.00 98.56 358 LEU A O 1
ATOM 2613 N N . GLY A 1 359 ? 0.422 11.769 7.227 1.00 98.19 359 GLY A N 1
ATOM 2614 C CA . GLY A 1 359 ? 1.504 11.576 8.191 1.00 98.19 359 GLY A CA 1
ATOM 2615 C C . GLY A 1 359 ? 1.800 12.797 9.061 1.00 98.19 359 GLY A C 1
ATOM 2616 O O . GLY A 1 359 ? 1.935 12.659 10.279 1.00 98.19 359 GLY A O 1
ATOM 2617 N N . ILE A 1 360 ? 1.827 14.003 8.486 1.00 98.19 360 ILE A N 1
ATOM 2618 C CA . ILE A 1 360 ? 2.097 15.234 9.244 1.00 98.19 360 ILE A CA 1
ATOM 2619 C C . ILE A 1 360 ? 0.961 15.515 10.254 1.00 98.19 360 ILE A C 1
ATOM 2621 O O . ILE A 1 360 ? 1.258 15.658 11.445 1.00 98.19 360 ILE A O 1
ATOM 2625 N N . PRO A 1 361 ? -0.339 15.502 9.877 1.00 97.75 361 PRO A N 1
ATOM 2626 C CA . PRO A 1 361 ? -1.434 15.587 10.847 1.00 97.75 361 PRO A CA 1
ATOM 2627 C C . PRO A 1 361 ? -1.425 14.477 11.907 1.00 97.75 361 PRO A C 1
ATOM 2629 O O . PRO A 1 361 ? -1.756 14.748 13.063 1.00 97.75 361 PRO A O 1
ATOM 2632 N N . LEU A 1 362 ? -1.027 13.248 11.550 1.00 97.12 362 LEU A N 1
ATOM 2633 C CA . LEU A 1 362 ? -0.940 12.118 12.482 1.00 97.12 362 LEU A CA 1
ATOM 2634 C C . LEU A 1 362 ? 0.117 12.363 13.569 1.00 97.12 362 LEU A C 1
ATOM 2636 O O . LEU A 1 362 ? -0.185 12.209 14.756 1.00 97.12 362 LEU A O 1
ATOM 2640 N N . LEU A 1 363 ? 1.323 12.792 13.182 1.00 95.69 363 LEU A N 1
ATOM 2641 C CA . LEU A 1 363 ? 2.405 13.117 14.117 1.00 95.69 363 LEU A CA 1
ATOM 2642 C C . LEU A 1 363 ? 2.038 14.311 15.011 1.00 95.69 363 LEU A C 1
ATOM 2644 O O . LEU A 1 363 ? 2.164 14.223 16.234 1.00 95.69 363 LEU A O 1
ATOM 2648 N N . LEU A 1 364 ? 1.489 15.390 14.439 1.00 94.94 364 LEU A N 1
ATOM 2649 C CA . LEU A 1 364 ? 1.038 16.563 15.202 1.00 94.94 364 LEU A CA 1
ATOM 2650 C C . LEU A 1 364 ? -0.082 16.218 16.202 1.00 94.94 364 LEU A C 1
ATOM 2652 O O . LEU A 1 364 ? -0.092 16.727 17.327 1.00 94.94 364 LEU A O 1
ATOM 2656 N N . ALA A 1 365 ? -1.009 15.329 15.832 1.00 90.12 365 ALA A N 1
ATOM 2657 C CA . ALA A 1 365 ? -2.038 14.820 16.738 1.00 90.12 365 ALA A CA 1
ATOM 2658 C C . ALA A 1 365 ? -1.462 13.909 17.840 1.00 90.12 365 ALA A C 1
ATOM 2660 O O . ALA A 1 365 ? -2.003 13.887 18.947 1.00 90.12 365 ALA A O 1
ATOM 2661 N N . GLY A 1 366 ? -0.373 13.185 17.566 1.00 86.00 366 GLY A N 1
ATOM 2662 C CA . GLY A 1 366 ? 0.385 12.424 18.562 1.00 86.00 366 GLY A CA 1
ATOM 2663 C C . GLY A 1 366 ? 1.059 13.331 19.595 1.00 86.00 366 GLY A C 1
ATOM 2664 O O . GLY A 1 366 ? 0.792 13.201 20.790 1.00 86.00 366 GLY A O 1
ATOM 2665 N N . ILE A 1 367 ? 1.853 14.304 19.135 1.00 84.81 367 ILE A N 1
ATOM 2666 C CA . ILE A 1 367 ? 2.592 15.254 19.987 1.00 84.81 367 ILE A CA 1
ATOM 2667 C C . ILE A 1 367 ? 1.637 15.998 20.933 1.00 84.81 367 ILE A C 1
ATOM 2669 O O . ILE A 1 367 ? 1.856 16.020 22.143 1.00 84.81 367 ILE A O 1
ATOM 2673 N N . ARG A 1 368 ? 0.516 16.526 20.419 1.00 81.62 368 ARG A N 1
ATOM 2674 C CA . ARG A 1 368 ? -0.489 17.232 21.242 1.00 81.62 368 ARG A CA 1
ATOM 2675 C C . ARG A 1 368 ? -1.088 16.359 22.354 1.00 81.62 368 ARG A C 1
ATOM 2677 O O . ARG A 1 368 ? -1.389 16.877 23.424 1.00 81.62 368 ARG A O 1
ATOM 2684 N N . ARG A 1 369 ? -1.239 15.047 22.131 1.00 75.94 369 ARG A N 1
ATOM 2685 C CA . ARG A 1 369 ? -1.720 14.097 23.154 1.00 75.94 369 ARG A CA 1
ATOM 2686 C C . ARG A 1 369 ? -0.650 13.778 24.201 1.00 75.94 369 ARG A C 1
ATOM 2688 O O . ARG A 1 369 ? -1.002 13.604 25.360 1.00 75.94 369 ARG A O 1
ATOM 2695 N N . GLY A 1 370 ? 0.628 13.744 23.815 1.00 64.12 370 GLY A N 1
ATOM 2696 C CA . GLY A 1 370 ? 1.748 13.593 24.753 1.00 64.12 370 GLY A CA 1
ATOM 2697 C C . GLY A 1 370 ? 1.932 14.817 25.656 1.00 64.12 370 GLY A C 1
ATOM 2698 O O . GLY A 1 370 ? 2.019 14.681 26.872 1.00 64.12 370 GLY A O 1
ATOM 2699 N N . HIS A 1 371 ? 1.909 16.023 25.080 1.00 57.28 371 HIS A N 1
ATOM 2700 C CA . HIS A 1 371 ? 2.105 17.272 25.831 1.00 57.28 371 HIS A CA 1
ATOM 2701 C C . HIS A 1 371 ? 0.925 17.629 26.756 1.00 57.28 371 HIS A C 1
ATOM 2703 O O . HIS A 1 371 ? 1.121 18.324 27.747 1.00 57.28 371 HIS A O 1
ATOM 2709 N N . GLY A 1 372 ? -0.282 17.111 26.499 1.00 50.78 372 GLY A N 1
ATOM 2710 C CA . GLY A 1 372 ? -1.405 17.183 27.446 1.00 50.78 372 GLY A CA 1
ATOM 2711 C C . GLY A 1 372 ? -1.280 16.249 28.664 1.00 50.78 372 GLY A C 1
ATOM 2712 O O . GLY A 1 372 ? -2.199 16.186 29.475 1.00 50.78 372 GLY A O 1
ATOM 2713 N N . GLY A 1 373 ? -0.180 15.496 28.785 1.00 43.81 373 GLY A N 1
ATOM 2714 C CA . GLY A 1 373 ? -0.015 14.379 29.721 1.00 43.81 373 GLY A CA 1
ATOM 2715 C C . GLY A 1 373 ? 0.370 14.712 31.168 1.00 43.81 373 GLY A C 1
ATOM 2716 O O . GLY A 1 373 ? 0.628 13.777 31.922 1.00 43.81 373 GLY A O 1
ATOM 2717 N N . VAL A 1 374 ? 0.421 15.986 31.585 1.00 42.31 374 VAL A N 1
ATOM 2718 C CA . VAL A 1 374 ? 0.743 16.371 32.980 1.00 42.31 374 VAL A CA 1
ATOM 2719 C C . VAL A 1 374 ? -0.241 17.411 33.532 1.00 42.31 374 VAL A C 1
ATOM 2721 O O . VAL A 1 374 ? 0.125 18.530 33.878 1.00 42.31 374 VAL A O 1
ATOM 2724 N N . VAL A 1 375 ? -1.513 17.022 33.660 1.00 34.78 375 VAL A N 1
ATOM 2725 C CA . VAL A 1 375 ? -2.473 17.690 34.559 1.00 34.78 375 VAL A CA 1
ATOM 2726 C C . VAL A 1 375 ? -3.199 16.629 35.386 1.00 34.78 375 VAL A C 1
ATOM 2728 O O . VAL A 1 375 ? -4.293 16.181 35.048 1.00 34.78 375 VAL A O 1
ATOM 2731 N N . TRP A 1 376 ? -2.585 16.222 36.499 1.00 33.19 376 TRP A N 1
ATOM 2732 C CA . TRP A 1 376 ? -3.257 15.444 37.546 1.00 33.19 376 TRP A CA 1
ATOM 2733 C C . TRP A 1 376 ? -4.167 16.368 38.372 1.00 33.19 376 TRP A C 1
ATOM 2735 O O . TRP A 1 376 ? -3.866 16.711 39.513 1.00 33.19 376 TRP A O 1
ATOM 2745 N N . GLN A 1 377 ? -5.299 16.788 37.798 1.00 34.31 377 GLN A N 1
ATOM 2746 C CA . GLN A 1 377 ? -6.405 17.291 38.616 1.00 34.31 377 GLN A CA 1
ATOM 2747 C C . GLN A 1 377 ? -7.113 16.103 39.271 1.00 34.31 377 GLN A C 1
ATOM 2749 O O . GLN A 1 377 ? -7.561 15.163 38.613 1.00 34.31 377 GLN A O 1
ATOM 2754 N N . SER A 1 378 ? -7.152 16.121 40.599 1.00 42.69 378 SER A N 1
ATOM 2755 C CA . SER A 1 378 ? -7.583 15.002 41.424 1.00 42.69 378 SER A CA 1
ATOM 2756 C C . SER A 1 378 ? -9.101 14.788 41.383 1.00 42.69 378 SER A C 1
ATOM 2758 O O . SER A 1 378 ? -9.883 15.597 41.869 1.00 42.69 378 SER A O 1
ATOM 2760 N N . GLY A 1 379 ? -9.510 13.618 40.888 1.00 44.25 379 GLY A N 1
ATOM 2761 C CA . GLY A 1 379 ? -10.742 12.954 41.322 1.00 44.25 379 GLY A CA 1
ATOM 2762 C C . GLY A 1 379 ? -12.081 13.529 40.842 1.00 44.25 379 GLY A C 1
ATOM 2763 O O . GLY A 1 379 ? -12.868 13.990 41.666 1.00 44.25 379 GLY A O 1
ATOM 2764 N N . ARG A 1 380 ? -12.402 13.348 39.549 1.00 36.31 380 ARG A N 1
ATOM 2765 C CA . ARG A 1 380 ? -13.757 13.000 39.041 1.00 36.31 380 ARG A CA 1
ATOM 2766 C C . ARG A 1 380 ? -13.711 12.606 37.551 1.00 36.31 380 ARG A C 1
ATOM 2768 O O . ARG A 1 380 ? -13.154 13.361 36.760 1.00 36.31 380 ARG A O 1
ATOM 2775 N N . PRO A 1 381 ? -14.309 11.474 37.127 1.00 37.88 381 PRO A N 1
ATOM 2776 C CA . PRO A 1 381 ? -14.488 11.167 35.706 1.00 37.88 381 PRO A CA 1
ATOM 2777 C C . PRO A 1 381 ? -15.538 12.090 35.067 1.00 37.88 381 PRO A C 1
ATOM 2779 O O . PRO A 1 381 ? -16.693 12.110 35.490 1.00 37.88 381 PRO A O 1
ATOM 2782 N N . ALA A 1 382 ? -15.154 12.832 34.029 1.00 39.94 382 ALA A N 1
ATOM 2783 C CA . ALA A 1 382 ? -16.037 13.760 33.321 1.00 39.94 382 ALA A CA 1
ATOM 2784 C C . ALA A 1 382 ? -16.978 13.037 32.333 1.00 39.94 382 ALA A C 1
ATOM 2786 O O . ALA A 1 382 ? -16.777 13.088 31.122 1.00 39.94 382 ALA A O 1
ATOM 2787 N N . TRP A 1 383 ? -18.004 12.357 32.859 1.00 48.66 383 TRP A N 1
ATOM 2788 C CA . TRP A 1 383 ? -19.056 11.693 32.063 1.00 48.66 383 TRP A CA 1
ATOM 2789 C C . TRP A 1 383 ? -20.497 12.057 32.467 1.00 48.66 383 TRP A C 1
ATOM 2791 O O . TRP A 1 383 ? -21.443 11.532 31.887 1.00 48.66 383 TRP A O 1
ATOM 2801 N N . HIS A 1 384 ? -20.679 12.988 33.409 1.00 42.38 384 HIS A N 1
ATOM 2802 C CA . HIS A 1 384 ? -21.986 13.529 33.792 1.00 42.38 384 HIS A CA 1
ATOM 2803 C C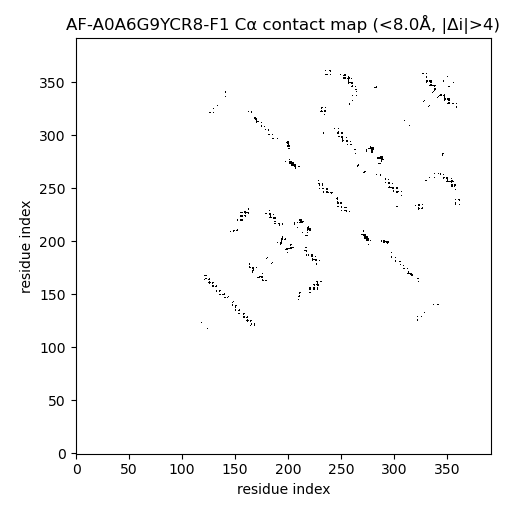 . HIS A 1 384 ? -22.032 15.046 33.572 1.00 42.38 384 HIS A C 1
ATOM 2805 O O . HIS A 1 384 ? -21.656 15.783 34.473 1.00 42.38 384 HIS A O 1
ATOM 2811 N N . ASP A 1 385 ? -22.473 15.479 32.382 1.00 44.62 385 ASP A N 1
ATOM 2812 C CA . ASP A 1 385 ? -23.300 16.692 32.190 1.00 44.62 385 ASP A CA 1
ATOM 2813 C C . ASP A 1 385 ? -23.750 16.865 30.718 1.00 44.62 385 ASP A C 1
ATOM 2815 O O . ASP A 1 385 ? -23.328 17.771 30.006 1.00 44.62 385 ASP A O 1
ATOM 2819 N N . VAL A 1 386 ? -24.637 15.977 30.240 1.00 44.84 386 VAL A N 1
ATOM 2820 C CA . VAL A 1 386 ? -25.473 16.216 29.038 1.00 44.84 386 VAL A CA 1
ATOM 2821 C C . VAL A 1 386 ? -26.864 15.589 29.236 1.00 44.84 386 VAL A C 1
ATOM 2823 O O . VAL A 1 386 ? -27.255 14.664 28.529 1.00 44.84 386 VAL A O 1
ATOM 2826 N N . SER A 1 387 ? -27.615 16.046 30.244 1.00 42.03 387 SER A N 1
ATOM 2827 C CA . SER A 1 387 ? -28.998 15.580 30.471 1.00 42.03 387 SER A CA 1
ATOM 2828 C C . SER A 1 387 ? -29.901 16.595 31.196 1.00 42.03 387 SER A C 1
ATOM 2830 O O . SER A 1 387 ? -30.703 16.215 32.047 1.00 42.03 387 SER A O 1
ATOM 2832 N N . ARG A 1 388 ? -29.775 17.893 30.872 1.00 44.62 388 ARG A N 1
ATOM 2833 C CA . ARG A 1 388 ? -30.747 18.955 31.222 1.00 44.62 388 ARG A CA 1
ATOM 2834 C C . ARG A 1 388 ? -30.784 20.073 30.167 1.00 44.62 388 ARG A C 1
ATOM 2836 O O . ARG A 1 388 ? -30.250 21.151 30.402 1.00 44.62 388 ARG A O 1
ATOM 2843 N N . ALA A 1 389 ? -31.391 19.808 29.008 1.00 44.62 389 ALA A N 1
ATOM 2844 C CA . ALA A 1 389 ? -31.720 20.844 28.013 1.00 44.62 389 ALA A CA 1
ATOM 2845 C C . ALA A 1 389 ? -32.784 20.398 26.977 1.00 44.62 389 ALA A C 1
ATOM 2847 O O . ALA A 1 389 ? -32.724 20.832 25.830 1.00 44.62 389 ALA A O 1
ATOM 2848 N N . ALA A 1 390 ? -33.712 19.499 27.336 1.00 41.19 390 ALA A N 1
ATOM 2849 C CA . ALA A 1 390 ? -34.811 19.083 26.453 1.00 41.19 390 ALA A CA 1
ATOM 2850 C C . ALA A 1 390 ? -35.946 18.378 27.223 1.00 41.19 390 ALA A C 1
ATOM 2852 O O . ALA A 1 390 ? -35.928 17.162 27.360 1.00 41.19 390 ALA A O 1
ATOM 2853 N N . GLU A 1 391 ? -36.915 19.150 27.710 1.00 34.53 391 GLU A N 1
ATOM 2854 C CA . GLU A 1 391 ? -38.345 18.805 27.812 1.00 34.53 391 GLU A CA 1
ATOM 2855 C C . GLU A 1 391 ? -39.124 20.140 27.959 1.00 34.53 391 GLU A C 1
ATOM 2857 O O . GLU A 1 391 ? -38.477 21.150 28.266 1.00 34.53 391 GLU A O 1
ATOM 2862 N N . PRO A 1 392 ? -40.418 20.198 27.581 1.00 43.66 392 PRO A N 1
ATOM 2863 C CA . PRO A 1 392 ? -41.070 21.426 27.094 1.00 43.66 392 PRO A CA 1
ATOM 2864 C C . PRO A 1 392 ? -41.485 22.445 28.167 1.00 43.66 392 PRO A C 1
ATOM 2866 O O . PRO A 1 392 ? -41.930 22.023 29.258 1.00 43.66 392 PRO A O 1
#

Secondary structure (DSSP, 8-state):
-----------------------PPPPPPP-----------------------------------------PPP----PPPP--------------------------------------HHHHHHHHHHHHHHHHHHHTTT--HHHHHHHHHHHHHHHHHHHHHHHHHHH-HHHHHHHHHHHHHHHHHHHHHHHHHSTTT-SEEEPTTTTS-EETTEETHHHHHHHHHHHHHHHHHHHH-S-HHHHHHHHHHHHHHHHHHHHHHHHHTTSEEE---S-EETTEEEEEHHHHHHHHHHHHHHHHHHHHHTTSSPPP-S-THHHHHHHHIIIIIHHHHHHHTSS-HHHHHHHHHHHHHHHHHHHHHHHHHHHT------S--S-----SS---

Mean predicted aligned error: 17.02 Å

Sequence (392 aa):
MSETSGSDRSDPPSSTGGDRSAAAEPESLRPTAACNATDRAGQYDSAGSAAARASESSRGRSRWLAGVAPIPVATTQIAAQPPGSRRIRSRWLARAAPIALATTRIVAQPPEPGPVRRRSLAGVAPILLTAAWVAAQIMYPLAHGAARDRITVGVVLLSTATALTHAAGTRGIRYAAGLLTIVSGLGLLAEILGTATGFPFGCYDYADGRIGPALAGVPLLVPLAWTGGLYPVWVVAGLLTRRRAVRVGLTAVGAVGWDLFLDPQMVADGQWTWCASAPGLPGIAQIPYTNYLGWFAVALVMAGLLSLLEQVSPRPAGMPGVPVAVFLWTWLGSVLAHAAFLGLPYSAWYGGVGLGILGIPLLLAGIRRGHGGVVWQSGRPAWHDVSRAAEP

Radius of gyration: 37.96 Å; Cα contacts (8 Å, |Δi|>4): 384; chains: 1; bounding box: 142×70×122 Å

Organism: NCBI:txid228602

Nearest PDB structures (foldseek):
  7np7-assembly1_DB  TM=1.933E-01  e=8.647E+00  Mycobacterium tuberculosis H37Rv

Solvent-accessible surface area (backbone atoms only — not comparable to full-atom values): 23995 Å² total; per-residue (Å²): 129,89,81,87,84,87,90,85,88,90,88,85,86,88,88,78,82,88,86,89,83,92,79,87,82,81,87,78,87,77,84,80,81,74,82,76,76,89,86,77,87,80,92,79,91,86,85,81,87,83,91,86,80,84,88,79,90,78,95,83,86,81,85,86,87,86,91,84,82,91,77,87,87,81,89,79,88,80,85,88,81,81,93,78,87,78,80,90,74,89,76,92,73,90,78,89,72,84,84,76,81,74,80,75,77,79,73,76,71,75,80,73,82,69,78,78,77,72,77,50,66,66,74,44,50,30,54,55,30,46,53,54,25,51,51,34,60,64,47,37,71,80,40,59,67,81,58,24,34,53,32,52,48,47,34,32,52,27,32,25,49,23,39,40,42,45,34,24,59,24,38,35,61,70,48,24,51,50,49,44,53,46,33,22,46,51,37,44,53,45,49,41,37,12,58,75,69,29,44,54,33,34,36,43,50,62,46,83,68,63,62,48,66,60,57,85,77,39,42,58,47,56,19,39,34,44,33,26,58,45,44,23,34,50,51,50,26,53,75,76,36,88,51,65,72,60,23,20,53,45,22,8,48,34,41,32,10,47,41,38,43,50,52,62,53,35,44,76,68,58,50,34,51,64,70,49,90,54,66,31,51,86,86,52,43,76,49,30,56,42,31,55,53,24,42,29,52,54,31,35,52,40,36,46,52,50,63,50,53,58,73,83,39,60,76,74,53,78,77,69,59,59,40,49,50,51,40,52,43,57,38,58,47,41,30,48,40,22,49,76,62,67,77,35,53,51,33,18,51,51,13,40,52,33,29,34,71,56,48,52,59,50,51,55,55,48,52,57,58,57,74,65,67,82,72,89,74,84,83,79,84,93,81,84,89,90,88,87,89,86,81,136